Protein 1B9H (pdb70)

CATH classification: 3.40.640.10 (+1 more: 3.90.1150.10)

Foldseek 3Di:
DFQDFDDFPDDDVLLVVLLVVCVVLVDKFVLSDCLQVVLFVVQQVLQVAPTKDKFFWLLVLLLLQCVLLPQAAQAEEEEALFDDLSNQVSSQVRNAAYAHFAADLFQRWGDLVRVLVVDDPRYAEYEIECPQQADHPLVSNVVSCVVVVHYYEYACQNHRSWAFQNHGPNARQHKYKYGQDRLHLHHLNGIMMITHHPPPVVSVVVSVCQQCQNDDSPDDPPDRDDGHYHGTDISSRSSSRVRSSVCQVVLQVLLVVLLVLLQVLQVVFVQKHWRDHDVRRVGGSRQKGKIFRFPAFLVLVVVLQVLLVVSPFQKDQGGARSLPDVVSVPGNYDPDDSVRSCVRHVSRNRSNRTMMIGRSSNSNGDPVSSVVSSVSSSVSSVVD

Organism: Amycolatopsis mediterranei (strain S699) (NCBI:txid713604)

Structure (mmCIF, N/CA/C/O backbone):
data_1B9H
#
_entry.id   1B9H
#
_cell.length_a   89.700
_cell.length_b   89.700
_cell.length_c   127.700
_cell.angle_alpha   90.00
_cell.angle_beta   90.00
_cell.angle_gamma   120.00
#
_symmetry.space_group_name_H-M   'P 32 2 1'
#
loop_
_entity.id
_entity.type
_entity.pdbx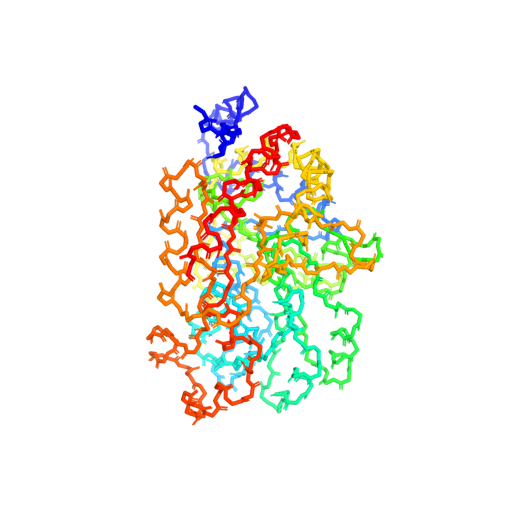_description
1 polymer 'PROTEIN (3-AMINO-5-HYDROXYBENZOIC ACID SYNTHASE)'
2 non-polymer "PYRIDOXAL-5'-PHOSPHATE"
3 water water
#
loop_
_atom_site.group_PDB
_atom_site.id
_atom_site.type_symbol
_atom_site.label_atom_id
_atom_site.label_alt_id
_atom_site.label_comp_id
_atom_site.label_asym_id
_atom_site.label_entity_id
_atom_site.label_seq_id
_atom_site.pdbx_PDB_ins_code
_atom_site.Cartn_x
_atom_site.Cartn_y
_atom_site.Cartn_z
_atom_site.occupancy
_atom_site.B_iso_or_equiv
_atom_site.auth_seq_id
_atom_site.auth_comp_id
_atom_site.auth_asym_id
_atom_site.auth_atom_id
_atom_site.pdbx_PDB_model_num
ATOM 1 N N . LYS A 1 5 ? 13.696 63.898 29.550 1.00 56.98 5 LYS A N 1
ATOM 2 C CA . LYS A 1 5 ? 13.862 63.092 30.802 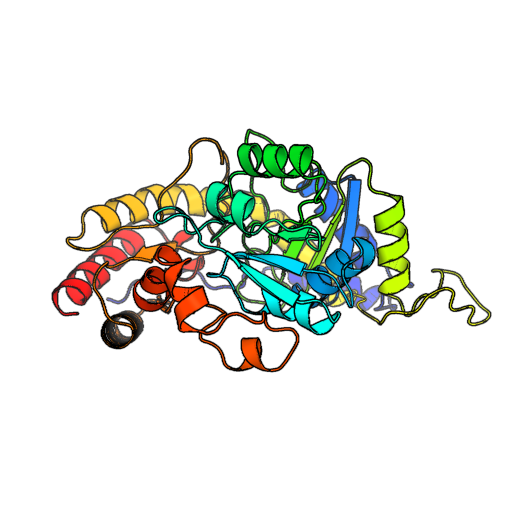1.00 57.77 5 LYS A CA 1
ATOM 3 C C . LYS A 1 5 ? 14.293 61.686 30.377 1.00 50.32 5 LYS A C 1
ATOM 4 O O . LYS A 1 5 ? 15.119 61.061 31.034 1.00 52.18 5 LYS A O 1
ATOM 10 N N . ALA A 1 6 ? 13.667 61.296 29.264 1.00 45.98 6 ALA A N 1
ATOM 11 C CA . ALA A 1 6 ? 13.905 59.957 28.692 1.00 42.68 6 ALA A CA 1
ATOM 12 C C . ALA A 1 6 ? 15.384 59.722 28.469 1.00 38.27 6 ALA A C 1
ATOM 13 O O . ALA A 1 6 ? 16.112 60.529 27.879 1.00 41.44 6 ALA A O 1
ATOM 15 N N . PRO A 1 7 ? 15.896 58.642 29.017 1.00 37.36 7 PRO A N 1
ATOM 16 C CA . PRO A 1 7 ? 17.292 58.255 28.866 1.00 40.00 7 PRO A CA 1
ATOM 17 C C . PRO A 1 7 ? 17.606 57.961 27.402 1.00 44.46 7 PRO A C 1
ATOM 18 O O . PRO A 1 7 ? 16.780 57.413 26.662 1.00 45.35 7 PRO A O 1
ATOM 22 N N . GLU A 1 8 ? 18.692 58.524 26.877 1.00 45.72 8 GLU A N 1
ATOM 23 C CA . GLU A 1 8 ? 19.045 58.220 25.477 1.00 45.60 8 GLU A CA 1
ATOM 24 C C . GLU A 1 8 ? 20.115 57.152 25.383 1.00 41.64 8 GLU A C 1
ATOM 25 O O . GLU A 1 8 ? 20.992 57.043 26.253 1.00 46.56 8 GLU A O 1
ATOM 31 N N . PHE A 1 9 ? 20.042 56.278 24.346 1.00 37.61 9 PHE A N 1
ATOM 32 C CA . PHE A 1 9 ? 21.051 55.195 24.261 1.00 32.35 9 PHE A CA 1
ATOM 33 C C . PHE A 1 9 ? 21.854 55.324 22.976 1.00 33.55 9 PHE A C 1
ATOM 34 O O . PHE A 1 9 ? 21.397 56.005 22.014 1.00 29.41 9 PHE A O 1
ATOM 42 N N . PRO A 1 10 ? 23.020 54.704 22.930 1.00 30.34 10 PRO A N 1
ATOM 43 C CA . PRO A 1 10 ? 23.818 54.767 21.694 1.00 29.21 10 PRO A CA 1
ATOM 44 C C . PRO A 1 10 ? 23.041 54.120 20.540 1.00 33.55 10 PRO A C 1
ATOM 45 O O . PRO A 1 10 ? 22.105 53.297 20.687 1.00 28.05 10 PRO A O 1
ATOM 49 N N . ALA A 1 11 ? 23.222 54.676 19.346 1.00 29.75 11 ALA A N 1
ATOM 50 C CA . ALA A 1 11 ? 22.668 54.195 18.079 1.00 30.60 11 ALA A CA 1
ATOM 51 C C . ALA A 1 11 ? 23.120 52.787 17.745 1.00 25.90 11 ALA A C 1
ATOM 52 O O . ALA A 1 11 ? 24.102 52.247 18.246 1.00 28.88 11 ALA A O 1
ATOM 54 N N . TRP A 1 12 ? 22.371 52.103 16.863 1.00 23.35 12 TRP A N 1
ATOM 55 C CA . TRP A 1 12 ? 22.685 50.811 16.315 1.00 22.16 12 TRP A CA 1
ATOM 56 C C . TRP A 1 12 ? 21.957 50.632 14.969 1.00 25.74 12 TRP A C 1
ATOM 57 O O . TRP A 1 12 ? 20.768 50.983 14.943 1.00 23.36 12 TRP A O 1
ATOM 68 N N . PRO A 1 13 ? 22.671 50.142 13.947 1.00 27.29 13 PRO A N 1
ATOM 69 C CA . PRO A 1 13 ? 24.077 49.871 14.014 1.00 22.34 13 PRO A CA 1
ATOM 70 C C . PRO A 1 13 ? 24.966 51.122 14.174 1.00 24.06 13 PRO A C 1
ATOM 71 O O . PRO A 1 13 ? 24.559 52.270 14.098 1.00 28.37 13 PRO A O 1
ATOM 75 N N . GLN A 1 14 ? 26.285 50.930 14.339 1.00 29.97 14 GLN A N 1
ATOM 76 C CA . GLN A 1 14 ? 27.313 51.939 14.416 1.00 26.35 14 GLN A CA 1
ATOM 77 C C . GLN A 1 14 ? 28.311 51.760 13.260 1.00 25.23 14 GLN A C 1
ATOM 78 O O . GLN A 1 14 ? 28.580 50.662 12.743 1.00 27.03 14 GLN A O 1
ATOM 84 N N . TYR A 1 15 ? 28.900 52.858 12.867 1.00 26.30 15 TYR A N 1
ATOM 85 C CA . TYR A 1 15 ? 29.951 52.780 11.849 1.00 27.13 15 TYR A CA 1
ATOM 86 C C . TYR A 1 15 ? 30.826 54.025 11.971 1.00 25.60 15 TYR A C 1
ATOM 87 O O . TYR A 1 15 ? 30.320 54.982 12.582 1.00 29.98 15 TYR A O 1
ATOM 96 N N . ASP A 1 16 ? 31.908 54.028 11.221 1.00 24.06 16 ASP A N 1
ATOM 97 C CA . ASP A 1 16 ? 32.717 55.256 11.127 1.00 28.74 16 ASP A CA 1
ATOM 98 C C . ASP A 1 16 ? 33.490 55.142 9.812 1.00 31.92 16 ASP A C 1
ATOM 99 O O . ASP A 1 16 ? 33.010 54.526 8.848 1.00 29.50 16 ASP A O 1
ATOM 104 N N . ASP A 1 17 ? 34.709 55.612 9.726 1.00 29.71 17 ASP A N 1
ATOM 105 C CA . ASP A 1 17 ? 35.505 55.642 8.510 1.00 34.79 17 ASP A CA 1
ATOM 106 C C . ASP A 1 17 ? 35.890 54.221 8.106 1.00 29.68 17 ASP A C 1
ATOM 107 O O . ASP A 1 17 ? 36.287 54.004 6.968 1.00 28.74 17 ASP A O 1
ATOM 112 N N . ALA A 1 18 ? 35.927 53.287 9.062 1.00 25.06 18 ALA A N 1
ATOM 113 C CA . ALA A 1 18 ? 36.275 51.956 8.679 1.00 26.56 18 ALA A CA 1
ATOM 114 C C . ALA A 1 18 ? 35.262 51.446 7.618 1.00 29.40 18 ALA A C 1
ATOM 115 O O . ALA A 1 18 ? 35.636 50.812 6.627 1.00 24.97 18 ALA A O 1
ATOM 117 N N . GLU A 1 19 ? 33.970 51.636 7.850 1.00 25.07 19 GLU A N 1
ATOM 118 C CA . GLU A 1 19 ? 32.907 51.247 6.984 1.00 30.26 19 GLU A CA 1
ATOM 119 C C . GLU A 1 19 ? 33.060 51.999 5.633 1.00 28.80 19 GLU A C 1
ATOM 120 O O . GLU A 1 19 ? 32.816 51.404 4.551 1.00 24.75 19 GLU A O 1
ATOM 126 N N . ARG A 1 20 ? 33.218 53.294 5.726 1.00 26.08 20 ARG A N 1
ATOM 127 C CA . ARG A 1 20 ? 33.390 54.152 4.563 1.00 34.18 20 ARG A CA 1
ATOM 128 C C . ARG A 1 20 ? 34.521 53.677 3.652 1.00 33.52 20 ARG A C 1
ATOM 129 O O . ARG A 1 20 ? 34.265 53.331 2.493 1.00 33.34 20 ARG A O 1
ATOM 137 N N . ASN A 1 21 ? 35.719 53.552 4.203 1.00 30.18 21 ASN A N 1
ATOM 138 C CA . ASN A 1 21 ? 36.845 53.083 3.407 1.00 32.36 21 ASN A CA 1
ATOM 139 C C . ASN A 1 21 ? 36.565 51.703 2.825 1.00 28.41 21 ASN A C 1
ATOM 140 O O . ASN A 1 21 ? 37.174 51.312 1.824 1.00 27.77 21 ASN A O 1
ATOM 145 N N . GLY A 1 22 ? 35.875 50.875 3.646 1.00 29.44 22 GLY A N 1
ATOM 146 C CA . GLY A 1 22 ? 35.635 49.487 3.298 1.00 15.39 22 GLY A CA 1
ATOM 147 C C . GLY A 1 22 ? 34.808 49.369 2.005 1.00 20.48 22 GLY A C 1
ATOM 148 O O . GLY A 1 22 ? 35.100 48.602 1.091 1.00 22.58 22 GLY A O 1
ATOM 149 N N . LEU A 1 23 ? 33.750 50.151 1.932 1.00 20.53 23 LEU A N 1
ATOM 150 C CA . LEU A 1 23 ? 32.800 50.163 0.854 1.00 22.70 23 LEU A CA 1
ATOM 151 C C . LEU A 1 23 ? 33.500 50.656 -0.413 1.00 27.98 23 LEU A C 1
ATOM 152 O O . LEU A 1 23 ? 33.254 50.079 -1.461 1.00 26.70 23 LEU A O 1
ATOM 157 N N . VAL A 1 24 ? 34.317 51.681 -0.298 1.00 27.47 24 VAL A N 1
ATOM 158 C CA . VAL A 1 24 ? 35.148 52.174 -1.378 1.00 29.14 24 VAL A CA 1
ATOM 159 C C . VAL A 1 24 ? 36.137 51.121 -1.862 1.00 28.13 24 VAL A C 1
ATOM 160 O O . VAL A 1 24 ? 36.257 50.864 -3.065 1.00 27.77 24 VAL A O 1
ATOM 164 N N . ARG A 1 25 ? 36.818 50.460 -0.907 1.00 24.59 25 ARG A N 1
ATOM 165 C CA . ARG A 1 25 ? 37.758 49.429 -1.272 1.00 25.39 25 ARG A CA 1
ATOM 166 C C . ARG A 1 25 ? 37.021 48.347 -2.051 1.00 29.24 25 ARG A C 1
ATOM 167 O O . ARG A 1 25 ? 37.539 47.804 -3.026 1.00 30.68 25 ARG A O 1
ATOM 175 N N . ALA A 1 26 ? 35.841 47.929 -1.570 1.00 27.50 26 ALA A N 1
ATOM 176 C CA . ALA A 1 26 ? 35.104 46.901 -2.249 1.00 25.01 26 ALA A CA 1
ATOM 177 C C . ALA A 1 26 ? 34.724 47.403 -3.636 1.00 22.41 26 ALA A C 1
ATOM 178 O O . ALA A 1 26 ? 34.822 46.675 -4.625 1.00 22.79 26 ALA A O 1
ATOM 180 N N . LEU A 1 27 ? 34.125 48.584 -3.697 1.00 25.39 27 LEU A N 1
ATOM 181 C CA . LEU A 1 27 ? 33.782 49.138 -4.995 1.00 28.38 27 LEU A CA 1
ATOM 182 C C . LEU A 1 27 ? 34.965 49.151 -5.967 1.00 27.04 27 LEU A C 1
ATOM 183 O O . LEU A 1 27 ? 34.800 48.674 -7.101 1.00 27.82 27 LEU A O 1
ATOM 188 N N . GLU A 1 28 ? 36.112 49.615 -5.542 1.00 26.62 28 GLU A N 1
ATOM 189 C CA . GLU A 1 28 ? 37.259 49.855 -6.400 1.00 27.93 28 GLU A CA 1
ATOM 190 C C . GLU A 1 28 ? 38.048 48.658 -6.863 1.00 32.69 28 GLU A C 1
ATOM 191 O O . GLU A 1 28 ? 38.863 48.742 -7.799 1.00 30.18 28 GLU A O 1
ATOM 197 N N . GLN A 1 29 ? 37.758 47.479 -6.337 1.00 27.60 29 GLN A N 1
ATOM 198 C CA . GLN A 1 29 ? 38.211 46.213 -6.811 1.00 30.52 29 GLN A CA 1
ATOM 199 C C . GLN A 1 29 ? 37.629 46.018 -8.233 1.00 28.64 29 GLN A C 1
ATOM 200 O O . GLN A 1 29 ? 38.193 45.256 -9.014 1.00 28.32 29 GLN A O 1
ATOM 206 N N . GLY A 1 30 ? 36.506 46.636 -8.571 1.00 28.52 30 GLY A N 1
ATOM 207 C CA . GLY A 1 30 ? 35.863 46.511 -9.881 1.00 27.88 30 GLY A CA 1
ATOM 208 C C . GLY A 1 30 ? 35.117 45.187 -10.040 1.00 31.01 30 GLY A C 1
ATOM 209 O O . GLY A 1 30 ? 34.681 44.822 -11.139 1.00 29.93 30 GLY A O 1
ATOM 210 N N . GLN A 1 31 ? 35.106 44.297 -9.041 1.00 28.33 31 GLN A N 1
ATOM 211 C CA . GLN A 1 31 ? 34.516 42.974 -9.075 1.00 26.48 31 GLN A CA 1
ATOM 212 C C . GLN A 1 31 ? 33.799 42.802 -7.729 1.00 26.86 31 GLN A C 1
ATOM 213 O O . GLN A 1 31 ? 34.377 43.199 -6.694 1.00 27.69 31 GLN A O 1
ATOM 219 N N . TRP A 1 32 ? 32.502 42.536 -7.756 1.00 21.69 32 TRP A N 1
ATOM 220 C CA . TRP A 1 32 ? 31.689 42.703 -6.554 1.00 18.71 32 TRP A CA 1
ATOM 221 C C . TRP A 1 32 ? 31.135 41.426 -6.011 1.00 19.40 32 TRP A C 1
ATOM 222 O O . TRP A 1 32 ? 30.278 41.468 -5.088 1.00 21.81 32 TRP A O 1
ATOM 233 N N . TRP A 1 33 ? 31.538 40.281 -6.540 1.00 21.64 33 TRP A N 1
ATOM 234 C CA . TRP A 1 33 ? 31.083 39.011 -6.041 1.00 17.99 33 TRP A CA 1
ATOM 235 C C . TRP A 1 33 ? 32.376 38.355 -5.514 1.00 20.19 33 TRP A C 1
ATOM 236 O O . TRP A 1 33 ? 33.464 38.833 -5.875 1.00 26.64 33 TRP A O 1
ATOM 247 N N . ARG A 1 34 ? 32.214 37.334 -4.664 1.00 23.87 34 ARG A N 1
ATOM 248 C CA . ARG A 1 34 ? 33.368 36.676 -4.039 1.00 19.02 34 ARG A CA 1
ATOM 249 C C . ARG A 1 34 ? 34.341 36.050 -5.020 1.00 26.97 34 ARG A C 1
ATOM 250 O O . ARG A 1 34 ? 35.518 35.903 -4.700 1.00 26.54 34 ARG A O 1
ATOM 258 N N . MET A 1 35 ? 33.940 35.626 -6.230 1.00 22.35 35 MET A N 1
ATOM 259 C CA . MET A 1 35 ? 34.875 35.008 -7.146 1.00 25.93 35 MET A CA 1
ATOM 260 C C . MET A 1 35 ? 35.803 36.031 -7.774 1.00 30.10 35 MET A C 1
ATOM 261 O O . MET A 1 35 ? 36.864 35.633 -8.242 1.00 33.84 35 MET A O 1
ATOM 266 N N . GLY A 1 36 ? 35.508 37.334 -7.769 1.00 25.55 36 GLY A N 1
ATOM 267 C CA . GLY A 1 36 ? 36.473 38.249 -8.370 1.00 21.40 36 GLY A CA 1
ATOM 268 C C . GLY A 1 36 ? 37.111 39.166 -7.337 1.00 28.15 36 GLY A C 1
ATOM 269 O O . GLY A 1 36 ? 37.994 39.950 -7.691 1.00 30.97 36 GLY A O 1
ATOM 270 N N . GLY A 1 37 ? 36.567 39.261 -6.120 1.00 24.76 37 GLY A N 1
ATOM 271 C CA . GLY A 1 37 ? 37.151 40.206 -5.157 1.00 25.18 37 GLY A CA 1
ATOM 272 C C . GLY A 1 37 ? 37.835 39.403 -4.028 1.00 22.31 37 GLY A C 1
ATOM 273 O O . GLY A 1 37 ? 38.038 38.199 -4.214 1.00 20.79 37 GLY A O 1
ATOM 274 N N . ASP A 1 38 ? 38.261 40.139 -2.992 1.00 20.91 38 ASP A N 1
ATOM 275 C CA . ASP A 1 38 ? 38.832 39.470 -1.847 1.00 20.75 38 ASP A CA 1
ATOM 276 C C . ASP A 1 38 ? 38.210 39.790 -0.490 1.00 24.86 38 ASP A C 1
ATOM 277 O O . ASP A 1 38 ? 38.712 39.318 0.569 1.00 26.04 38 ASP A O 1
ATOM 282 N N . GLU A 1 39 ? 37.165 40.600 -0.475 1.00 21.87 39 GLU A N 1
ATOM 283 C CA . GLU A 1 39 ? 36.560 40.941 0.813 1.00 22.09 39 GLU A CA 1
ATOM 284 C C . GLU A 1 39 ? 35.875 39.786 1.488 1.00 24.15 39 GLU A C 1
ATOM 285 O O . GLU A 1 39 ? 36.049 39.656 2.698 1.00 25.73 39 GLU A O 1
ATOM 291 N N . VAL A 1 40 ? 35.082 38.970 0.767 1.00 19.74 40 VAL A N 1
ATOM 292 C CA . VAL A 1 40 ? 34.423 37.870 1.377 1.00 18.01 40 VAL A CA 1
ATOM 293 C C . VAL A 1 40 ? 35.497 36.887 1.850 1.00 28.45 40 VAL A C 1
ATOM 294 O O . VAL A 1 40 ? 35.383 36.372 2.974 1.00 24.16 40 VAL A O 1
ATOM 298 N N . ASN A 1 41 ? 36.485 36.665 0.978 1.00 24.40 41 ASN A N 1
ATOM 299 C CA . ASN A 1 41 ? 37.517 35.688 1.329 1.00 23.98 41 ASN A CA 1
ATOM 300 C C . ASN A 1 41 ? 38.234 36.060 2.624 1.00 27.37 41 ASN A C 1
ATOM 301 O O . ASN A 1 41 ? 38.466 35.205 3.474 1.00 27.78 41 ASN A O 1
ATOM 306 N N . SER A 1 42 ? 38.663 37.276 2.770 1.00 25.53 42 SER A N 1
ATOM 307 C CA . SER A 1 42 ? 39.282 37.894 3.901 1.00 26.72 42 SER A CA 1
ATOM 308 C C . SER A 1 42 ? 38.345 37.932 5.126 1.00 32.06 42 SER A C 1
ATOM 309 O O . SER A 1 42 ? 38.770 37.557 6.224 1.00 31.80 42 SER A O 1
ATOM 312 N N . PHE A 1 43 ? 37.084 38.300 4.985 1.00 27.14 43 PHE A N 1
ATOM 313 C CA . PHE A 1 43 ? 36.154 38.298 6.103 1.00 23.82 43 PHE A CA 1
ATOM 314 C C . PHE A 1 43 ? 36.028 36.888 6.624 1.00 25.42 43 PHE A C 1
ATOM 315 O O . PHE A 1 43 ? 36.022 36.690 7.853 1.00 29.28 43 PHE A O 1
ATOM 323 N N . GLU A 1 44 ? 36.038 35.875 5.729 1.00 26.21 44 GLU A N 1
ATOM 324 C CA . GLU A 1 44 ? 35.868 34.515 6.208 1.00 26.13 44 GLU A CA 1
ATOM 325 C C . GLU A 1 44 ? 37.015 34.086 7.121 1.00 30.54 44 GLU A C 1
ATOM 326 O O . GLU A 1 44 ? 36.728 33.509 8.180 1.00 25.74 44 GLU A O 1
ATOM 332 N N . ARG A 1 45 ? 38.254 34.343 6.703 1.00 28.70 45 ARG A N 1
ATOM 333 C CA . ARG A 1 45 ? 39.394 34.011 7.549 1.00 28.55 45 ARG A CA 1
ATOM 334 C C . ARG A 1 45 ? 39.407 34.797 8.852 1.00 22.95 45 ARG A C 1
ATOM 335 O O . ARG A 1 45 ? 39.679 34.212 9.927 1.00 25.03 45 ARG A O 1
ATOM 343 N N . GLU A 1 46 ? 39.167 36.095 8.832 1.00 20.78 46 GLU A N 1
ATOM 344 C CA . GLU A 1 46 ? 39.087 36.879 10.028 1.00 24.22 46 GLU A CA 1
ATOM 345 C C . GLU A 1 46 ? 37.973 36.347 10.943 1.00 29.04 46 GLU A C 1
ATOM 346 O O . GLU A 1 46 ? 38.182 36.338 12.182 1.00 27.08 46 GLU A O 1
ATOM 352 N N . PHE A 1 47 ? 36.798 36.048 10.344 1.00 21.11 47 PHE A N 1
ATOM 353 C CA . PHE A 1 47 ? 35.694 35.664 11.203 1.00 22.84 47 PHE A CA 1
ATOM 354 C C . PHE A 1 47 ? 35.981 34.341 11.878 1.00 22.08 47 PHE A C 1
ATOM 355 O O . PHE A 1 47 ? 35.642 34.186 13.042 1.00 25.06 47 PHE A O 1
ATOM 363 N N . ALA A 1 48 ? 36.499 33.404 11.107 1.00 27.69 48 ALA A N 1
ATOM 364 C CA . ALA A 1 48 ? 36.823 32.088 11.557 1.00 26.50 48 ALA A CA 1
ATOM 365 C C . ALA A 1 48 ? 37.940 32.085 12.621 1.00 29.47 48 ALA A C 1
ATOM 366 O O . ALA A 1 48 ? 37.765 31.537 13.713 1.00 27.55 48 ALA A O 1
ATOM 368 N N . ALA A 1 49 ? 39.027 32.779 12.365 1.00 31.22 49 ALA A N 1
ATOM 369 C CA . ALA A 1 49 ? 40.060 32.997 13.374 1.00 28.84 49 ALA A CA 1
ATOM 370 C C . ALA A 1 49 ? 39.439 33.564 14.643 1.00 30.34 49 ALA A C 1
ATOM 371 O O . ALA A 1 49 ? 39.693 33.062 15.749 1.00 30.20 49 ALA A O 1
ATOM 373 N N . HIS A 1 50 ? 38.615 34.602 14.550 1.00 25.84 50 HIS A N 1
ATOM 374 C CA . HIS A 1 50 ? 38.014 35.211 15.721 1.00 23.84 50 HIS A CA 1
ATOM 375 C C . HIS A 1 50 ? 37.182 34.273 16.582 1.00 28.10 50 HIS A C 1
ATOM 376 O O . HIS A 1 50 ? 37.229 34.434 17.823 1.00 32.61 50 HIS A O 1
ATOM 383 N N . HIS A 1 51 ? 36.658 33.209 15.961 1.00 20.98 51 HIS A N 1
ATOM 384 C CA . HIS A 1 51 ? 35.895 32.245 16.687 1.00 25.66 51 HIS A CA 1
ATOM 385 C C . HIS A 1 51 ? 36.679 30.958 16.887 1.00 28.76 51 HIS A C 1
ATOM 386 O O . HIS A 1 51 ? 36.040 29.889 17.086 1.00 24.87 51 HIS A O 1
ATOM 393 N N . GLY A 1 52 ? 37.999 31.014 16.654 1.00 30.10 52 GLY A N 1
ATOM 394 C CA . GLY A 1 52 ? 38.803 29.786 16.671 1.00 24.58 52 GLY A CA 1
ATOM 395 C C . GLY A 1 52 ? 38.297 28.665 15.803 1.00 29.86 52 GLY A C 1
ATOM 396 O O . GLY A 1 52 ? 38.521 27.455 16.109 1.00 30.74 52 GLY A O 1
ATOM 397 N N . ALA A 1 53 ? 37.612 28.941 14.666 1.00 25.84 53 ALA A N 1
ATOM 398 C CA . ALA A 1 53 ? 37.134 27.809 13.845 1.00 26.73 53 ALA A CA 1
ATOM 399 C C . ALA A 1 53 ? 38.156 27.406 12.787 1.00 24.88 53 ALA A C 1
ATOM 400 O O . ALA A 1 53 ? 38.993 28.245 12.517 1.00 27.61 53 ALA A O 1
ATOM 402 N N . ALA A 1 54 ? 38.142 26.194 12.243 1.00 22.88 54 ALA A N 1
ATOM 403 C CA . ALA A 1 54 ? 38.980 25.862 11.129 1.00 28.67 54 ALA A CA 1
ATOM 404 C C . ALA A 1 54 ? 38.543 26.615 9.858 1.00 32.14 54 ALA A C 1
ATOM 405 O O . ALA A 1 54 ? 39.403 26.863 9.005 1.00 32.73 54 ALA A O 1
ATOM 407 N N . HIS A 1 55 ? 37.226 26.736 9.623 1.00 28.38 55 HIS A N 1
ATOM 408 C CA . HIS A 1 55 ? 36.773 27.399 8.412 1.00 28.60 55 HIS A CA 1
ATOM 409 C C . HIS A 1 55 ? 35.511 28.227 8.655 1.00 30.21 55 HIS A C 1
ATOM 410 O O . HIS A 1 55 ? 34.674 27.757 9.444 1.00 26.28 55 HIS A O 1
ATOM 417 N N . ALA A 1 56 ? 35.364 29.332 7.924 1.00 26.90 56 ALA A N 1
ATOM 418 C CA . ALA A 1 56 ? 34.116 30.096 7.956 1.00 25.11 56 ALA A CA 1
ATOM 419 C C . ALA A 1 56 ? 33.518 30.288 6.550 1.00 26.31 56 ALA A C 1
ATOM 420 O O . ALA A 1 56 ? 34.189 30.439 5.525 1.00 24.21 56 ALA A O 1
ATOM 422 N N . LEU A 1 57 ? 32.215 30.053 6.396 1.00 28.40 57 LEU A N 1
ATOM 423 C CA . LEU A 1 57 ? 31.553 30.226 5.094 1.00 27.03 57 LEU A CA 1
ATOM 424 C C . LEU A 1 57 ? 30.560 31.382 5.181 1.00 23.45 57 LEU A C 1
ATOM 425 O O . LEU A 1 57 ? 29.499 31.260 5.814 1.00 24.48 57 LEU A O 1
ATOM 430 N N . ALA A 1 58 ? 30.920 32.557 4.671 1.00 21.28 58 ALA A N 1
ATOM 431 C CA . ALA A 1 58 ? 29.985 33.688 4.733 1.00 24.90 58 ALA A CA 1
ATOM 432 C C . ALA A 1 58 ? 28.864 33.498 3.713 1.00 26.12 58 ALA A C 1
ATOM 433 O O . ALA A 1 58 ? 29.063 33.119 2.554 1.00 25.98 58 ALA A O 1
ATOM 435 N N . VAL A 1 59 ? 27.620 33.712 4.124 1.00 23.09 59 VAL A N 1
ATOM 436 C CA . VAL A 1 59 ? 26.435 33.491 3.292 1.00 24.61 59 VAL A CA 1
ATOM 437 C C . VAL A 1 59 ? 25.449 34.647 3.324 1.00 22.39 59 VAL A C 1
ATOM 438 O O . VAL A 1 59 ? 25.672 35.628 4.033 1.00 24.81 59 VAL A O 1
ATOM 442 N N . THR A 1 60 ? 24.354 34.556 2.524 1.00 23.85 60 THR A N 1
ATOM 443 C CA . THR A 1 60 ? 23.373 35.618 2.474 1.00 21.15 60 THR A CA 1
ATOM 444 C C . THR A 1 60 ? 22.768 36.046 3.790 1.00 17.84 60 THR A C 1
ATOM 445 O O . THR A 1 60 ? 22.603 37.252 4.027 1.00 22.08 60 THR A O 1
ATOM 449 N N . ASN A 1 61 ? 22.416 35.140 4.716 1.00 22.19 61 ASN A N 1
ATOM 450 C CA . ASN A 1 61 ? 21.742 35.504 5.956 1.00 19.52 61 ASN A CA 1
ATOM 451 C C . ASN A 1 61 ? 21.805 34.298 6.916 1.00 24.45 61 ASN A C 1
ATOM 452 O O . ASN A 1 61 ? 22.245 33.214 6.521 1.00 22.76 61 ASN A O 1
ATOM 457 N N . GLY A 1 62 ? 21.485 34.593 8.184 1.00 22.67 62 GLY A N 1
ATOM 458 C CA . GLY A 1 62 ? 21.547 33.507 9.196 1.00 17.71 62 GLY A CA 1
ATOM 459 C C . GLY A 1 62 ? 20.549 32.427 9.011 1.00 17.20 62 GLY A C 1
ATOM 460 O O . GLY A 1 62 ? 20.780 31.235 9.322 1.00 21.70 62 GLY A O 1
ATOM 461 N N . THR A 1 63 ? 19.430 32.712 8.314 1.00 21.59 63 THR A N 1
ATOM 462 C CA . THR A 1 63 ? 18.432 31.695 7.996 1.00 21.93 63 THR A CA 1
ATOM 463 C C . THR A 1 63 ? 19.012 30.724 6.964 1.00 22.02 63 THR A C 1
ATOM 464 O O . THR A 1 63 ? 18.976 29.475 7.127 1.00 24.50 63 THR A O 1
ATOM 468 N N . HIS A 1 64 ? 19.702 31.249 5.949 1.00 22.63 64 HIS A N 1
ATOM 469 C CA . HIS A 1 64 ? 20.293 30.300 4.986 1.00 24.34 64 HIS A CA 1
ATOM 470 C C . HIS A 1 64 ? 21.510 29.621 5.577 1.00 20.35 64 HIS A C 1
ATOM 471 O O . HIS A 1 64 ? 21.816 28.534 5.167 1.00 21.56 64 HIS A O 1
ATOM 478 N N . ALA A 1 65 ? 22.252 30.283 6.486 1.00 20.95 65 ALA A N 1
ATOM 479 C CA . ALA A 1 65 ? 23.345 29.563 7.183 1.00 20.06 65 ALA A CA 1
ATOM 480 C C . ALA A 1 65 ? 22.777 28.345 7.921 1.00 24.67 65 ALA A C 1
ATOM 481 O O . ALA A 1 65 ? 23.335 27.268 7.647 1.00 24.54 65 ALA A O 1
ATOM 483 N N . LEU A 1 66 ? 21.586 28.470 8.595 1.00 21.73 66 LEU A N 1
ATOM 484 C CA . LEU A 1 66 ? 21.052 27.255 9.180 1.00 21.38 66 LEU A CA 1
ATOM 485 C C . LEU A 1 66 ? 20.619 26.212 8.179 1.00 28.00 66 LEU A C 1
ATOM 486 O O . LEU A 1 66 ? 20.850 25.000 8.399 1.00 23.72 66 LEU A O 1
ATOM 491 N N . GLU A 1 67 ? 19.991 26.659 7.081 1.00 26.62 67 GLU A N 1
ATOM 492 C CA . GLU A 1 67 ? 19.519 25.744 6.066 1.00 27.12 67 GLU A CA 1
ATOM 493 C C . GLU A 1 67 ? 20.699 24.994 5.459 1.00 21.36 67 GLU A C 1
ATOM 494 O O . GLU A 1 67 ? 20.596 23.761 5.250 1.00 29.82 67 GLU A O 1
ATOM 500 N N . LEU A 1 68 ? 21.768 25.684 5.127 1.00 24.89 68 LEU A N 1
ATOM 501 C CA . LEU A 1 68 ? 22.929 25.036 4.550 1.00 22.97 68 LEU A CA 1
ATOM 502 C C . LEU A 1 68 ? 23.601 24.095 5.556 1.00 25.58 68 LEU A C 1
ATOM 503 O O . LEU A 1 68 ? 24.039 22.979 5.200 1.00 25.95 68 LEU A O 1
ATOM 508 N N . ALA A 1 69 ? 23.836 24.551 6.789 1.00 29.18 69 ALA A N 1
ATOM 509 C CA . ALA A 1 69 ? 24.388 23.653 7.810 1.00 29.64 69 ALA A CA 1
ATOM 510 C C . ALA A 1 69 ? 23.473 22.443 7.984 1.00 32.74 69 ALA A C 1
ATOM 511 O O . ALA A 1 69 ? 24.053 21.355 7.785 1.00 34.81 69 ALA A O 1
ATOM 513 N N . LEU A 1 70 ? 22.160 22.529 8.256 1.00 30.46 70 LEU A N 1
ATOM 514 C CA . LEU A 1 70 ? 21.344 21.330 8.400 1.00 28.38 70 LEU A CA 1
ATOM 515 C C . LEU A 1 70 ? 21.460 20.420 7.180 1.00 36.61 70 LEU A C 1
ATOM 516 O O . LEU A 1 70 ? 21.559 19.190 7.255 1.00 36.84 70 LEU A O 1
ATOM 521 N N . GLN A 1 71 ? 21.537 20.963 5.954 1.00 36.19 71 GLN A N 1
ATOM 522 C CA . GLN A 1 71 ? 21.634 20.146 4.759 1.00 33.48 71 GLN A CA 1
ATOM 523 C C . GLN A 1 71 ? 22.950 19.399 4.677 1.00 34.50 71 GLN A C 1
ATOM 524 O O . GLN A 1 71 ? 22.938 18.198 4.393 1.00 35.99 71 GLN A O 1
ATOM 530 N N . VAL A 1 72 ? 24.113 19.977 4.973 1.00 35.09 72 VAL A N 1
ATOM 531 C CA . VAL A 1 72 ? 25.343 19.200 4.905 1.00 27.21 72 VAL A CA 1
ATOM 532 C C . VAL A 1 72 ? 25.404 18.261 6.105 1.00 35.71 72 VAL A C 1
ATOM 533 O O . VAL A 1 72 ? 26.318 17.444 6.056 1.00 36.33 72 VAL A O 1
ATOM 537 N N . MET A 1 73 ? 24.589 18.351 7.144 1.00 34.67 73 MET A N 1
ATOM 538 C CA . MET A 1 73 ? 24.597 17.478 8.289 1.00 34.63 73 MET A CA 1
ATOM 539 C C . MET A 1 73 ? 23.497 16.408 8.154 1.00 42.29 73 MET A C 1
ATOM 540 O O . MET A 1 73 ? 23.112 15.718 9.114 1.00 46.55 73 MET A O 1
ATOM 545 N N . GLY A 1 74 ? 22.965 16.249 6.956 1.00 36.33 74 GLY A N 1
ATOM 546 C CA . GLY A 1 74 ? 22.015 15.247 6.591 1.00 37.31 74 GLY A CA 1
ATOM 547 C C . GLY A 1 74 ? 20.562 15.586 6.813 1.00 39.77 74 GLY A C 1
ATOM 548 O O . GLY A 1 74 ? 19.773 14.652 6.700 1.00 45.71 74 GLY A O 1
ATOM 549 N N . VAL A 1 75 ? 20.171 16.818 7.142 1.00 38.12 75 VAL A N 1
ATOM 550 C CA . VAL A 1 75 ? 18.743 17.008 7.397 1.00 36.37 75 VAL A CA 1
ATOM 551 C C . VAL A 1 75 ? 17.982 16.852 6.104 1.00 36.49 75 VAL A C 1
ATOM 552 O O . VAL A 1 75 ? 18.430 17.228 5.026 1.00 38.53 75 VAL A O 1
ATOM 556 N N . GLY A 1 76 ? 16.824 16.195 6.178 1.00 38.85 76 GLY A N 1
ATOM 557 C CA . GLY A 1 76 ? 16.011 16.053 4.968 1.00 42.92 76 GLY A CA 1
ATOM 558 C C . GLY A 1 76 ? 14.776 15.207 5.267 1.00 44.66 76 GLY A C 1
ATOM 559 O O . GLY A 1 76 ? 14.413 14.985 6.419 1.00 42.80 76 GLY A O 1
ATOM 560 N N . PRO A 1 77 ? 14.025 14.899 4.218 1.00 41.84 77 PRO A N 1
ATOM 561 C CA . PRO A 1 77 ? 12.851 14.067 4.354 1.00 45.68 77 PRO A CA 1
ATOM 562 C C . PRO A 1 77 ? 13.180 12.802 5.138 1.00 46.97 77 PRO A C 1
ATOM 563 O O . PRO A 1 77 ? 14.144 12.050 4.954 1.00 48.83 77 PRO A O 1
ATOM 567 N N . GLY A 1 78 ? 12.319 12.667 6.160 1.00 40.24 78 GLY A N 1
ATOM 568 C CA . GLY A 1 78 ? 12.457 11.535 7.030 1.00 40.30 78 GLY A CA 1
ATOM 569 C C . GLY A 1 78 ? 13.216 11.829 8.284 1.00 44.08 78 GLY A C 1
ATOM 570 O O . GLY A 1 78 ? 13.219 10.885 9.072 1.00 48.58 78 GLY A O 1
ATOM 571 N N . THR A 1 79 ? 13.710 13.029 8.533 1.00 44.41 79 THR A N 1
ATOM 572 C CA . THR A 1 79 ? 14.486 13.254 9.740 1.00 42.46 79 THR A CA 1
ATOM 573 C C . THR A 1 79 ? 13.731 14.191 10.670 1.00 36.68 79 THR A C 1
ATOM 574 O O . THR A 1 79 ? 12.774 14.830 10.284 1.00 41.48 79 THR A O 1
ATOM 578 N N . GLU A 1 80 ? 14.267 14.251 11.867 1.00 34.52 80 GLU A N 1
ATOM 579 C CA . GLU A 1 80 ? 13.736 15.085 12.916 1.00 37.53 80 GLU A CA 1
ATOM 580 C C . GLU A 1 80 ? 14.847 15.988 13.394 1.00 35.25 80 GLU A C 1
ATOM 581 O O . GLU A 1 80 ? 15.980 15.521 13.572 1.00 39.55 80 GLU A O 1
ATOM 587 N N . VAL A 1 81 ? 14.550 17.240 13.616 1.00 35.70 81 VAL A N 1
ATOM 588 C CA . VAL A 1 81 ? 15.550 18.150 14.175 1.00 34.83 81 VAL A CA 1
ATOM 589 C C . VAL A 1 81 ? 14.992 18.667 15.506 1.00 34.58 81 VAL A C 1
ATOM 590 O O . VAL A 1 81 ? 13.870 19.190 15.528 1.00 35.80 81 VAL A O 1
ATOM 594 N N . ILE A 1 82 ? 15.747 18.549 16.583 1.00 33.67 82 ILE A N 1
ATOM 595 C CA . ILE A 1 82 ? 15.350 19.002 17.901 1.00 34.53 82 ILE A CA 1
ATOM 596 C C . ILE A 1 82 ? 15.734 20.459 18.073 1.00 33.20 82 ILE A C 1
ATOM 597 O O . ILE A 1 82 ? 16.895 20.745 17.802 1.00 36.46 82 ILE A O 1
ATOM 602 N N . VAL A 1 83 ? 14.840 21.368 18.403 1.00 27.20 83 VAL A N 1
ATOM 603 C CA . VAL A 1 83 ? 15.244 22.772 18.500 1.00 27.35 83 VAL A CA 1
ATOM 604 C C . VAL A 1 83 ? 14.567 23.285 19.743 1.00 25.66 83 VAL A C 1
ATOM 605 O O . VAL A 1 83 ? 13.473 22.801 20.097 1.00 29.62 83 VAL A O 1
ATOM 609 N N . PRO A 1 84 ? 15.058 24.318 20.384 1.00 24.89 84 PRO A N 1
ATOM 610 C CA . PRO A 1 84 ? 14.338 24.893 21.518 1.00 23.25 84 PRO A CA 1
ATOM 611 C C . PRO A 1 84 ? 13.040 25.482 21.008 1.00 34.58 84 PRO A C 1
ATOM 612 O O . PRO A 1 84 ? 13.039 26.159 19.953 1.00 33.53 84 PRO A O 1
ATOM 616 N N . ALA A 1 85 ? 11.979 25.304 21.787 1.00 34.29 85 ALA A N 1
ATOM 617 C CA . ALA A 1 85 ? 10.654 25.792 21.469 1.00 35.05 85 ALA A CA 1
ATOM 618 C C . ALA A 1 85 ? 10.603 27.295 21.683 1.00 31.88 85 ALA A C 1
ATOM 619 O O . ALA A 1 85 ? 9.684 27.916 21.118 1.00 34.28 85 ALA A O 1
ATOM 621 N N . PHE A 1 86 ? 11.506 27.887 22.468 1.00 29.48 86 PHE A N 1
ATOM 622 C CA . PHE A 1 86 ? 11.598 29.339 22.565 1.00 26.35 86 PHE A CA 1
ATOM 623 C C . PHE A 1 86 ? 12.832 29.855 21.798 1.00 30.26 86 PHE A C 1
ATOM 624 O O . PHE A 1 86 ? 13.961 29.786 22.291 1.00 28.37 86 PHE A O 1
ATOM 632 N N . THR A 1 87 ? 12.654 30.348 20.580 1.00 29.00 87 THR A N 1
ATOM 633 C CA . THR A 1 87 ? 13.690 30.866 19.688 1.00 25.89 87 THR A CA 1
ATOM 634 C C . THR A 1 87 ? 13.016 31.658 18.571 1.00 28.32 87 THR A C 1
ATOM 635 O O . THR A 1 87 ? 11.797 31.741 18.484 1.00 25.87 87 THR A O 1
ATOM 639 N N . PHE A 1 88 ? 13.759 32.211 17.651 1.00 29.30 88 PHE A N 1
ATOM 640 C CA . PHE A 1 88 ? 13.298 32.899 16.456 1.00 27.19 88 PHE A CA 1
ATOM 641 C C . PHE A 1 88 ? 12.840 31.813 15.504 1.00 28.40 88 PHE A C 1
ATOM 642 O O . PHE A 1 88 ? 13.507 30.785 15.486 1.00 24.12 88 PHE A O 1
ATOM 650 N N . ILE A 1 89 ? 11.748 32.010 14.723 1.00 27.25 89 ILE A N 1
ATOM 651 C CA . ILE A 1 89 ? 11.238 30.989 13.835 1.00 24.57 89 ILE A CA 1
ATOM 652 C C . ILE A 1 89 ? 12.222 30.410 12.861 1.00 21.62 89 ILE A C 1
ATOM 653 O O . ILE A 1 89 ? 12.169 29.235 12.445 1.00 24.57 89 ILE A O 1
ATOM 658 N N . SER A 1 90 ? 13.273 31.142 12.468 1.00 22.09 90 SER A N 1
ATOM 659 C CA . SER A 1 90 ? 14.224 30.556 11.493 1.00 21.27 90 SER A CA 1
ATOM 660 C C . SER A 1 90 ? 14.817 29.233 11.914 1.00 22.64 90 SER A C 1
ATOM 661 O O . SER A 1 90 ? 15.169 28.373 11.060 1.00 23.79 90 SER A O 1
ATOM 664 N N . SER A 1 91 ? 15.010 29.048 13.228 1.00 28.24 91 SER A N 1
ATOM 665 C CA . SER A 1 91 ? 15.583 27.826 13.791 1.00 25.62 91 SER A CA 1
ATOM 666 C C . SER A 1 91 ? 14.743 26.621 13.398 1.00 28.49 91 SER A C 1
ATOM 667 O O . SER A 1 91 ? 15.387 25.626 13.000 1.00 33.17 91 SER A O 1
ATOM 670 N N . SER A 1 92 ? 13.407 26.666 13.437 1.00 30.40 92 SER A N 1
ATOM 671 C CA . SER A 1 92 ? 12.647 25.502 12.972 1.00 29.88 92 SER A CA 1
ATOM 672 C C . SER A 1 92 ? 12.436 25.579 11.483 1.00 30.61 92 SER A C 1
ATOM 673 O O . SER A 1 92 ? 12.484 24.566 10.761 1.00 37.48 92 SER A O 1
ATOM 676 N N . GLN A 1 93 ? 12.133 26.815 11.053 1.00 31.48 93 GLN A N 1
ATOM 677 C CA . GLN A 1 93 ? 11.818 27.023 9.627 1.00 29.95 93 GLN A CA 1
ATOM 678 C C . GLN A 1 93 ? 12.827 26.395 8.687 1.00 32.39 93 GLN A C 1
ATOM 679 O O . GLN A 1 93 ? 12.444 25.773 7.678 1.00 31.86 93 GLN A O 1
ATOM 685 N N . ALA A 1 94 ? 14.115 26.552 9.022 1.00 31.12 94 ALA A N 1
ATOM 686 C CA . ALA A 1 94 ? 15.175 25.957 8.241 1.00 29.06 94 ALA A CA 1
ATOM 687 C C . ALA A 1 94 ? 15.050 24.451 8.133 1.00 32.76 94 ALA A C 1
ATOM 688 O O . ALA A 1 94 ? 15.391 23.867 7.088 1.00 34.30 94 ALA A O 1
ATOM 690 N N . ALA A 1 95 ? 14.668 23.769 9.203 1.00 33.30 95 ALA A N 1
ATOM 691 C CA . ALA A 1 95 ? 14.577 22.313 9.123 1.00 35.60 95 ALA A CA 1
ATOM 692 C C . ALA A 1 95 ? 13.357 21.994 8.250 1.00 37.25 95 ALA A C 1
ATOM 693 O O . ALA A 1 95 ? 13.419 21.194 7.305 1.00 39.77 95 ALA A O 1
ATOM 695 N N . GLN A 1 96 ? 12.265 22.700 8.545 1.00 42.10 96 GLN A N 1
ATOM 696 C CA . GLN A 1 96 ? 11.012 22.495 7.823 1.00 41.37 96 GLN A CA 1
ATOM 697 C C . GLN A 1 96 ? 11.147 22.805 6.365 1.00 42.99 96 GLN A C 1
ATOM 698 O O . GLN A 1 96 ? 10.672 21.995 5.566 1.00 43.11 96 GLN A O 1
ATOM 704 N N . ARG A 1 97 ? 12.033 23.710 5.939 1.00 43.12 97 ARG A N 1
ATOM 705 C CA . ARG A 1 97 ? 12.239 23.980 4.509 1.00 37.79 97 ARG A CA 1
ATOM 706 C C . ARG A 1 97 ? 12.976 22.848 3.802 1.00 42.93 97 ARG A C 1
ATOM 707 O O . ARG A 1 97 ? 12.990 22.694 2.563 1.00 38.54 97 ARG A O 1
ATOM 715 N N . LEU A 1 98 ? 13.683 21.999 4.565 1.00 39.29 98 LEU A N 1
ATOM 716 C CA . LEU A 1 98 ? 14.428 20.882 4.074 1.00 40.31 98 LEU A CA 1
ATOM 717 C C . LEU A 1 98 ? 13.565 19.609 4.016 1.00 44.55 98 LEU A C 1
ATOM 718 O O . LEU A 1 98 ? 14.098 18.604 3.515 1.00 42.39 98 LEU A O 1
ATOM 723 N N . GLY A 1 99 ? 12.344 19.623 4.543 1.00 39.62 99 GLY A N 1
ATOM 724 C CA . GLY A 1 99 ? 11.494 18.432 4.459 1.00 41.01 99 GLY A CA 1
ATOM 725 C C . GLY A 1 99 ? 11.564 17.583 5.706 1.00 40.23 99 GLY A C 1
ATOM 726 O O . GLY A 1 99 ? 11.052 16.466 5.750 1.00 40.95 99 GLY A O 1
ATOM 727 N N . ALA A 1 100 ? 12.156 18.184 6.752 1.00 41.51 100 ALA A N 1
ATOM 728 C CA . ALA A 1 100 ? 12.391 17.434 7.983 1.00 34.89 100 ALA A CA 1
ATOM 729 C C . ALA A 1 100 ? 11.266 17.786 8.936 1.00 32.29 100 ALA A C 1
ATOM 730 O O . ALA A 1 100 ? 10.504 18.659 8.557 1.00 40.04 100 ALA A O 1
ATOM 732 N N . VAL A 1 101 ? 11.183 17.139 10.072 1.00 34.30 101 VAL A N 1
ATOM 733 C CA . VAL A 1 101 ? 10.148 17.467 11.038 1.00 35.34 101 VAL A CA 1
ATOM 734 C C . VAL A 1 101 ? 10.840 18.223 12.163 1.00 36.84 101 VAL A C 1
ATOM 735 O O . VAL A 1 101 ? 11.889 17.734 12.609 1.00 39.27 101 VAL A O 1
ATOM 739 N N . THR A 1 102 ? 10.243 19.290 12.649 1.00 34.92 102 THR A N 1
ATOM 740 C CA . THR A 1 102 ? 10.879 20.024 13.735 1.00 35.28 102 THR A CA 1
ATOM 741 C C . THR A 1 102 ? 10.245 19.562 15.039 1.00 38.92 102 THR A C 1
ATOM 742 O O . THR A 1 102 ? 9.034 19.614 15.198 1.00 42.93 102 THR A O 1
ATOM 746 N N . VAL A 1 103 ? 11.080 19.133 15.982 1.00 41.47 103 VAL A N 1
ATOM 747 C CA . VAL A 1 103 ? 10.560 18.663 17.275 1.00 35.55 103 VAL A CA 1
ATOM 748 C C . VAL A 1 103 ? 10.936 19.675 18.326 1.00 34.94 103 VAL A C 1
ATOM 749 O O . VAL A 1 103 ? 12.078 19.673 18.796 1.00 40.18 103 VAL A O 1
ATOM 753 N N . PRO A 1 104 ? 10.040 20.556 18.726 1.00 34.05 104 PRO A N 1
ATOM 754 C CA . PRO A 1 104 ? 10.313 21.579 19.707 1.00 34.61 104 PRO A CA 1
ATOM 755 C C . PRO A 1 104 ? 10.511 21.019 21.102 1.00 39.47 104 PRO A C 1
ATOM 756 O O . PRO A 1 104 ? 9.738 20.160 21.511 1.00 38.90 104 PRO A O 1
ATOM 760 N N . VAL A 1 105 ? 11.513 21.499 21.834 1.00 39.40 105 VAL A N 1
ATOM 761 C CA . VAL A 1 105 ? 11.819 20.910 23.160 1.00 34.13 105 VAL A CA 1
ATOM 762 C C . VAL A 1 105 ? 11.907 22.031 24.170 1.00 32.47 105 VAL A C 1
ATOM 763 O O . VAL A 1 105 ? 12.095 23.202 23.790 1.00 33.05 105 VAL A O 1
ATOM 767 N N . ASP A 1 106 ? 11.592 21.788 25.436 1.00 29.02 106 ASP A N 1
ATOM 768 C CA . ASP A 1 106 ? 11.590 22.850 26.412 1.00 25.86 106 ASP A CA 1
ATOM 769 C C . ASP A 1 106 ? 12.966 23.439 26.670 1.00 28.09 106 ASP A C 1
ATOM 770 O O . ASP A 1 106 ? 14.020 22.938 26.275 1.00 32.48 106 ASP A O 1
ATOM 775 N N . VAL A 1 107 ? 13.020 24.585 27.328 1.00 31.45 107 VAL A N 1
ATOM 776 C CA . VAL A 1 107 ? 14.202 25.339 27.697 1.00 32.43 107 VAL A CA 1
ATOM 777 C C . VAL A 1 107 ? 14.245 25.549 29.205 1.00 39.61 107 VAL A C 1
ATOM 778 O O . VAL A 1 107 ? 13.221 25.546 29.892 1.00 43.00 107 VAL A O 1
ATOM 782 N N . ASP A 1 108 ? 15.426 25.917 29.711 1.00 39.25 108 ASP A N 1
ATOM 783 C CA . ASP A 1 108 ? 15.579 26.239 31.111 1.00 33.78 108 ASP A CA 1
ATOM 784 C C . ASP A 1 108 ? 14.694 27.394 31.528 1.00 33.00 108 ASP A C 1
ATOM 785 O O . ASP A 1 108 ? 14.540 28.431 30.877 1.00 35.69 108 ASP A O 1
ATOM 790 N N . ALA A 1 109 ? 14.216 27.411 32.783 1.00 30.09 109 ALA A N 1
ATOM 791 C CA . ALA A 1 109 ? 13.357 28.477 33.272 1.00 26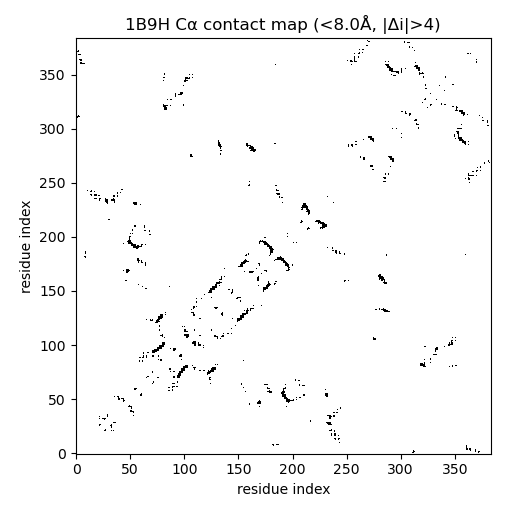.26 109 ALA A CA 1
ATOM 792 C C . ALA A 1 109 ? 14.110 29.765 33.485 1.00 28.41 109 ALA A C 1
ATOM 793 O O . ALA A 1 109 ? 13.485 30.853 33.493 1.00 31.05 109 ALA A O 1
ATOM 795 N N . ALA A 1 110 ? 15.412 29.566 33.731 1.00 32.14 110 ALA A N 1
ATOM 796 C CA . ALA A 1 110 ? 16.236 30.717 34.057 1.00 33.95 110 ALA A CA 1
ATOM 797 C C . ALA A 1 110 ? 17.057 31.335 32.937 1.00 27.23 110 ALA A C 1
ATOM 798 O O . ALA A 1 110 ? 17.143 32.577 32.913 1.00 36.04 110 ALA A O 1
ATOM 800 N N . THR A 1 111 ? 17.706 30.571 32.120 1.00 29.40 111 THR A N 1
ATOM 801 C CA . THR A 1 111 ? 18.579 30.979 31.031 1.00 29.11 111 THR A CA 1
ATOM 802 C C . THR A 1 111 ? 17.822 30.982 29.699 1.00 34.37 111 THR A C 1
ATOM 803 O O . THR A 1 111 ? 18.143 31.783 28.833 1.00 34.60 111 THR A O 1
ATOM 807 N N . TYR A 1 112 ? 16.716 30.242 29.580 1.00 31.80 112 TYR A N 1
ATOM 808 C CA . TYR A 1 112 ? 15.841 30.180 28.430 1.00 33.59 112 TYR A CA 1
ATOM 809 C C . TYR A 1 112 ? 16.571 29.420 27.318 1.00 34.56 112 TYR A C 1
ATOM 810 O O . TYR A 1 112 ? 16.242 29.494 26.133 1.00 33.21 112 TYR A O 1
ATOM 819 N N . ASN A 1 113 ? 17.528 28.595 27.752 1.00 33.26 113 ASN A N 1
ATOM 820 C CA . ASN A 1 113 ? 18.323 27.762 26.888 1.00 31.19 113 ASN A CA 1
ATOM 821 C C . ASN A 1 113 ? 17.834 26.335 26.829 1.00 30.94 113 ASN A C 1
ATOM 822 O O . ASN A 1 113 ? 17.414 25.807 27.845 1.00 32.81 113 ASN A O 1
ATOM 827 N N . LEU A 1 114 ? 18.096 25.664 25.715 1.00 33.74 114 LEU A N 1
ATOM 828 C CA . LEU A 1 114 ? 17.554 24.349 25.465 1.00 34.12 114 LEU A CA 1
ATOM 829 C C . LEU A 1 114 ? 17.879 23.422 26.647 1.00 40.66 114 LEU A C 1
ATOM 830 O O . LEU A 1 114 ? 19.053 23.190 26.952 1.00 38.49 114 LEU A O 1
ATOM 835 N N . ASP A 1 115 ? 16.825 22.900 27.279 1.00 37.33 115 ASP A N 1
ATOM 836 C CA . ASP A 1 115 ? 16.954 22.038 28.458 1.00 34.76 115 ASP A CA 1
ATOM 837 C C . ASP A 1 115 ? 17.516 20.684 28.087 1.00 29.75 115 ASP A C 1
ATOM 838 O O . ASP A 1 115 ? 16.968 19.900 27.297 1.00 36.53 115 ASP A O 1
ATOM 843 N N . PRO A 1 116 ? 18.689 20.353 28.641 1.00 32.03 116 PRO A N 1
ATOM 844 C CA . PRO A 1 116 ? 19.367 19.102 28.328 1.00 35.24 116 PRO A CA 1
ATOM 845 C C . PRO A 1 116 ? 18.577 17.844 28.589 1.00 36.88 116 PRO A C 1
ATOM 846 O O . PRO A 1 116 ? 18.549 16.864 27.815 1.00 41.48 116 PRO A O 1
ATOM 850 N N . GLU A 1 117 ? 17.833 17.763 29.702 1.00 37.98 117 GLU A N 1
ATOM 851 C CA . GLU A 1 117 ? 17.003 16.584 29.956 1.00 39.17 117 GLU A CA 1
ATOM 852 C C . GLU A 1 117 ? 15.825 16.481 29.020 1.00 38.30 117 GLU A C 1
ATOM 853 O O . GLU A 1 117 ? 15.530 15.406 28.459 1.00 40.70 117 GLU A O 1
ATOM 859 N N . ALA A 1 118 ? 15.168 17.633 28.752 1.00 34.95 118 ALA A N 1
ATOM 860 C CA . ALA A 1 118 ? 14.091 17.579 27.744 1.00 35.29 118 ALA A CA 1
ATOM 861 C C . ALA A 1 118 ? 14.619 17.052 26.423 1.00 38.97 118 ALA A C 1
ATOM 862 O O . ALA A 1 118 ? 13.841 16.357 25.763 1.00 40.69 118 ALA A O 1
ATOM 864 N N . VAL A 1 119 ? 15.903 17.365 26.047 1.00 39.87 119 VAL A N 1
ATOM 865 C CA . VAL A 1 119 ? 16.292 16.859 24.725 1.00 37.59 119 VAL A CA 1
ATOM 866 C C . VAL A 1 119 ? 16.530 15.378 24.814 1.00 36.85 119 VAL A C 1
ATOM 867 O O . VAL A 1 119 ? 16.048 14.632 23.947 1.00 39.54 119 VAL A O 1
ATOM 871 N N . ALA A 1 120 ? 17.137 14.907 25.923 1.00 40.41 120 ALA A N 1
ATOM 872 C CA . ALA A 1 120 ? 17.378 13.441 25.998 1.00 41.52 120 ALA A CA 1
ATOM 873 C C . ALA A 1 120 ? 16.101 12.646 25.746 1.00 38.85 120 ALA A C 1
ATOM 874 O O . ALA A 1 120 ? 16.040 11.648 25.032 1.00 42.63 120 ALA A O 1
ATOM 876 N N . ALA A 1 121 ? 14.946 13.106 26.205 1.00 36.57 121 ALA A N 1
ATOM 877 C CA . ALA A 1 121 ? 13.692 12.436 25.936 1.00 43.19 121 ALA A CA 1
ATOM 878 C C . ALA A 1 121 ? 13.061 12.613 24.574 1.00 45.61 121 ALA A C 1
ATOM 879 O O . ALA A 1 121 ? 12.247 11.719 24.270 1.00 45.19 121 ALA A O 1
ATOM 881 N N . ALA A 1 122 ? 13.456 13.646 23.807 1.00 41.46 122 ALA A N 1
ATOM 882 C CA . ALA A 1 122 ? 12.740 13.842 22.531 1.00 37.53 122 ALA A CA 1
ATOM 883 C C . ALA A 1 122 ? 13.504 13.091 21.450 1.00 36.24 122 ALA A C 1
ATOM 884 O O . ALA A 1 122 ? 13.090 12.831 20.326 1.00 38.79 122 ALA A O 1
ATOM 886 N N . VAL A 1 123 ? 14.721 12.762 21.916 1.00 42.20 123 VAL A N 1
ATOM 887 C CA . VAL A 1 123 ? 15.660 12.028 21.096 1.00 42.10 123 VAL A CA 1
ATOM 888 C C . VAL A 1 123 ? 14.891 10.759 20.705 1.00 50.21 123 VAL A C 1
ATOM 889 O O . VAL A 1 123 ? 14.191 10.131 21.503 1.00 53.53 123 VAL A O 1
ATOM 893 N N . THR A 1 124 ? 15.115 10.431 19.453 1.00 48.42 124 THR A N 1
ATOM 894 C CA . THR A 1 124 ? 14.362 9.405 18.748 1.00 49.72 124 THR A CA 1
ATOM 895 C C . THR A 1 124 ? 15.296 8.776 17.746 1.00 51.35 124 THR A C 1
ATOM 896 O O . THR A 1 124 ? 16.222 9.429 17.269 1.00 55.33 124 THR A O 1
ATOM 900 N N . PRO A 1 125 ? 14.895 7.691 17.109 1.00 55.64 125 PRO A N 1
ATOM 901 C CA . PRO A 1 125 ? 15.668 7.026 16.078 1.00 54.28 125 PRO A CA 1
ATOM 902 C C . PRO A 1 125 ? 15.691 7.781 14.755 1.00 55.72 125 PRO A C 1
ATOM 903 O O . PRO A 1 125 ? 16.309 7.398 13.756 1.00 53.18 125 PRO A O 1
ATOM 907 N N . ARG A 1 126 ? 14.950 8.868 14.662 1.00 53.21 126 ARG A N 1
ATOM 908 C CA . ARG A 1 126 ? 14.840 9.715 13.497 1.00 49.66 126 ARG A CA 1
ATOM 909 C C . ARG A 1 126 ? 15.696 10.973 13.654 1.00 49.64 126 ARG A C 1
ATOM 910 O O . ARG A 1 126 ? 16.115 11.603 12.677 1.00 50.18 126 ARG A O 1
ATOM 918 N N . THR A 1 127 ? 16.014 11.338 14.887 1.00 43.87 127 THR A N 1
ATOM 919 C CA . THR A 1 127 ? 16.738 12.568 15.188 1.00 42.94 127 THR A CA 1
ATOM 920 C C . THR A 1 127 ? 18.053 12.691 14.441 1.00 47.02 127 THR A C 1
ATOM 921 O O . THR A 1 127 ? 18.989 11.882 14.632 1.00 48.90 127 THR A O 1
ATOM 925 N N . LYS A 1 128 ? 18.145 13.718 13.571 1.00 40.70 128 LYS A N 1
ATOM 926 C CA . LYS A 1 128 ? 19.372 13.957 12.846 1.00 37.14 128 LYS A CA 1
ATOM 927 C C . LYS A 1 128 ? 20.235 15.011 13.519 1.00 37.27 128 LYS A C 1
ATOM 928 O O . LYS A 1 128 ? 21.456 14.939 13.339 1.00 39.61 128 LYS A O 1
ATOM 934 N N . VAL A 1 129 ? 19.675 16.064 14.128 1.00 31.88 129 VAL A N 1
ATOM 935 C CA . VAL A 1 129 ? 20.499 17.150 14.654 1.00 30.18 129 VAL A CA 1
ATOM 936 C C . VAL A 1 129 ? 19.833 17.677 15.897 1.00 30.00 129 VAL A C 1
ATOM 937 O O . VAL A 1 129 ? 18.606 17.795 15.930 1.00 38.45 129 VAL A O 1
ATOM 941 N N . ILE A 1 130 ? 20.581 17.989 16.920 1.00 29.09 130 ILE A N 1
ATOM 942 C CA . ILE A 1 130 ? 20.065 18.681 18.093 1.00 26.61 130 ILE A CA 1
ATOM 943 C C . ILE A 1 130 ? 20.601 20.115 17.955 1.00 34.29 130 ILE A C 1
ATOM 944 O O . ILE A 1 130 ? 21.823 20.236 17.691 1.00 34.49 130 ILE A O 1
ATOM 949 N N . MET A 1 131 ? 19.734 21.134 18.055 1.00 29.21 131 MET A N 1
ATOM 950 C CA . MET A 1 131 ? 20.197 22.494 17.840 1.00 25.46 131 MET A CA 1
ATOM 951 C C . MET A 1 131 ? 20.056 23.480 18.944 1.00 28.23 131 MET A C 1
ATOM 952 O O . MET A 1 131 ? 19.107 24.286 19.047 1.00 35.18 131 MET A O 1
ATOM 957 N N . PRO A 1 132 ? 21.009 23.548 19.893 1.00 30.99 132 PRO A N 1
ATOM 958 C CA . PRO A 1 132 ? 20.949 24.551 20.943 1.00 25.99 132 PRO A CA 1
ATOM 959 C C . PRO A 1 132 ? 20.977 25.921 20.243 1.00 29.74 132 PRO A C 1
ATOM 960 O O . PRO A 1 132 ? 21.739 26.152 19.281 1.00 27.62 132 PRO A O 1
ATOM 964 N N . VAL A 1 133 ? 20.412 26.912 20.891 1.00 25.16 133 VAL A N 1
ATOM 965 C CA . VAL A 1 133 ? 20.479 28.300 20.585 1.00 29.07 133 VAL A CA 1
ATOM 966 C C . VAL A 1 133 ? 21.086 28.985 21.819 1.00 31.70 133 VAL A C 1
ATOM 967 O O . VAL A 1 133 ? 20.700 28.629 22.937 1.00 37.29 133 VAL A O 1
ATOM 971 N N . HIS A 1 134 ? 22.085 29.838 21.687 1.00 28.04 134 HIS A N 1
ATOM 972 C CA . HIS A 1 134 ? 22.686 30.533 22.804 1.00 26.76 134 HIS A CA 1
ATOM 973 C C . HIS A 1 134 ? 21.867 31.771 23.050 1.00 26.63 134 HIS A C 1
ATOM 974 O O . HIS A 1 134 ? 22.251 32.852 22.598 1.00 29.11 134 HIS A O 1
ATOM 981 N N . MET A 1 135 ? 20.806 31.573 23.851 1.00 26.50 135 MET A N 1
ATOM 982 C CA . MET A 1 135 ? 19.866 32.641 24.082 1.00 22.99 135 MET A CA 1
ATOM 983 C C . MET A 1 135 ? 20.447 33.913 24.575 1.00 28.29 135 MET A C 1
ATOM 984 O O . MET A 1 135 ? 21.028 33.948 25.640 1.00 32.15 135 MET A O 1
ATOM 989 N N . ALA A 1 136 ? 20.292 35.020 2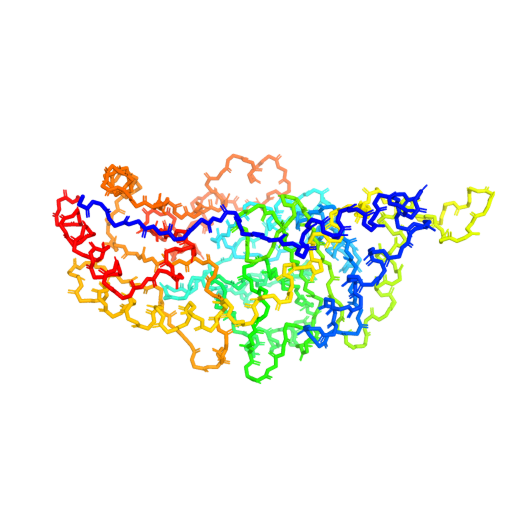3.843 1.00 27.26 136 ALA A N 1
ATOM 990 C CA . ALA A 1 136 ? 20.761 36.345 24.166 1.00 22.80 136 ALA A CA 1
ATOM 991 C C . ALA A 1 136 ? 22.272 36.468 24.332 1.00 17.24 136 ALA A C 1
ATOM 992 O O . ALA A 1 136 ? 22.752 37.420 24.950 1.00 26.06 136 ALA A O 1
ATOM 994 N N . GLY A 1 137 ? 23.017 35.515 23.895 1.00 20.92 137 GLY A N 1
ATOM 995 C CA . GLY A 1 137 ? 24.469 35.579 23.969 1.00 25.96 137 GLY A CA 1
ATOM 996 C C . GLY A 1 137 ? 24.968 34.658 25.076 1.00 28.79 137 GLY A C 1
ATOM 997 O O . GLY A 1 137 ? 26.195 34.552 25.164 1.00 30.48 137 GLY A O 1
ATOM 998 N N . LEU A 1 138 ? 24.051 34.095 25.864 1.00 27.01 138 LEU A N 1
ATOM 999 C CA . LEU A 1 138 ? 24.472 33.178 26.941 1.00 25.34 138 LEU A CA 1
ATOM 1000 C C . LEU A 1 138 ? 24.492 31.781 26.414 1.00 20.70 138 LEU A C 1
ATOM 1001 O O . LEU A 1 138 ? 23.438 31.214 26.088 1.00 27.42 138 LEU A O 1
ATOM 1006 N N . MET A 1 139 ? 25.684 31.152 26.308 1.00 26.31 139 MET A N 1
ATOM 1007 C CA . MET A 1 139 ? 25.759 29.797 25.798 1.00 25.50 139 MET A CA 1
ATOM 1008 C C . MET A 1 139 ? 24.862 28.833 26.571 1.00 34.86 139 MET A C 1
ATOM 1009 O O . MET A 1 139 ? 24.800 28.862 27.792 1.00 33.89 139 MET A O 1
ATOM 1014 N N . ALA A 1 140 ? 24.380 27.850 25.847 1.00 30.23 140 ALA A N 1
ATOM 1015 C CA . ALA A 1 140 ? 23.615 26.723 26.280 1.00 33.11 140 ALA A CA 1
ATOM 1016 C C . ALA A 1 140 ? 24.599 25.739 26.916 1.00 36.58 140 ALA A C 1
ATOM 1017 O O . ALA A 1 140 ? 25.807 25.996 26.813 1.00 40.49 140 ALA A O 1
ATOM 1019 N N . ASP A 1 141 ? 24.089 24.678 27.538 1.00 39.31 141 ASP A N 1
ATOM 1020 C CA . ASP A 1 141 ? 24.954 23.750 28.288 1.00 30.11 141 ASP A CA 1
ATOM 1021 C C . ASP A 1 141 ? 25.611 22.783 27.352 1.00 29.34 141 ASP A C 1
ATOM 1022 O O . ASP A 1 141 ? 25.116 21.674 27.139 1.00 35.27 141 ASP A O 1
ATOM 1027 N N . MET A 1 142 ? 26.737 23.249 26.787 1.00 33.24 142 MET A N 1
ATOM 1028 C CA . MET A 1 142 ? 27.420 22.473 25.742 1.00 33.06 142 MET A CA 1
ATOM 1029 C C . MET A 1 142 ? 28.072 21.236 26.334 1.00 35.60 142 MET A C 1
ATOM 1030 O O . MET A 1 142 ? 28.200 20.191 25.669 1.00 37.01 142 MET A O 1
ATOM 1035 N N . ASP A 1 143 ? 28.412 21.286 27.645 1.00 39.38 143 ASP A N 1
ATOM 1036 C CA . ASP A 1 143 ? 28.925 20.046 28.280 1.00 37.25 143 ASP A CA 1
ATOM 1037 C C . ASP A 1 143 ? 27.887 18.934 28.341 1.00 34.56 143 ASP A C 1
ATOM 1038 O O . ASP A 1 143 ? 28.050 17.847 27.763 1.00 37.35 143 ASP A O 1
ATOM 1043 N N . ALA A 1 144 ? 26.696 19.284 28.902 1.00 36.22 144 ALA A N 1
ATOM 1044 C CA . ALA A 1 144 ? 25.655 18.247 28.967 1.00 31.39 144 ALA A CA 1
ATOM 1045 C C . ALA A 1 144 ? 25.107 17.873 27.611 1.00 36.93 144 ALA A C 1
ATOM 1046 O O . ALA A 1 144 ? 24.746 16.705 27.301 1.00 31.64 144 ALA A O 1
ATOM 1048 N N . LEU A 1 145 ? 25.030 18.950 26.770 1.00 36.33 145 LEU A N 1
ATOM 1049 C CA . LEU A 1 145 ? 24.536 18.647 25.396 1.00 36.67 145 LEU A CA 1
ATOM 1050 C C . LEU A 1 145 ? 25.532 17.764 24.666 1.00 32.90 145 LEU A C 1
ATOM 1051 O O . LEU A 1 145 ? 25.147 16.871 23.882 1.00 38.59 145 LEU A O 1
ATOM 1056 N N . ALA A 1 146 ? 26.852 17.972 24.832 1.00 34.89 146 ALA A N 1
ATOM 1057 C CA . ALA A 1 146 ? 27.814 17.106 24.130 1.00 39.98 146 ALA A CA 1
ATOM 1058 C C . ALA A 1 146 ? 27.795 15.657 24.625 1.00 41.44 146 ALA A C 1
ATOM 1059 O O . ALA A 1 146 ? 27.875 14.711 23.824 1.00 41.18 146 ALA A O 1
ATOM 1061 N N . LYS A 1 147 ? 27.465 15.481 25.912 1.00 41.26 147 LYS A N 1
ATOM 1062 C CA . LYS A 1 147 ? 27.326 14.095 26.420 1.00 38.78 147 LYS A CA 1
ATOM 1063 C C . LYS A 1 147 ? 26.189 13.372 25.750 1.00 39.02 147 LYS A C 1
ATOM 1064 O O . LYS A 1 147 ? 26.304 12.251 25.226 1.00 42.07 147 LYS A O 1
ATOM 1070 N N . ILE A 1 148 ? 25.028 14.034 25.618 1.00 43.61 148 ILE A N 1
ATOM 1071 C CA . ILE A 1 148 ? 23.820 13.462 24.992 1.00 36.58 148 ILE A CA 1
ATOM 1072 C C . ILE A 1 148 ? 24.140 13.100 23.561 1.00 37.49 148 ILE A C 1
ATOM 1073 O O . ILE A 1 148 ? 23.795 12.091 22.956 1.00 39.47 148 ILE A O 1
ATOM 1078 N N . SER A 1 149 ? 24.927 14.023 22.971 1.00 41.96 149 SER A N 1
ATOM 1079 C CA . SER A 1 149 ? 25.394 13.903 21.599 1.00 40.69 149 SER A CA 1
ATOM 1080 C C . SER A 1 149 ? 26.234 12.646 21.438 1.00 39.52 149 SER A C 1
ATOM 1081 O O . SER A 1 149 ? 25.999 11.857 20.516 1.00 42.96 149 SER A O 1
ATOM 1084 N N . ALA A 1 150 ? 27.176 12.489 22.364 1.00 43.16 150 ALA A N 1
ATOM 1085 C CA . ALA A 1 150 ? 28.007 11.265 22.377 1.00 47.95 150 ALA A CA 1
ATOM 1086 C C . ALA A 1 150 ? 27.185 10.006 22.602 1.00 45.06 150 ALA A C 1
ATOM 1087 O O . ALA A 1 150 ? 27.151 9.121 21.724 1.00 46.82 150 ALA A O 1
ATOM 1089 N N . ASP A 1 151 ? 26.320 10.031 23.627 1.00 45.76 151 ASP A N 1
ATOM 1090 C CA . ASP A 1 151 ? 25.465 8.843 23.842 1.00 46.68 151 ASP A CA 1
ATOM 1091 C C . ASP A 1 151 ? 24.518 8.548 22.705 1.00 48.11 151 ASP A C 1
ATOM 1092 O O . ASP A 1 151 ? 24.431 7.359 22.315 1.00 48.78 151 ASP A O 1
ATOM 1097 N N . THR A 1 152 ? 23.853 9.553 22.098 1.00 47.10 152 THR A N 1
ATOM 1098 C CA . THR A 1 152 ? 22.924 9.141 21.014 1.00 45.01 152 THR A CA 1
ATOM 1099 C C . THR A 1 152 ? 23.603 9.008 19.666 1.00 44.08 152 THR A C 1
ATOM 1100 O O . THR A 1 152 ? 23.007 8.416 18.744 1.00 39.79 152 THR A O 1
ATOM 1104 N N . GLY A 1 153 ? 24.746 9.721 19.518 1.00 43.27 153 GLY A N 1
ATOM 1105 C CA . GLY A 1 153 ? 25.340 9.767 18.173 1.00 45.73 153 GLY A CA 1
ATOM 1106 C C . GLY A 1 153 ? 24.559 10.754 17.278 1.00 45.02 153 GLY A C 1
ATOM 1107 O O . GLY A 1 153 ? 24.529 10.585 16.051 1.00 42.68 153 GLY A O 1
ATOM 1108 N N . VAL A 1 154 ? 23.947 11.748 17.919 1.00 42.41 154 VAL A N 1
ATOM 1109 C CA . VAL A 1 154 ? 23.199 12.766 17.178 1.00 41.02 154 VAL A CA 1
ATOM 1110 C C . VAL A 1 154 ? 24.033 14.029 17.284 1.00 38.11 154 VAL A C 1
ATOM 1111 O O . VAL A 1 154 ? 24.295 14.552 18.376 1.00 40.14 154 VAL A O 1
ATOM 1115 N N . PRO A 1 155 ? 24.577 14.513 16.170 1.00 34.10 155 PRO A N 1
ATOM 1116 C CA . PRO A 1 155 ? 25.404 15.718 16.179 1.00 34.01 155 PRO A CA 1
ATOM 1117 C C . PRO A 1 155 ? 24.672 16.976 16.594 1.00 32.96 155 PRO A C 1
ATOM 1118 O O . PRO A 1 155 ? 23.458 17.142 16.424 1.00 36.74 155 PRO A O 1
ATOM 1122 N N . LEU A 1 156 ? 25.368 17.924 17.181 1.00 34.95 156 LEU A N 1
ATOM 1123 C CA . LEU A 1 156 ? 24.855 19.206 17.591 1.00 35.31 156 LEU A CA 1
ATOM 1124 C C . LEU A 1 156 ? 25.101 20.290 16.533 1.00 32.77 156 LEU A C 1
ATOM 1125 O O . LEU A 1 156 ? 26.179 20.251 15.938 1.00 36.50 156 LEU A O 1
ATOM 1130 N N . LEU A 1 157 ? 24.183 21.242 16.416 1.00 32.89 157 LEU A N 1
ATOM 1131 C CA . LEU A 1 157 ? 24.438 22.388 15.493 1.00 28.26 157 LEU A CA 1
ATOM 1132 C C . LEU A 1 157 ? 24.164 23.618 16.345 1.00 21.87 157 LEU A C 1
ATOM 1133 O O . LEU A 1 157 ? 23.116 23.628 17.007 1.00 29.03 157 LEU A O 1
ATOM 1138 N N . GLN A 1 158 ? 25.081 24.524 16.559 1.00 22.10 158 GLN A N 1
ATOM 1139 C CA . GLN A 1 158 ? 24.842 25.692 17.368 1.00 24.55 158 GLN A CA 1
ATOM 1140 C C . GLN A 1 158 ? 24.214 26.830 16.545 1.00 27.42 158 GLN A C 1
ATOM 1141 O O . GLN A 1 158 ? 24.776 27.316 15.572 1.00 29.17 158 GLN A O 1
ATOM 1147 N N . ASP A 1 159 ? 23.060 27.264 17.016 1.00 25.40 159 ASP A N 1
ATOM 1148 C CA . ASP A 1 159 ? 22.482 28.441 16.385 1.00 23.55 159 ASP A CA 1
ATOM 1149 C C . ASP A 1 159 ? 23.053 29.585 17.197 1.00 22.78 159 ASP A C 1
ATOM 1150 O O . ASP A 1 159 ? 22.473 30.004 18.192 1.00 28.39 159 ASP A O 1
ATOM 1155 N N . ALA A 1 160 ? 24.131 30.196 16.712 1.00 24.55 160 ALA A N 1
ATOM 1156 C CA . ALA A 1 160 ? 24.900 31.174 17.424 1.00 20.54 160 ALA A CA 1
ATOM 1157 C C . ALA A 1 160 ? 24.647 32.576 16.905 1.00 23.46 160 ALA A C 1
ATOM 1158 O O . ALA A 1 160 ? 25.458 33.466 17.191 1.00 24.52 160 ALA A O 1
ATOM 1160 N N . ALA A 1 161 ? 23.434 32.808 16.375 1.00 24.23 161 ALA A N 1
ATOM 1161 C CA . ALA A 1 161 ? 23.066 34.144 15.913 1.00 28.72 161 ALA A CA 1
ATOM 1162 C C . ALA A 1 161 ? 23.107 35.202 16.987 1.00 21.42 161 ALA A C 1
ATOM 1163 O O . ALA A 1 161 ? 23.175 36.415 16.669 1.00 22.32 161 ALA A O 1
ATOM 1165 N N . HIS A 1 162 ? 22.966 34.869 18.261 1.00 25.88 162 HIS A N 1
ATOM 1166 C CA . HIS A 1 162 ? 23.007 35.860 19.335 1.00 26.00 162 HIS A CA 1
ATOM 1167 C C . HIS A 1 162 ? 24.390 35.897 20.045 1.00 23.65 162 HIS A C 1
ATOM 1168 O O . HIS A 1 162 ? 24.589 36.735 20.931 1.00 23.74 162 HIS A O 1
ATOM 1175 N N . ALA A 1 163 ? 25.269 35.003 19.639 1.00 20.23 163 ALA A N 1
ATOM 1176 C CA . ALA A 1 163 ? 26.501 34.769 20.317 1.00 26.03 163 ALA A CA 1
ATOM 1177 C C . ALA A 1 163 ? 27.818 34.998 19.599 1.00 28.70 163 ALA A C 1
ATOM 1178 O O . ALA A 1 163 ? 28.827 34.321 19.848 1.00 26.85 163 ALA A O 1
ATOM 1180 N N . HIS A 1 164 ? 27.855 36.105 18.834 1.00 26.21 164 HIS A N 1
ATOM 1181 C CA . HIS A 1 164 ? 29.129 36.484 18.245 1.00 24.10 164 HIS A CA 1
ATOM 1182 C C . HIS A 1 164 ? 30.111 36.745 19.424 1.00 26.94 164 HIS A C 1
ATOM 1183 O O . HIS A 1 164 ? 29.811 37.472 20.379 1.00 23.95 164 HIS A O 1
ATOM 1190 N N . GLY A 1 165 ? 31.336 36.236 19.262 1.00 26.44 165 GLY A N 1
ATOM 1191 C CA . GLY A 1 165 ? 32.377 36.456 20.269 1.00 27.35 165 GLY A CA 1
ATOM 1192 C C . GLY A 1 165 ? 32.092 35.783 21.614 1.00 28.18 165 GLY A C 1
ATOM 1193 O O . GLY A 1 165 ? 32.779 36.185 22.565 1.00 30.80 165 GLY A O 1
ATOM 1194 N N . ALA A 1 166 ? 31.308 34.728 21.750 1.00 25.44 166 ALA A N 1
ATOM 1195 C CA . ALA A 1 166 ? 30.950 34.204 23.061 1.00 32.87 166 ALA A CA 1
ATOM 1196 C C . ALA A 1 166 ? 31.871 33.063 23.493 1.00 31.14 166 ALA A C 1
ATOM 1197 O O . ALA A 1 166 ? 32.531 32.449 22.647 1.00 33.07 166 ALA A O 1
ATOM 1199 N N . ARG A 1 167 ? 31.851 32.724 24.799 1.00 27.10 167 ARG A N 1
ATOM 1200 C CA . ARG A 1 167 ? 32.748 31.608 25.179 1.00 28.15 167 ARG A CA 1
ATOM 1201 C C . ARG A 1 167 ? 32.109 30.715 26.242 1.00 26.09 167 ARG A C 1
ATOM 1202 O O . ARG A 1 167 ? 31.362 31.149 27.115 1.00 28.37 167 ARG A O 1
ATOM 1210 N N . TRP A 1 168 ? 32.375 29.445 26.071 1.00 28.31 168 TRP A N 1
ATOM 1211 C CA . TRP A 1 168 ? 31.977 28.393 26.952 1.00 29.66 168 TRP A CA 1
ATOM 1212 C C . TRP A 1 168 ? 33.240 27.658 27.444 1.00 35.27 168 TRP A C 1
ATOM 1213 O O . TRP A 1 168 ? 34.018 27.035 26.717 1.00 33.89 168 TRP A O 1
ATOM 1224 N N . GLN A 1 169 ? 33.429 27.736 28.760 1.00 37.02 169 GLN A N 1
ATOM 1225 C CA . GLN A 1 169 ? 34.563 27.060 29.421 1.00 37.05 169 GLN A CA 1
ATOM 1226 C C . GLN A 1 169 ? 35.874 27.480 28.770 1.00 34.26 169 GLN A C 1
ATOM 1227 O O . GLN A 1 169 ? 36.587 26.585 28.307 1.00 36.00 169 GLN A O 1
ATOM 1233 N N . GLY A 1 170 ? 36.110 28.790 28.652 1.00 37.61 170 GLY A N 1
ATOM 1234 C CA . GLY A 1 170 ? 37.264 29.302 27.975 1.00 34.73 170 GLY A CA 1
ATOM 1235 C C . GLY A 1 170 ? 37.313 29.001 26.469 1.00 39.71 170 GLY A C 1
ATOM 1236 O O . GLY A 1 170 ? 38.302 29.419 25.845 1.00 37.88 170 GLY A O 1
ATOM 1237 N N . LYS A 1 171 ? 36.366 28.306 25.860 1.00 31.82 171 LYS A N 1
ATOM 1238 C CA . LYS A 1 171 ? 36.407 27.934 24.460 1.00 30.17 171 LYS A CA 1
ATOM 1239 C C . LYS A 1 171 ? 35.501 28.810 23.585 1.00 31.36 171 LYS A C 1
ATOM 1240 O O . LYS A 1 171 ? 34.409 29.240 23.999 1.00 29.64 171 LYS A O 1
ATOM 1246 N N . ARG A 1 172 ? 35.963 29.054 22.368 1.00 32.11 172 ARG A N 1
ATOM 1247 C CA . ARG A 1 172 ? 35.219 29.890 21.409 1.00 25.08 172 ARG A CA 1
ATOM 1248 C C . ARG A 1 172 ? 34.163 29.134 20.674 1.00 22.22 172 ARG A C 1
ATOM 1249 O O . ARG A 1 172 ? 34.236 27.898 20.568 1.00 26.36 172 ARG A O 1
ATOM 1257 N N . VAL A 1 173 ? 33.173 29.842 20.053 1.00 24.19 173 VAL A N 1
ATOM 1258 C CA . VAL A 1 173 ? 32.075 29.090 19.385 1.00 19.62 173 VAL A CA 1
ATOM 1259 C C . VAL A 1 173 ? 32.620 28.039 18.506 1.00 20.19 173 VAL A C 1
ATOM 1260 O O . VAL A 1 173 ? 32.114 26.903 18.339 1.00 27.58 173 VAL A O 1
ATOM 1264 N N . GLY A 1 174 ? 33.727 28.396 17.781 1.00 25.01 174 GLY A N 1
ATOM 1265 C CA . GLY A 1 174 ? 34.289 27.448 16.830 1.00 26.65 174 GLY A CA 1
ATOM 1266 C C . GLY A 1 174 ? 35.254 26.423 17.448 1.00 33.56 174 GLY A C 1
ATOM 1267 O O . GLY A 1 174 ? 35.834 25.626 16.705 1.00 29.38 174 GLY A O 1
ATOM 1268 N N . GLU A 1 175 ? 35.371 26.373 18.774 1.00 35.46 175 GLU A N 1
ATOM 1269 C CA . GLU A 1 175 ? 36.279 25.422 19.428 1.00 36.20 175 GLU A CA 1
ATOM 1270 C C . GLU A 1 175 ? 35.586 24.381 20.277 1.00 38.54 175 GLU A C 1
ATOM 1271 O O . GLU A 1 175 ? 36.148 23.951 21.291 1.00 36.50 175 GLU A O 1
ATOM 1277 N N . LEU A 1 176 ? 34.303 24.169 20.037 1.00 32.83 176 LEU A N 1
ATOM 1278 C CA . LEU A 1 176 ? 33.463 23.155 20.696 1.00 29.30 176 LEU A CA 1
ATOM 1279 C C . LEU A 1 176 ? 33.531 22.069 19.674 1.00 36.47 176 LEU A C 1
ATOM 1280 O O . LEU A 1 176 ? 34.516 22.286 18.887 1.00 47.01 176 LEU A O 1
ATOM 1285 N N . ASP A 1 177 ? 32.776 21.043 19.422 1.00 38.77 177 ASP A N 1
ATOM 1286 C CA . ASP A 1 177 ? 33.332 20.236 18.254 1.00 34.81 177 ASP A CA 1
ATOM 1287 C C . ASP A 1 177 ? 32.204 20.197 17.242 1.00 37.45 177 ASP A C 1
ATOM 1288 O O . ASP A 1 177 ? 31.825 19.170 16.671 1.00 39.88 177 ASP A O 1
ATOM 1293 N N . SER A 1 178 ? 31.483 21.331 17.192 1.00 34.02 178 SER A N 1
ATOM 1294 C CA . SER A 1 178 ? 30.283 21.379 16.350 1.00 31.69 178 SER A CA 1
ATOM 1295 C C . SER A 1 178 ? 30.305 22.546 15.362 1.00 27.89 178 SER A C 1
ATOM 1296 O O . SER A 1 178 ? 30.807 23.646 15.653 1.00 28.56 178 SER A O 1
ATOM 1299 N N . ILE A 1 179 ? 29.597 22.332 14.250 1.00 28.42 179 ILE A N 1
ATOM 1300 C CA . ILE A 1 179 ? 29.305 23.422 13.297 1.00 25.17 179 ILE A CA 1
ATOM 1301 C C . ILE A 1 179 ? 28.446 24.445 13.997 1.00 22.83 179 ILE A C 1
ATOM 1302 O O . ILE A 1 179 ? 27.587 24.127 14.870 1.00 25.87 179 ILE A O 1
ATOM 1307 N N . ALA A 1 180 ? 28.644 25.732 13.738 1.00 22.53 180 ALA A N 1
ATOM 1308 C CA . ALA A 1 180 ? 27.749 26.744 14.286 1.00 20.13 180 ALA A CA 1
ATOM 1309 C C . ALA A 1 180 ? 27.316 27.789 13.200 1.00 23.81 180 ALA A C 1
ATOM 1310 O O . ALA A 1 180 ? 28.034 27.946 12.211 1.00 29.48 180 ALA A O 1
ATOM 1312 N N . THR A 1 181 ? 26.187 28.466 13.413 1.00 20.94 181 THR A N 1
ATOM 1313 C CA . THR A 1 181 ? 25.723 29.434 12.429 1.00 21.71 181 THR A CA 1
ATOM 1314 C C . THR A 1 181 ? 25.558 30.790 13.042 1.00 22.43 181 THR A C 1
ATOM 1315 O O . THR A 1 181 ? 25.416 30.885 14.265 1.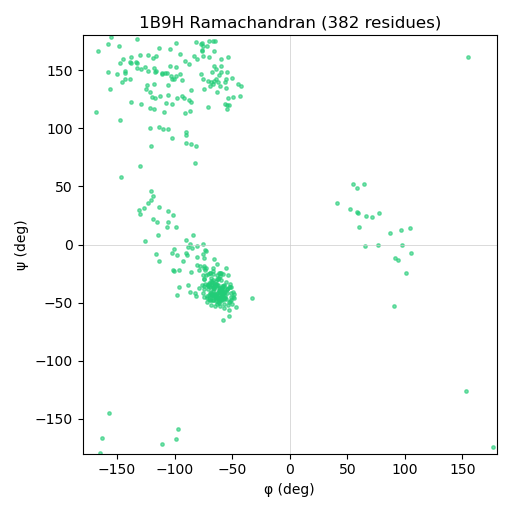00 29.53 181 THR A O 1
ATOM 1319 N N . PHE A 1 182 ? 25.764 31.845 12.244 1.00 21.09 182 PHE A N 1
ATOM 1320 C CA . PHE A 1 182 ? 25.545 33.171 12.798 1.00 16.40 182 PHE A CA 1
ATOM 1321 C C . PHE A 1 182 ? 24.647 33.993 11.880 1.00 21.65 182 PHE A C 1
ATOM 1322 O O . PHE A 1 182 ? 24.699 33.810 10.669 1.00 23.49 182 PHE A O 1
ATOM 1330 N N . SER A 1 183 ? 24.065 35.068 12.355 1.00 22.25 183 SER A N 1
ATOM 1331 C CA . SER A 1 183 ? 23.351 36.054 11.570 1.00 26.34 183 SER A CA 1
ATOM 1332 C C . SER A 1 183 ? 24.097 37.372 11.678 1.00 27.22 183 SER A C 1
ATOM 1333 O O . SER A 1 183 ? 24.734 37.632 12.716 1.00 18.68 183 SER A O 1
ATOM 1336 N N . PHE A 1 184 ? 24.033 38.208 10.631 1.00 23.10 184 PHE A N 1
ATOM 1337 C CA . PHE A 1 184 ? 24.562 39.550 10.677 1.00 18.08 184 PHE A CA 1
ATOM 1338 C C . PHE A 1 184 ? 23.478 40.519 10.267 1.00 20.55 184 PHE A C 1
ATOM 1339 O O . PHE A 1 184 ? 23.725 41.549 9.634 1.00 21.69 184 PHE A O 1
ATOM 1347 N N . GLN A 1 185 ? 22.216 40.207 10.558 1.00 21.65 185 GLN A N 1
ATOM 1348 C CA . GLN A 1 185 ? 21.051 41.038 10.276 1.00 19.24 185 GLN A CA 1
ATOM 1349 C C . GLN A 1 185 ? 21.130 42.274 11.152 1.00 21.61 185 GLN A C 1
ATOM 1350 O O . GLN A 1 185 ? 21.828 42.287 12.163 1.00 22.55 185 GLN A O 1
ATOM 1356 N N . ASN A 1 186 ? 20.625 43.413 10.680 1.00 19.46 186 ASN A N 1
ATOM 1357 C CA . ASN A 1 186 ? 20.727 44.740 11.206 1.00 22.76 186 ASN A CA 1
ATOM 1358 C C . ASN A 1 186 ? 20.789 44.966 12.724 1.00 20.20 186 ASN A C 1
ATOM 1359 O O . ASN A 1 186 ? 21.543 45.840 13.146 1.00 20.18 186 ASN A O 1
ATOM 1364 N N . GLY A 1 187 ? 19.933 44.321 13.487 1.00 24.65 187 GLY A N 1
ATOM 1365 C CA . GLY A 1 187 ? 19.917 44.398 14.925 1.00 22.03 187 GLY A CA 1
ATOM 1366 C C . GLY A 1 187 ? 20.840 43.419 15.637 1.00 24.06 187 GLY A C 1
ATOM 1367 O O . GLY A 1 187 ? 20.938 43.520 16.869 1.00 24.40 187 GLY A O 1
ATOM 1368 N N . LYS A 1 188 ? 21.603 42.564 14.970 1.00 17.72 188 LYS A N 1
ATOM 1369 C CA . LYS A 1 188 ? 22.550 41.655 15.599 1.00 22.52 188 LYS A CA 1
ATOM 1370 C C . LYS A 1 188 ? 23.824 42.396 16.063 1.00 15.23 188 LYS A C 1
ATOM 1371 O O . LYS A 1 188 ? 23.974 43.601 15.834 1.00 23.37 188 LYS A O 1
ATOM 1377 N N . LEU A 1 189 ? 24.701 41.739 16.813 1.00 20.96 189 LEU A N 1
ATOM 1378 C CA . LEU A 1 189 ? 25.909 42.242 17.441 1.00 23.60 189 LEU A CA 1
ATOM 1379 C C . LEU A 1 189 ? 27.045 42.672 16.521 1.00 25.76 189 LEU A C 1
ATOM 1380 O O . LEU A 1 189 ? 27.736 43.637 16.836 1.00 22.43 189 LEU A O 1
ATOM 1385 N N . MET A 1 190 ? 27.126 42.133 15.301 1.00 29.48 190 MET A N 1
ATOM 1386 C CA . MET A 1 190 ? 27.793 42.847 14.193 1.00 23.58 190 MET A CA 1
ATOM 1387 C C . MET A 1 190 ? 26.963 42.677 12.903 1.00 25.96 190 MET A C 1
ATOM 1388 O O . MET A 1 190 ? 26.281 41.650 12.746 1.00 21.85 190 MET A O 1
ATOM 1393 N N . THR A 1 191 ? 26.859 43.693 12.057 1.00 25.68 191 THR A N 1
ATOM 1394 C CA . THR A 1 191 ? 25.897 43.660 10.950 1.00 23.62 191 THR A CA 1
ATOM 1395 C C . THR A 1 191 ? 26.301 44.365 9.674 1.00 17.78 191 THR A C 1
ATOM 1396 O O . THR A 1 191 ? 27.025 45.339 9.712 1.00 20.46 191 THR A O 1
ATOM 1400 N N . ALA A 1 192 ? 25.694 43.933 8.549 1.00 17.61 192 ALA A N 1
ATOM 1401 C CA . ALA A 1 192 ? 25.792 44.681 7.315 1.00 20.06 192 ALA A CA 1
ATOM 1402 C C . ALA A 1 192 ? 24.398 44.873 6.735 1.00 22.74 192 ALA A C 1
ATOM 1403 O O . ALA A 1 192 ? 24.156 44.967 5.501 1.00 23.16 192 ALA A O 1
ATOM 1405 N N . GLY A 1 193 ? 23.430 44.854 7.662 1.00 17.69 193 GLY A N 1
ATOM 1406 C CA . GLY A 1 193 ? 22.010 44.970 7.311 1.00 15.87 193 GLY A CA 1
ATOM 1407 C C . GLY A 1 193 ? 21.482 43.587 7.097 1.00 17.66 193 GLY A C 1
ATOM 1408 O O . GLY A 1 193 ? 20.589 43.129 7.803 1.00 21.29 1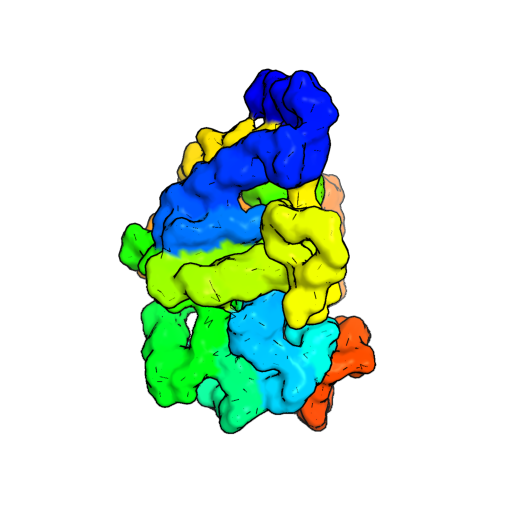93 GLY A O 1
ATOM 1409 N N . GLU A 1 194 ? 22.109 42.771 6.240 1.00 17.69 194 GLU A N 1
ATOM 1410 C CA . GLU A 1 194 ? 21.863 41.394 6.060 1.00 21.81 194 GLU A CA 1
ATOM 1411 C C . GLU A 1 194 ? 23.199 40.664 6.059 1.00 17.48 194 GLU A C 1
ATOM 1412 O O . GLU A 1 194 ? 24.203 41.239 5.651 1.00 25.88 194 GLU A O 1
ATOM 1418 N N . GLY A 1 195 ? 23.143 39.378 6.388 1.00 20.97 195 GLY A N 1
ATOM 1419 C CA . GLY A 1 195 ? 24.305 38.517 6.250 1.00 21.28 195 GLY A CA 1
ATOM 1420 C C . GLY A 1 195 ? 24.325 37.303 7.161 1.00 20.99 195 GLY A C 1
ATOM 1421 O O . GLY A 1 195 ? 23.574 37.306 8.128 1.00 20.00 195 GLY A O 1
ATOM 1422 N N . GLY A 1 196 ? 25.127 36.266 6.868 1.00 19.86 196 GLY A N 1
ATOM 1423 C CA . GLY A 1 196 ? 25.187 35.145 7.806 1.00 20.06 196 GLY A CA 1
ATOM 1424 C C . GLY A 1 196 ? 26.506 34.414 7.652 1.00 18.92 196 GLY A C 1
ATOM 1425 O O . GLY A 1 196 ? 27.360 34.846 6.875 1.00 20.80 196 GLY A O 1
ATOM 1426 N N . ALA A 1 197 ? 26.685 33.384 8.472 1.00 24.51 197 ALA A N 1
ATOM 1427 C CA . ALA A 1 197 ? 27.912 32.591 8.365 1.00 22.62 197 ALA A CA 1
ATOM 1428 C C . ALA A 1 197 ? 27.691 31.215 8.965 1.00 22.22 197 ALA A C 1
ATOM 1429 O O . ALA A 1 197 ? 26.961 30.987 9.922 1.00 22.47 197 ALA A O 1
ATOM 1431 N N . VAL A 1 198 ? 28.404 30.252 8.371 1.00 24.45 198 VAL A N 1
ATOM 1432 C CA . VAL A 1 198 ? 28.505 28.917 8.866 1.00 25.36 198 VAL A CA 1
ATOM 1433 C C . VAL A 1 198 ? 29.983 28.744 9.314 1.00 31.54 198 VAL A C 1
ATOM 1434 O O . VAL A 1 198 ? 30.848 29.024 8.481 1.00 26.89 198 VAL A O 1
ATOM 1438 N N . VAL A 1 199 ? 30.198 28.300 10.559 1.00 27.17 199 VAL A N 1
ATOM 1439 C CA . VAL A 1 199 ? 31.635 28.179 10.977 1.00 30.18 199 VAL A CA 1
ATOM 1440 C C . VAL A 1 199 ? 31.874 26.726 11.271 1.00 27.27 199 VAL A C 1
ATOM 1441 O O . VAL A 1 199 ? 30.942 26.036 11.728 1.00 30.72 199 VAL A O 1
ATOM 1445 N N . PHE A 1 200 ? 33.009 26.175 10.862 1.00 26.34 200 PHE A N 1
ATOM 1446 C CA . PHE A 1 200 ? 33.277 24.737 10.985 1.00 28.72 200 PHE A CA 1
ATOM 1447 C C . PHE A 1 200 ? 34.470 24.501 11.920 1.00 31.68 200 PHE A C 1
ATOM 1448 O O . PHE A 1 200 ? 35.452 25.248 11.799 1.00 30.07 200 PHE A O 1
ATOM 1456 N N . PRO A 1 201 ? 34.303 23.666 12.952 1.00 32.91 201 PRO A N 1
ATOM 1457 C CA . PRO A 1 201 ? 35.396 23.356 13.859 1.00 31.20 201 PRO A CA 1
ATOM 1458 C C . PRO A 1 201 ? 36.394 22.468 13.132 1.00 26.84 201 PRO A C 1
ATOM 1459 O O . PRO A 1 201 ? 36.203 21.875 12.071 1.00 31.71 201 PRO A O 1
ATOM 1463 N N . ASP A 1 202 ? 37.512 22.286 13.803 1.00 36.96 202 ASP A N 1
ATOM 1464 C CA . ASP A 1 202 ? 38.569 21.404 13.350 1.00 34.57 202 ASP A CA 1
ATOM 1465 C C . ASP A 1 202 ? 37.971 20.032 13.126 1.00 33.62 202 ASP A C 1
ATOM 1466 O O . ASP A 1 202 ? 37.187 19.625 14.012 1.00 34.67 202 ASP A O 1
ATOM 1471 N N . GLY A 1 203 ? 38.408 19.324 12.095 1.00 33.06 203 GLY A N 1
ATOM 1472 C CA . GLY A 1 203 ? 37.753 18.045 11.843 1.00 35.84 203 GLY A CA 1
ATOM 1473 C C . GLY A 1 203 ? 36.604 18.069 10.850 1.00 43.58 203 GLY A C 1
ATOM 1474 O O . GLY A 1 203 ? 36.208 16.980 10.365 1.00 44.28 203 GLY A O 1
ATOM 1475 N N . GLU A 1 204 ? 36.060 19.243 10.459 1.00 43.03 204 GLU A N 1
ATOM 1476 C CA . GLU A 1 204 ? 34.923 19.194 9.535 1.00 40.67 204 GLU A CA 1
ATOM 1477 C C . GLU A 1 204 ? 35.145 19.759 8.154 1.00 37.44 204 GLU A C 1
ATOM 1478 O O . GLU A 1 204 ? 34.203 20.255 7.527 1.00 41.43 204 GLU A O 1
ATOM 1484 N N . THR A 1 205 ? 36.336 19.657 7.623 1.00 37.01 205 THR A N 1
ATOM 1485 C CA . THR A 1 205 ? 36.641 20.137 6.283 1.00 38.08 205 THR A CA 1
ATOM 1486 C C . THR A 1 205 ? 35.767 19.497 5.234 1.00 38.39 205 THR A C 1
ATOM 1487 O O . THR A 1 205 ? 35.416 20.249 4.329 1.00 40.40 205 THR A O 1
ATOM 1491 N N . GLU A 1 206 ? 35.339 18.246 5.243 1.00 37.17 206 GLU A N 1
ATOM 1492 C CA . GLU A 1 206 ? 34.554 17.716 4.146 1.00 39.92 206 GLU A CA 1
ATOM 1493 C C . GLU A 1 206 ? 33.174 18.367 4.061 1.00 41.71 206 GLU A C 1
ATOM 1494 O O . GLU A 1 206 ? 32.577 18.580 3.008 1.00 38.46 206 GLU A O 1
ATOM 1500 N N . LYS A 1 207 ? 32.618 18.690 5.228 1.00 40.40 207 LYS A N 1
ATOM 1501 C CA . LYS A 1 207 ? 31.309 19.307 5.290 1.00 35.41 207 LYS A CA 1
ATOM 1502 C C . LYS A 1 207 ? 31.401 20.760 4.839 1.00 31.15 207 LYS A C 1
ATOM 1503 O O . LYS A 1 207 ? 30.525 21.294 4.155 1.00 29.40 207 LYS A O 1
ATOM 1509 N N . TYR A 1 208 ? 32.519 21.382 5.143 1.00 26.72 208 TYR A N 1
ATOM 1510 C CA . TYR A 1 208 ? 32.853 22.693 4.705 1.00 25.59 208 TYR A CA 1
ATOM 1511 C C . TYR A 1 208 ? 32.937 22.727 3.183 1.00 32.45 208 TYR A C 1
ATOM 1512 O O . TYR A 1 208 ? 32.383 23.668 2.584 1.00 30.67 208 TYR A O 1
ATOM 1521 N N . GLU A 1 209 ? 33.533 21.736 2.561 1.00 32.65 209 GLU A N 1
ATOM 1522 C CA . GLU A 1 209 ? 33.621 21.737 1.092 1.00 28.42 209 GLU A CA 1
ATOM 1523 C C . GLU A 1 209 ? 32.254 21.550 0.487 1.00 29.15 209 GLU A C 1
ATOM 1524 O O . GLU A 1 209 ? 32.020 22.172 -0.543 1.00 32.01 209 GLU A O 1
ATOM 1530 N N . THR A 1 210 ? 31.526 20.564 0.995 1.00 32.85 210 THR A N 1
ATOM 1531 C CA . THR A 1 210 ? 30.159 20.323 0.526 1.00 33.20 210 THR A CA 1
ATOM 1532 C C . THR A 1 210 ? 29.307 21.577 0.672 1.00 31.71 210 THR A C 1
ATOM 1533 O O . THR A 1 210 ? 28.677 21.979 -0.309 1.00 30.22 210 THR A O 1
ATOM 1537 N N . ALA A 1 211 ? 29.375 22.245 1.823 1.00 31.08 211 ALA A N 1
ATOM 1538 C CA . ALA A 1 211 ? 28.619 23.490 1.988 1.00 30.11 211 ALA A CA 1
ATOM 1539 C C . ALA A 1 211 ? 28.985 24.577 0.972 1.00 31.45 211 ALA A C 1
ATOM 1540 O O . ALA A 1 211 ? 28.093 25.211 0.400 1.00 28.16 211 ALA A O 1
ATOM 1542 N N . PHE A 1 212 ? 30.243 24.806 0.675 1.00 31.14 212 PHE A N 1
ATOM 1543 C CA . PHE A 1 212 ? 30.656 25.728 -0.366 1.00 34.01 212 PHE A CA 1
ATOM 1544 C C . PHE A 1 212 ? 29.983 25.410 -1.707 1.00 36.17 212 PHE A C 1
ATOM 1545 O O . PHE A 1 212 ? 29.410 26.302 -2.356 1.00 30.01 212 PHE A O 1
ATOM 1553 N N . LEU A 1 213 ? 30.096 24.138 -2.103 1.00 32.12 213 LEU A N 1
ATOM 1554 C CA . LEU A 1 213 ? 29.438 23.650 -3.300 1.00 34.14 213 LEU A CA 1
ATOM 1555 C C . LEU A 1 213 ? 27.938 23.854 -3.284 1.00 33.55 213 LEU A C 1
ATOM 1556 O O . LEU A 1 213 ? 27.395 24.458 -4.214 1.00 37.83 213 LEU A O 1
ATOM 1561 N N . ARG A 1 214 ? 27.219 23.447 -2.239 1.00 30.39 214 ARG A N 1
ATOM 1562 C CA . ARG A 1 214 ? 25.793 23.691 -2.161 1.00 28.64 214 ARG A CA 1
ATOM 1563 C C . ARG A 1 214 ? 25.354 25.155 -2.144 1.00 29.49 214 ARG A C 1
ATOM 1564 O O . ARG A 1 214 ? 24.199 25.398 -2.501 1.00 31.89 214 ARG A O 1
ATOM 1572 N N . HIS A 1 215 ? 26.207 26.075 -1.710 1.00 21.82 215 HIS A N 1
ATOM 1573 C CA . HIS A 1 215 ? 25.859 27.483 -1.622 1.00 26.21 215 HIS A CA 1
ATOM 1574 C C . HIS A 1 215 ? 26.159 28.261 -2.924 1.00 24.49 215 HIS A C 1
ATOM 1575 O O . HIS A 1 215 ? 25.971 29.504 -2.911 1.00 23.20 215 HIS A O 1
ATOM 1582 N N . SER A 1 216 ? 26.846 27.598 -3.839 1.00 23.39 216 SER A N 1
ATOM 1583 C CA . SER A 1 216 ? 27.187 28.254 -5.097 1.00 31.57 216 SER A CA 1
ATOM 1584 C C . SER A 1 216 ? 26.616 27.497 -6.298 1.00 33.72 216 SER A C 1
ATOM 1585 O O . SER A 1 216 ? 27.267 27.254 -7.297 1.00 33.88 216 SER A O 1
ATOM 1588 N N . CYS A 1 217 ? 25.354 27.086 -6.271 1.00 34.02 217 CYS A N 1
ATOM 1589 C CA . CYS A 1 217 ? 24.702 26.378 -7.374 1.00 37.02 217 CYS A CA 1
ATOM 1590 C C . CYS A 1 217 ? 25.396 25.078 -7.726 1.00 37.23 217 CYS A C 1
ATOM 1591 O O . CYS A 1 217 ? 25.413 24.628 -8.876 1.00 33.08 217 CYS A O 1
ATOM 1594 N N . GLY A 1 218 ? 26.067 24.470 -6.750 1.00 35.32 218 GLY A N 1
ATOM 1595 C CA . GLY A 1 218 ? 26.782 23.221 -6.875 1.00 30.91 218 GLY A CA 1
ATOM 1596 C C . GLY A 1 218 ? 27.872 23.238 -7.929 1.00 34.27 218 GLY A C 1
ATOM 1597 O O . GLY A 1 218 ? 28.227 22.184 -8.461 1.00 36.48 218 GLY A O 1
ATOM 1598 N N . ARG A 1 219 ? 28.448 24.384 -8.204 1.00 30.59 219 ARG A N 1
ATOM 1599 C CA . ARG A 1 219 ? 29.517 24.569 -9.151 1.00 32.13 219 ARG A CA 1
ATOM 1600 C C . ARG A 1 219 ? 30.891 24.853 -8.593 1.00 35.24 219 ARG A C 1
ATOM 1601 O O . ARG A 1 219 ? 31.173 25.822 -7.845 1.00 37.32 219 ARG A O 1
ATOM 1609 N N . PRO A 1 220 ? 31.878 24.008 -8.924 1.00 41.23 220 PRO A N 1
ATOM 1610 C CA . PRO A 1 220 ? 33.250 24.162 -8.442 1.00 42.72 220 PRO A CA 1
ATOM 1611 C C . PRO A 1 220 ? 33.712 25.581 -8.676 1.00 51.38 220 PRO A C 1
ATOM 1612 O O . PRO A 1 220 ? 33.443 26.139 -9.759 1.00 53.92 220 PRO A O 1
ATOM 1616 N N . ARG A 1 221 ? 34.503 26.155 -7.768 1.00 52.77 221 ARG A N 1
ATOM 1617 C CA . ARG A 1 221 ? 34.921 27.544 -7.928 1.00 54.40 221 ARG A CA 1
ATOM 1618 C C . ARG A 1 221 ? 35.536 27.847 -9.279 1.00 55.97 221 ARG A C 1
ATOM 1619 O O . ARG A 1 221 ? 35.308 28.970 -9.781 1.00 57.22 221 ARG A O 1
ATOM 1627 N N . ASP A 1 222 ? 36.311 26.925 -9.885 1.00 53.69 222 ASP A N 1
ATOM 1628 C CA . ASP A 1 222 ? 36.844 27.338 -11.200 1.00 54.90 222 ASP A CA 1
ATOM 1629 C C . ASP A 1 222 ? 36.414 26.407 -12.322 1.00 54.85 222 ASP A C 1
ATOM 1630 O O . ASP A 1 222 ? 37.131 26.169 -13.300 1.00 53.52 222 ASP A O 1
ATOM 1635 N N . ASP A 1 223 ? 35.154 25.956 -12.234 1.00 52.66 223 ASP A N 1
ATOM 1636 C CA . ASP A 1 223 ? 34.517 25.240 -13.326 1.00 49.41 223 ASP A CA 1
ATOM 1637 C C . ASP A 1 223 ? 34.377 26.287 -14.461 1.00 47.59 223 ASP A C 1
ATOM 1638 O O . ASP A 1 223 ? 34.045 27.439 -14.173 1.00 45.32 223 ASP A O 1
ATOM 1643 N N . ARG A 1 224 ? 34.661 25.857 -15.688 1.00 43.54 224 ARG A N 1
ATOM 1644 C CA . ARG A 1 224 ? 34.461 26.699 -16.865 1.00 41.14 224 ARG A CA 1
ATOM 1645 C C . ARG A 1 224 ? 33.411 26.144 -17.822 1.00 42.50 224 ARG A C 1
ATOM 1646 O O . ARG A 1 224 ? 33.083 26.701 -18.895 1.00 44.65 224 ARG A O 1
ATOM 1654 N N . ARG A 1 225 ? 32.915 24.915 -17.608 1.00 41.62 225 ARG A N 1
ATOM 1655 C CA . ARG A 1 225 ? 32.059 24.279 -18.618 1.00 39.61 225 ARG A CA 1
ATOM 1656 C C . ARG A 1 225 ? 30.682 23.982 -18.067 1.00 36.56 225 ARG A C 1
ATOM 1657 O O . ARG A 1 225 ? 29.932 23.170 -18.629 1.00 38.25 225 ARG A O 1
ATOM 1665 N N . TYR A 1 226 ? 30.293 24.699 -17.001 1.00 40.00 226 TYR A N 1
ATOM 1666 C CA . TYR A 1 226 ? 29.000 24.448 -16.338 1.00 36.62 226 TYR A CA 1
ATOM 1667 C C . TYR A 1 226 ? 28.825 23.031 -15.823 1.00 40.84 226 TYR A C 1
ATOM 1668 O O . TYR A 1 226 ? 27.777 22.397 -15.959 1.00 40.14 226 TYR A O 1
ATOM 1677 N N . PHE A 1 227 ? 29.810 22.484 -15.088 1.00 48.07 227 PHE A N 1
ATOM 1678 C CA . PHE A 1 227 ? 29.667 21.177 -14.462 1.00 50.34 227 PHE A CA 1
ATOM 1679 C C . PHE A 1 227 ? 29.078 21.320 -13.058 1.00 51.05 227 PHE A C 1
ATOM 1680 O O . PHE A 1 227 ? 29.819 21.393 -12.067 1.00 60.58 227 PHE A O 1
ATOM 1688 N N . HIS A 1 228 ? 27.764 21.203 -12.923 1.00 45.10 228 HIS A N 1
ATOM 1689 C CA . HIS A 1 228 ? 27.120 21.210 -11.613 1.00 43.46 228 HIS A CA 1
ATOM 1690 C C . HIS A 1 228 ? 27.111 19.788 -11.035 1.00 46.24 228 HIS A C 1
ATOM 1691 O O . HIS A 1 228 ? 26.471 18.868 -11.594 1.00 46.20 228 HIS A O 1
ATOM 1698 N N . LYS A 1 229 ? 27.846 19.590 -9.922 1.00 43.19 229 LYS A N 1
ATOM 1699 C CA . LYS A 1 229 ? 28.034 18.288 -9.305 1.00 42.79 229 LYS A CA 1
ATOM 1700 C C . LYS A 1 229 ? 26.834 17.901 -8.428 1.00 37.46 229 LYS A C 1
ATOM 1701 O O . LYS A 1 229 ? 26.318 16.774 -8.517 1.00 37.97 229 LYS A O 1
ATOM 1707 N N . ILE A 1 230 ? 26.395 18.883 -7.648 1.00 34.26 230 ILE A N 1
ATOM 1708 C CA . ILE A 1 230 ? 25.296 18.570 -6.731 1.00 38.16 230 ILE A CA 1
ATOM 1709 C C . ILE A 1 230 ? 24.304 19.718 -6.744 1.00 34.81 230 ILE A C 1
ATOM 1710 O O . ILE A 1 230 ? 24.582 20.823 -7.190 1.00 38.55 230 ILE A O 1
ATOM 1715 N N . ALA A 1 231 ? 23.114 19.424 -6.289 1.00 35.69 231 ALA A N 1
ATOM 1716 C CA . ALA A 1 231 ? 22.034 20.368 -6.135 1.00 41.73 231 ALA A CA 1
ATOM 1717 C C . ALA A 1 231 ? 22.344 21.351 -4.985 1.00 45.20 231 ALA A C 1
ATOM 1718 O O . ALA A 1 231 ? 23.314 21.236 -4.224 1.00 45.78 231 ALA A O 1
ATOM 1720 N N . GLY A 1 232 ? 21.436 22.313 -4.858 1.00 45.17 232 GLY A N 1
ATOM 1721 C CA . GLY A 1 232 ? 21.499 23.355 -3.874 1.00 45.11 232 GLY A CA 1
ATOM 1722 C C . GLY A 1 232 ? 20.813 24.683 -4.182 1.00 41.28 232 GLY A C 1
ATOM 1723 O O . GLY A 1 232 ? 19.595 24.796 -4.414 1.00 41.88 232 GLY A O 1
ATOM 1724 N N . SER A 1 233 ? 21.607 25.751 -4.068 1.00 31.53 233 SER A N 1
ATOM 1725 C CA . SER A 1 233 ? 21.080 27.086 -4.227 1.00 28.90 233 SER A CA 1
ATOM 1726 C C . SER A 1 233 ? 22.228 28.054 -4.456 1.00 22.63 233 SER A C 1
ATOM 1727 O O . SER A 1 233 ? 23.347 27.677 -4.726 1.00 26.10 233 SER A O 1
ATOM 1730 N N . ASN A 1 234 ? 21.924 29.343 -4.336 1.00 25.08 234 ASN A N 1
ATOM 1731 C CA . ASN A 1 234 ? 22.907 30.382 -4.368 1.00 18.57 234 ASN A CA 1
ATOM 1732 C C . ASN A 1 234 ? 22.794 31.024 -2.999 1.00 18.61 234 ASN A C 1
ATOM 1733 O O . ASN A 1 234 ? 21.719 31.590 -2.753 1.00 21.96 234 ASN A O 1
ATOM 1738 N N . MET A 1 235 ? 23.846 30.959 -2.178 1.00 23.78 235 MET A N 1
ATOM 1739 C CA . MET A 1 235 ? 23.702 31.672 -0.879 1.00 24.18 235 MET A CA 1
ATOM 1740 C C . MET A 1 235 ? 24.944 32.522 -0.709 1.00 23.27 235 MET A C 1
ATOM 1741 O O . MET A 1 235 ? 25.338 32.795 0.432 1.00 24.44 235 MET A O 1
ATOM 1746 N N . ARG A 1 236 ? 25.553 32.984 -1.820 1.00 22.75 236 ARG A N 1
ATOM 1747 C CA . ARG A 1 236 ? 26.796 33.752 -1.789 1.00 18.08 236 ARG A CA 1
ATOM 1748 C C . ARG A 1 236 ? 26.592 35.178 -1.236 1.00 20.85 236 ARG A C 1
ATOM 1749 O O . ARG A 1 236 ? 25.583 35.833 -1.470 1.00 21.66 236 ARG A O 1
ATOM 1757 N N . LEU A 1 237 ? 27.545 35.685 -0.428 1.00 17.79 237 LEU A N 1
ATOM 1758 C CA . LEU A 1 237 ? 27.580 37.000 0.156 1.00 18.74 237 LEU A CA 1
ATOM 1759 C C . LEU A 1 237 ? 28.405 37.848 -0.831 1.00 16.85 237 LEU A C 1
ATOM 1760 O O . LEU A 1 237 ? 29.351 37.385 -1.464 1.00 19.69 237 LEU A O 1
ATOM 1765 N N . ASN A 1 238 ? 28.043 39.087 -1.052 1.00 18.07 238 ASN A N 1
ATOM 1766 C CA . ASN A 1 238 ? 28.648 40.077 -1.897 1.00 22.25 238 ASN A CA 1
ATOM 1767 C C . ASN A 1 238 ? 29.742 40.860 -1.177 1.00 26.35 238 ASN A C 1
ATOM 1768 O O . ASN A 1 238 ? 29.743 40.786 0.072 1.00 21.88 238 ASN A O 1
ATOM 1773 N N . GLU A 1 239 ? 30.668 41.405 -1.985 1.00 16.98 239 GLU A N 1
ATOM 1774 C CA . GLU A 1 239 ? 31.815 42.120 -1.475 1.00 18.08 239 GLU A CA 1
ATOM 1775 C C . GLU A 1 239 ? 31.505 43.353 -0.684 1.00 21.73 239 GLU A C 1
ATOM 1776 O O . GLU A 1 239 ? 32.236 43.658 0.276 1.00 19.65 239 GLU A O 1
ATOM 1782 N N . PHE A 1 240 ? 30.455 44.123 -1.020 1.00 16.62 240 PHE A N 1
ATOM 1783 C CA . PHE A 1 240 ? 30.200 45.286 -0.195 1.00 18.09 240 PHE A CA 1
ATOM 1784 C C . PHE A 1 240 ? 29.810 44.829 1.227 1.00 23.72 240 PHE A C 1
ATOM 1785 O O . PHE A 1 240 ? 30.222 45.442 2.213 1.00 24.08 240 PHE A O 1
ATOM 1793 N N . SER A 1 241 ? 28.941 43.834 1.375 1.00 26.26 241 SER A N 1
ATOM 1794 C CA . SER A 1 241 ? 28.485 43.390 2.690 1.00 20.08 241 SER A CA 1
ATOM 1795 C C . SER A 1 241 ? 29.659 42.903 3.528 1.00 26.55 241 SER A C 1
ATOM 1796 O O . SER A 1 241 ? 29.837 43.347 4.686 1.00 20.88 241 SER A O 1
ATOM 1799 N N . ALA A 1 242 ? 30.500 42.068 2.880 1.00 22.78 242 ALA A N 1
ATOM 1800 C CA . ALA A 1 242 ? 31.675 41.560 3.564 1.00 20.98 242 ALA A CA 1
ATOM 1801 C C . ALA A 1 242 ? 32.569 42.649 4.115 1.00 24.29 242 ALA A C 1
ATOM 1802 O O . ALA A 1 242 ? 33.037 42.557 5.259 1.00 23.16 242 ALA A O 1
ATOM 1804 N N . SER A 1 243 ? 32.856 43.675 3.292 1.00 26.78 243 SER A N 1
ATOM 1805 C CA . SER A 1 243 ? 33.710 44.748 3.739 1.00 24.28 243 SER A CA 1
ATOM 1806 C C . SER A 1 243 ? 33.094 45.468 4.938 1.00 25.69 243 SER A C 1
ATOM 1807 O O . SER A 1 243 ? 33.864 45.790 5.840 1.00 21.91 243 SER A O 1
ATOM 1810 N N . VAL A 1 244 ? 31.786 45.715 5.044 1.00 22.98 244 VAL A N 1
ATOM 1811 C CA . VAL A 1 244 ? 31.223 46.354 6.237 1.00 23.35 244 VAL A CA 1
ATOM 1812 C C . VAL A 1 244 ? 31.338 45.415 7.448 1.00 25.06 244 VAL A C 1
ATOM 1813 O O . VAL A 1 244 ? 31.852 45.818 8.496 1.00 25.87 244 VAL A O 1
ATOM 1817 N N . LEU A 1 245 ? 31.262 44.114 7.227 1.00 20.74 245 LEU A N 1
ATOM 1818 C CA . LEU A 1 245 ? 31.390 43.150 8.295 1.00 24.29 245 LEU A CA 1
ATOM 1819 C C . LEU A 1 245 ? 32.812 43.120 8.838 1.00 30.19 245 LEU A C 1
ATOM 1820 O O . LEU A 1 245 ? 32.981 42.772 10.021 1.00 24.33 245 LEU A O 1
ATOM 1825 N N . ARG A 1 246 ? 33.838 43.291 7.976 1.00 27.53 246 ARG A N 1
ATOM 1826 C CA . ARG A 1 246 ? 35.227 43.316 8.468 1.00 23.05 246 ARG A CA 1
ATOM 1827 C C . ARG A 1 246 ? 35.479 44.462 9.447 1.00 22.77 246 ARG A C 1
ATOM 1828 O O . ARG A 1 246 ? 36.173 44.343 10.491 1.00 26.74 246 ARG A O 1
ATOM 1836 N N . ALA A 1 247 ? 34.914 45.630 9.179 1.00 21.77 247 ALA A N 1
ATOM 1837 C CA . ALA A 1 247 ? 34.938 46.755 10.080 1.00 26.07 247 ALA A CA 1
ATOM 1838 C C . ALA A 1 247 ? 34.094 46.517 11.331 1.00 26.75 247 ALA A C 1
ATOM 1839 O O . ALA A 1 247 ? 34.495 47.026 12.404 1.00 27.86 247 ALA A O 1
ATOM 1841 N N . GLN A 1 248 ? 33.010 45.756 11.254 1.00 27.89 248 GLN A N 1
ATOM 1842 C CA . GLN A 1 248 ? 32.175 45.515 12.445 1.00 25.38 248 GLN A CA 1
ATOM 1843 C C . GLN A 1 248 ? 32.838 44.525 13.404 1.00 28.17 248 GLN A C 1
ATOM 1844 O O . GLN A 1 248 ? 32.895 44.722 14.624 1.00 25.27 248 GLN A O 1
ATOM 1850 N N . LEU A 1 249 ? 33.423 43.476 12.853 1.00 22.10 249 LEU A N 1
ATOM 1851 C CA . LEU A 1 249 ? 34.142 42.489 13.599 1.00 26.32 249 LEU A CA 1
ATOM 1852 C C . LEU A 1 249 ? 35.191 43.131 14.526 1.00 31.68 249 LEU A C 1
ATOM 1853 O O . LEU A 1 249 ? 35.490 42.564 15.593 1.00 29.05 249 LEU A O 1
ATOM 1858 N N . ALA A 1 250 ? 35.888 44.130 14.022 1.00 26.94 250 ALA A N 1
ATOM 1859 C CA . ALA A 1 250 ? 37.019 44.741 14.715 1.00 34.16 250 ALA A CA 1
ATOM 1860 C C . ALA A 1 250 ? 36.619 45.471 15.987 1.00 35.83 250 ALA A C 1
ATOM 1861 O O . ALA A 1 250 ? 37.500 45.725 16.823 1.00 30.17 250 ALA A O 1
ATOM 1863 N N . ARG A 1 251 ? 35.348 45.856 16.175 1.00 33.72 251 ARG A N 1
ATOM 1864 C CA . ARG A 1 251 ? 34.906 46.485 17.417 1.00 27.36 251 ARG A CA 1
ATOM 1865 C C . ARG A 1 251 ? 34.156 45.483 18.306 1.00 30.02 251 ARG A C 1
ATOM 1866 O O . ARG A 1 251 ? 33.745 46.002 19.336 1.00 28.85 251 ARG A O 1
ATOM 1874 N N . LEU A 1 252 ? 33.866 44.269 17.841 1.00 26.34 252 LEU A N 1
ATOM 1875 C CA . LEU A 1 252 ? 33.024 43.383 18.586 1.00 30.40 252 LEU A CA 1
ATOM 1876 C C . LEU A 1 252 ? 33.465 43.150 20.043 1.00 33.99 252 LEU A C 1
ATOM 1877 O O . LEU A 1 252 ? 32.633 43.454 20.928 1.00 30.07 252 LEU A O 1
ATOM 1882 N N . ASP A 1 253 ? 34.631 42.609 20.324 1.00 34.31 253 ASP A N 1
ATOM 1883 C CA . ASP A 1 253 ? 35.102 42.321 21.689 1.00 31.33 253 ASP A CA 1
ATOM 1884 C C . ASP A 1 253 ? 35.044 43.420 22.718 1.00 30.22 253 ASP A C 1
ATOM 1885 O O . ASP A 1 253 ? 34.474 43.258 23.830 1.00 29.60 253 ASP A O 1
ATOM 1890 N N . GLU A 1 254 ? 35.303 44.651 22.282 1.00 28.97 254 GLU A N 1
ATOM 1891 C CA . GLU A 1 254 ? 35.212 45.760 23.187 1.00 30.54 254 GLU A CA 1
ATOM 1892 C C . GLU A 1 254 ? 33.769 46.159 23.376 1.00 37.92 254 GLU A C 1
ATOM 1893 O O . GLU A 1 254 ? 33.461 46.751 24.413 1.00 34.97 254 GLU A O 1
ATOM 1899 N N . GLN A 1 255 ? 32.907 45.798 22.400 1.00 31.32 255 GLN A N 1
ATOM 1900 C CA . GLN A 1 255 ? 31.502 46.153 22.591 1.00 26.54 255 GLN A CA 1
ATOM 1901 C C . GLN A 1 255 ? 30.893 45.141 23.554 1.00 21.59 255 GLN A C 1
ATOM 1902 O O . GLN A 1 255 ? 30.141 45.473 24.481 1.00 27.21 255 GLN A O 1
ATOM 1908 N N . ILE A 1 256 ? 31.251 43.884 23.493 1.00 21.83 256 ILE A N 1
ATOM 1909 C CA . ILE A 1 256 ? 30.844 42.849 24.402 1.00 26.00 256 ILE A CA 1
ATOM 1910 C C . ILE A 1 256 ? 31.358 43.105 25.836 1.00 33.01 256 ILE A C 1
ATOM 1911 O O . ILE A 1 256 ? 30.639 42.898 26.820 1.00 31.18 256 ILE A O 1
ATOM 1916 N N . ALA A 1 257 ? 32.506 43.728 25.992 1.00 32.02 257 ALA A N 1
ATOM 1917 C CA . ALA A 1 257 ? 33.091 44.070 27.270 1.00 34.61 257 ALA A CA 1
ATOM 1918 C C . ALA A 1 257 ? 32.322 45.241 27.859 1.00 29.21 257 ALA A C 1
ATOM 1919 O O . ALA A 1 257 ? 31.959 45.137 29.025 1.00 32.86 257 ALA A O 1
ATOM 1921 N N . VAL A 1 258 ? 31.996 46.284 27.113 1.00 24.10 258 VAL A N 1
ATOM 1922 C CA . VAL A 1 258 ? 31.183 47.330 27.698 1.00 24.13 258 VAL A CA 1
ATOM 1923 C C . VAL A 1 258 ? 29.845 46.721 28.117 1.00 36.21 258 VAL A C 1
ATOM 1924 O O . VAL A 1 258 ? 29.384 47.036 29.232 1.00 32.37 258 VAL A O 1
ATOM 1928 N N . ARG A 1 259 ? 29.202 45.888 27.274 1.00 35.22 259 ARG A N 1
ATOM 1929 C CA . ARG A 1 259 ? 27.897 45.353 27.601 1.00 32.03 259 ARG A CA 1
ATOM 1930 C C . ARG A 1 259 ? 27.894 44.514 28.874 1.00 33.73 259 ARG A C 1
ATOM 1931 O O . ARG A 1 259 ? 26.904 44.521 29.613 1.00 29.38 259 ARG A O 1
ATOM 1939 N N . ASP A 1 260 ? 28.928 43.729 29.147 1.00 34.13 260 ASP A N 1
ATOM 1940 C CA . ASP A 1 260 ? 29.062 42.861 30.302 1.00 39.18 260 ASP A CA 1
ATOM 1941 C C . ASP A 1 260 ? 29.153 43.625 31.635 1.00 34.79 260 ASP A C 1
ATOM 1942 O O . ASP A 1 260 ? 28.510 43.188 32.584 1.00 36.79 260 ASP A O 1
ATOM 1947 N N . GLU A 1 261 ? 29.816 44.762 31.611 1.00 30.60 261 GLU A N 1
ATOM 1948 C CA . GLU A 1 261 ? 29.831 45.615 32.788 1.00 36.53 261 GLU A CA 1
ATOM 1949 C C . GLU A 1 261 ? 28.460 46.257 32.988 1.00 38.08 261 GLU A C 1
ATOM 1950 O O . GLU A 1 261 ? 28.007 46.508 34.109 1.00 32.75 261 GLU A O 1
ATOM 1956 N N . ARG A 1 262 ? 27.769 46.589 31.888 1.00 30.82 262 ARG A N 1
ATOM 1957 C CA . ARG A 1 262 ? 26.460 47.196 32.053 1.00 30.51 262 ARG A CA 1
ATOM 1958 C C . ARG A 1 262 ? 25.424 46.153 32.440 1.00 30.31 262 ARG A C 1
ATOM 1959 O O . ARG A 1 262 ? 24.579 46.504 33.277 1.00 30.98 262 ARG A O 1
ATOM 1967 N N . TRP A 1 263 ? 25.515 44.917 31.940 1.00 26.69 263 TRP A N 1
ATOM 1968 C CA . TRP A 1 263 ? 24.492 43.942 32.335 1.00 31.45 263 TRP A CA 1
ATOM 1969 C C . TRP A 1 263 ? 24.594 43.654 33.839 1.00 39.03 263 TRP A C 1
ATOM 1970 O O . TRP A 1 263 ? 23.572 43.603 34.536 1.00 36.51 263 TRP A O 1
ATOM 1981 N N . THR A 1 264 ? 25.839 43.510 34.328 1.00 37.33 264 THR A N 1
ATOM 1982 C CA . THR A 1 264 ? 26.080 43.335 35.755 1.00 31.93 264 THR A CA 1
ATOM 1983 C C . THR A 1 264 ? 25.278 44.359 36.547 1.00 24.43 264 THR A C 1
ATOM 1984 O O . THR A 1 264 ? 24.616 43.990 37.514 1.00 34.73 264 THR A O 1
ATOM 1988 N N . LEU A 1 265 ? 25.414 45.631 36.236 1.00 26.96 265 LEU A N 1
ATOM 1989 C CA . LEU A 1 265 ? 24.582 46.633 36.860 1.00 26.75 265 LEU A CA 1
ATOM 1990 C C . LEU A 1 265 ? 23.093 46.371 36.618 1.00 37.57 265 LEU A C 1
ATOM 1991 O O . LEU A 1 265 ? 22.313 45.997 37.523 1.00 34.52 265 LEU A O 1
ATOM 1996 N N . LEU A 1 266 ? 22.591 46.431 35.380 1.00 36.29 266 LEU A N 1
ATOM 1997 C CA . LEU A 1 266 ? 21.163 46.351 35.059 1.00 33.12 266 LEU A CA 1
ATOM 1998 C C . LEU A 1 266 ? 20.538 45.072 35.585 1.00 28.19 266 LEU A C 1
ATOM 1999 O O . LEU A 1 266 ? 19.444 45.171 36.174 1.00 35.86 266 LEU A O 1
ATOM 2004 N N . SER A 1 267 ? 21.119 43.900 35.439 1.00 29.46 267 SER A N 1
ATOM 2005 C CA . SER A 1 267 ? 20.638 42.658 35.965 1.00 26.37 267 SER A CA 1
ATOM 2006 C C . SER A 1 267 ? 20.293 42.847 37.464 1.00 38.82 267 SER A C 1
ATOM 2007 O O . SER A 1 267 ? 19.295 42.290 37.961 1.00 33.67 267 SER A O 1
ATOM 2010 N N . ARG A 1 268 ? 21.180 43.512 38.214 1.00 37.30 268 ARG A N 1
ATOM 2011 C CA . ARG A 1 268 ? 20.917 43.643 39.659 1.00 37.18 268 ARG A CA 1
ATOM 2012 C C . ARG A 1 268 ? 19.833 44.656 39.931 1.00 35.51 268 ARG A C 1
ATOM 2013 O O . ARG A 1 268 ? 18.991 44.451 40.830 1.00 39.84 268 ARG A O 1
ATOM 2021 N N . LEU A 1 269 ? 19.726 45.754 39.187 1.00 33.97 269 LEU A N 1
ATOM 2022 C CA . LEU A 1 269 ? 18.654 46.710 39.346 1.00 32.07 269 LEU A CA 1
ATOM 2023 C C . LEU A 1 269 ? 17.313 46.045 39.004 1.00 36.41 269 LEU A C 1
ATOM 2024 O O . LEU A 1 269 ? 16.373 46.219 39.789 1.00 41.19 269 LEU A O 1
ATOM 2029 N N . LEU A 1 270 ? 17.323 45.125 38.044 1.00 36.62 270 LEU A N 1
ATOM 2030 C CA . LEU A 1 270 ? 16.109 44.461 37.590 1.00 37.27 270 LEU A CA 1
ATOM 2031 C C . LEU A 1 270 ? 15.637 43.489 38.661 1.00 37.40 270 LEU A C 1
ATOM 2032 O O . LEU A 1 270 ? 14.441 43.472 39.000 1.00 33.39 270 LEU A O 1
ATOM 2037 N N . GLY A 1 271 ? 16.548 42.651 39.163 1.00 34.35 271 GLY A N 1
ATOM 2038 C CA . GLY A 1 271 ? 16.249 41.662 40.182 1.00 36.00 271 GLY A CA 1
ATOM 2039 C C . GLY A 1 271 ? 15.789 42.268 41.508 1.00 35.25 271 GLY A C 1
ATOM 2040 O O . GLY A 1 271 ? 15.083 41.638 42.301 1.00 37.64 271 GLY A O 1
ATOM 2041 N N . ALA A 1 272 ? 16.028 43.541 41.715 1.00 31.79 272 ALA A N 1
ATOM 2042 C CA . ALA A 1 272 ? 15.554 44.263 42.877 1.00 36.59 272 ALA A CA 1
ATOM 2043 C C . ALA A 1 272 ? 14.123 44.767 42.679 1.00 41.72 272 ALA A C 1
ATOM 2044 O O . ALA A 1 272 ? 13.503 45.404 43.538 1.00 43.84 272 ALA A O 1
ATOM 2046 N N . ILE A 1 273 ? 13.556 44.536 41.501 1.00 40.82 273 ILE A N 1
ATOM 2047 C CA . ILE A 1 273 ? 12.209 44.927 41.186 1.00 41.40 273 ILE A CA 1
ATOM 2048 C C . ILE A 1 273 ? 11.300 43.745 41.537 1.00 40.32 273 ILE A C 1
ATOM 2049 O O . ILE A 1 273 ? 11.609 42.594 41.256 1.00 41.85 273 ILE A O 1
ATOM 2054 N N . ASP A 1 274 ? 10.298 44.068 42.352 1.00 39.24 274 ASP A N 1
ATOM 2055 C CA . ASP A 1 274 ? 9.260 43.119 42.708 1.00 40.44 274 ASP A CA 1
ATOM 2056 C C . ASP A 1 274 ? 8.537 42.543 41.490 1.00 36.73 274 ASP A C 1
ATOM 2057 O O . ASP A 1 274 ? 7.963 43.371 40.780 1.00 39.03 274 ASP A O 1
ATOM 2062 N N . GLY A 1 275 ? 8.584 41.234 41.360 1.00 36.30 275 GLY A N 1
ATOM 2063 C CA . GLY A 1 275 ? 7.983 40.547 40.239 1.00 42.77 275 GLY A CA 1
ATOM 2064 C C . GLY A 1 275 ? 8.874 40.300 39.014 1.00 40.20 275 GLY A C 1
ATOM 2065 O O . GLY A 1 275 ? 8.534 39.426 38.196 1.00 39.20 275 GLY A O 1
ATOM 2066 N N . VAL A 1 276 ? 10.038 40.952 38.995 1.00 39.54 276 VAL A N 1
ATOM 2067 C CA . VAL A 1 276 ? 10.960 40.916 37.867 1.00 35.32 276 VAL A CA 1
ATOM 2068 C C . VAL A 1 276 ? 12.165 39.999 38.035 1.00 37.52 276 VAL A C 1
ATOM 2069 O O . VAL A 1 276 ? 12.958 40.111 38.975 1.00 39.53 276 VAL A O 1
ATOM 2073 N N . VAL A 1 277 ? 12.329 39.024 37.150 1.00 31.79 277 VAL A N 1
ATOM 2074 C CA . VAL A 1 277 ? 13.419 38.075 37.141 1.00 33.47 277 VAL A CA 1
ATOM 2075 C C . VAL A 1 277 ? 14.222 38.126 35.826 1.00 33.12 277 VAL A C 1
ATOM 2076 O O . VAL A 1 277 ? 13.899 37.469 34.828 1.00 29.78 277 VAL A O 1
ATOM 2080 N N . PRO A 1 278 ? 15.361 38.797 35.867 1.00 32.80 278 PRO A N 1
ATOM 2081 C CA . PRO A 1 278 ? 16.236 38.952 34.700 1.00 30.78 278 PRO A CA 1
ATOM 2082 C C . PRO A 1 278 ? 16.798 37.615 34.289 1.00 32.60 278 PRO A C 1
ATOM 2083 O O . PRO A 1 278 ? 16.769 36.669 35.086 1.00 34.10 278 PRO A O 1
ATOM 2087 N N . GLN A 1 279 ? 17.135 37.476 32.985 1.00 32.42 279 GLN A N 1
ATOM 2088 C CA . GLN A 1 279 ? 17.744 36.186 32.591 1.00 29.80 279 GLN A CA 1
ATOM 2089 C C . GLN A 1 279 ? 18.825 35.766 33.609 1.00 30.05 279 GLN A C 1
ATOM 2090 O O . GLN A 1 279 ? 19.703 36.562 33.958 1.00 28.23 279 GLN A O 1
ATOM 2096 N N . GLY A 1 280 ? 18.851 34.480 33.955 1.00 32.08 280 GLY A N 1
ATOM 2097 C CA . GLY A 1 280 ? 19.893 33.992 34.868 1.00 34.70 280 GLY A CA 1
ATOM 2098 C C . GLY A 1 280 ? 21.228 33.856 34.111 1.00 39.03 280 GLY A C 1
ATOM 2099 O O . GLY A 1 280 ? 21.267 33.886 32.883 1.00 34.19 280 GLY A O 1
ATOM 2100 N N . GLY A 1 281 ? 22.324 33.692 34.844 1.00 31.27 281 GLY A N 1
ATOM 2101 C CA . GLY A 1 281 ? 23.628 33.459 34.318 1.00 29.73 281 GLY A CA 1
ATOM 2102 C C . GLY A 1 281 ? 23.997 31.987 34.340 1.00 32.75 281 GLY A C 1
ATOM 2103 O O . GLY A 1 281 ? 23.239 30.997 34.452 1.00 31.54 281 GLY A O 1
ATOM 2104 N N . ASP A 1 282 ? 25.321 31.835 34.100 1.00 35.32 282 ASP A N 1
ATOM 2105 C CA . ASP A 1 282 ? 25.947 30.505 34.141 1.00 34.96 282 ASP A CA 1
ATOM 2106 C C . ASP A 1 282 ? 27.452 30.722 34.113 1.00 43.10 282 ASP A C 1
ATOM 2107 O O . ASP A 1 282 ? 27.944 31.294 33.110 1.00 43.14 282 ASP A O 1
ATOM 2112 N N . VAL A 1 283 ? 28.109 30.358 35.235 1.00 38.50 283 VAL A N 1
ATOM 2113 C CA . VAL A 1 283 ? 29.544 30.649 35.372 1.00 33.30 283 VAL A CA 1
ATOM 2114 C C . VAL A 1 283 ? 30.430 29.962 34.349 1.00 30.24 283 VAL A C 1
ATOM 2115 O O . VAL A 1 283 ? 31.459 30.564 33.983 1.00 35.45 283 VAL A O 1
ATOM 2119 N N . ARG A 1 284 ? 30.062 28.812 33.850 1.00 32.34 284 ARG A N 1
ATOM 2120 C CA . ARG A 1 284 ? 30.665 28.106 32.745 1.00 37.14 284 ARG A CA 1
ATOM 2121 C C . ARG A 1 284 ? 30.654 28.861 31.406 1.00 40.49 284 ARG A C 1
ATOM 2122 O O . ARG A 1 284 ? 31.537 28.668 30.520 1.00 36.18 284 ARG A O 1
ATOM 2130 N N . ALA A 1 285 ? 29.713 29.793 31.235 1.00 38.01 285 ALA A N 1
ATOM 2131 C CA . ALA A 1 285 ? 29.750 30.620 30.014 1.00 35.15 285 ALA A CA 1
ATOM 2132 C C . ALA A 1 285 ? 30.602 31.800 30.437 1.00 31.36 285 ALA A C 1
ATOM 2133 O O . ALA A 1 285 ? 30.068 32.827 30.853 1.00 31.93 285 ALA A O 1
ATOM 2135 N N . ASP A 1 286 ? 31.912 31.682 30.292 1.00 35.02 286 ASP A N 1
ATOM 2136 C CA . ASP A 1 286 ? 32.810 32.762 30.734 1.00 36.96 286 ASP A CA 1
ATOM 2137 C C . ASP A 1 286 ? 32.684 34.060 29.958 1.00 40.42 286 ASP A C 1
ATOM 2138 O O . ASP A 1 286 ? 33.186 35.121 30.349 1.00 33.76 286 ASP A O 1
ATOM 2143 N N . ARG A 1 287 ? 31.976 34.040 28.799 1.00 39.04 287 ARG A N 1
ATOM 2144 C CA . ARG A 1 287 ? 31.805 35.243 28.000 1.00 34.36 287 ARG A CA 1
ATOM 2145 C C . ARG A 1 287 ? 30.438 35.251 27.286 1.00 32.91 287 ARG A C 1
ATOM 2146 O O . ARG A 1 287 ? 30.138 34.447 26.394 1.00 32.75 287 ARG A O 1
ATOM 2154 N N . ASN A 1 288 ? 29.585 36.098 27.803 1.00 30.25 288 ASN A N 1
ATOM 2155 C CA . ASN A 1 288 ? 28.235 36.288 27.365 1.00 31.69 288 ASN A CA 1
ATOM 2156 C C . ASN A 1 288 ? 28.293 37.439 26.367 1.00 26.31 288 ASN A C 1
ATOM 2157 O O . ASN A 1 288 ? 28.782 38.530 26.716 1.00 27.46 288 ASN A O 1
ATOM 2162 N N . SER A 1 289 ? 27.725 37.215 25.177 1.00 26.89 289 SER A N 1
ATOM 2163 C CA . SER A 1 289 ? 27.830 38.366 24.219 1.00 22.08 289 SER A CA 1
ATOM 2164 C C . SER A 1 289 ? 26.834 39.444 24.443 1.00 21.91 289 SER A C 1
ATOM 2165 O O . SER A 1 289 ? 27.088 40.607 24.059 1.00 25.56 289 SER A O 1
ATOM 2168 N N . HIS A 1 290 ? 25.751 39.144 25.196 1.00 23.72 290 HIS A N 1
ATOM 2169 C CA . HIS A 1 290 ? 24.759 40.171 25.533 1.00 21.62 290 HIS A CA 1
ATOM 2170 C C . HIS A 1 290 ? 24.041 40.691 24.280 1.00 19.50 290 HIS A C 1
ATOM 2171 O O . HIS A 1 290 ? 23.961 41.898 24.113 1.00 23.24 290 HIS A O 1
ATOM 2178 N N . TYR A 1 291 ? 23.495 39.805 23.469 1.00 25.69 291 TYR A N 1
ATOM 2179 C CA . TYR A 1 291 ? 22.655 40.237 22.292 1.00 24.43 291 TYR A CA 1
ATOM 2180 C C . TYR A 1 291 ? 21.372 40.891 22.736 1.00 24.58 291 TYR A C 1
ATOM 2181 O O . TYR A 1 291 ? 20.876 41.871 22.181 1.00 25.79 291 TYR A O 1
ATOM 2190 N N . MET A 1 292 ? 20.744 40.401 23.825 1.00 24.30 292 MET A N 1
ATOM 2191 C CA . MET A 1 292 ? 19.536 41.048 24.370 1.00 26.60 292 MET A CA 1
ATOM 2192 C C . MET A 1 292 ? 19.626 41.225 25.923 1.00 26.61 292 MET A C 1
ATOM 2193 O O . MET A 1 292 ? 20.286 40.394 26.577 1.00 25.73 292 MET A O 1
ATOM 2198 N N . ALA A 1 293 ? 18.955 42.223 26.461 1.00 21.64 293 ALA A N 1
ATOM 2199 C CA . ALA A 1 293 ? 18.842 42.401 27.906 1.00 23.03 293 ALA A CA 1
ATOM 2200 C C . ALA A 1 293 ? 17.427 41.898 28.305 1.00 22.47 293 ALA A C 1
ATOM 2201 O O . ALA A 1 293 ? 16.480 42.701 28.182 1.00 25.22 293 ALA A O 1
ATOM 2203 N N . MET A 1 294 ? 17.339 40.621 28.649 1.00 22.27 294 MET A N 1
ATOM 2204 C CA . MET A 1 294 ? 16.088 39.961 28.895 1.00 26.66 294 MET A CA 1
ATOM 2205 C C . MET A 1 294 ? 15.632 39.741 30.342 1.00 34.40 294 MET A C 1
ATOM 2206 O O . MET A 1 294 ? 16.422 39.447 31.258 1.00 34.35 294 MET A O 1
ATOM 2211 N N . PHE A 1 295 ? 14.294 39.898 30.527 1.00 33.28 295 PHE A N 1
ATOM 2212 C CA . PHE A 1 295 ? 13.707 39.662 31.860 1.00 28.56 295 PHE A CA 1
ATOM 2213 C C . PHE A 1 295 ? 12.272 39.160 31.762 1.00 33.35 295 PHE A C 1
ATOM 2214 O O . PHE A 1 295 ? 11.529 39.521 30.843 1.00 35.27 295 PHE A O 1
ATOM 2222 N N . ARG A 1 296 ? 11.866 38.305 32.693 1.00 33.02 296 ARG A N 1
ATOM 2223 C CA . ARG A 1 296 ? 10.536 37.784 32.860 1.00 29.59 296 ARG A CA 1
ATOM 2224 C C . ARG A 1 296 ? 9.836 38.462 34.020 1.00 34.21 296 ARG A C 1
ATOM 2225 O O . ARG A 1 296 ? 10.435 39.082 34.891 1.00 36.36 296 ARG A O 1
ATOM 2233 N N . ILE A 1 297 ? 8.494 38.487 33.945 1.00 37.10 297 ILE A N 1
ATOM 2234 C CA . ILE A 1 297 ? 7.627 39.048 34.990 1.00 29.70 297 ILE A CA 1
ATOM 2235 C C . ILE A 1 297 ? 6.596 37.948 35.247 1.00 32.71 297 ILE A C 1
ATOM 2236 O O . ILE A 1 297 ? 5.588 37.827 34.502 1.00 34.16 297 ILE A O 1
ATOM 2241 N N . PRO A 1 298 ? 7.041 36.821 35.807 1.00 32.57 298 PRO A N 1
ATOM 2242 C CA . PRO A 1 298 ? 6.233 35.602 35.951 1.00 35.40 298 PRO A CA 1
ATOM 2243 C C . PRO A 1 298 ? 4.800 35.897 36.392 1.00 34.12 298 PRO A C 1
ATOM 2244 O O . PRO A 1 298 ? 4.533 36.802 37.200 1.00 33.50 298 PRO A O 1
ATOM 2248 N N . GLY A 1 299 ? 3.890 35.199 35.719 1.00 36.49 299 GLY A N 1
ATOM 2249 C CA . GLY A 1 299 ? 2.472 35.408 35.975 1.00 35.71 299 GLY A CA 1
ATOM 2250 C C . GLY A 1 299 ? 1.737 36.284 34.969 1.00 34.53 299 GLY A C 1
ATOM 2251 O O . GLY A 1 299 ? 0.490 36.205 34.935 1.00 39.64 299 GLY A O 1
ATOM 2252 N N . LEU A 1 300 ? 2.400 37.168 34.266 1.00 28.68 300 LEU A N 1
ATOM 2253 C CA . LEU A 1 300 ? 1.775 38.015 33.252 1.00 31.61 300 LEU A CA 1
ATOM 2254 C C . LEU A 1 300 ? 1.186 37.207 32.101 1.00 29.91 300 LEU A C 1
ATOM 2255 O O . LEU A 1 300 ? 1.738 36.199 31.640 1.00 32.39 300 LEU A O 1
ATOM 2260 N N . THR A 1 301 ? -0.003 37.626 31.623 1.00 29.36 301 THR A N 1
ATOM 2261 C CA . THR A 1 301 ? -0.536 36.994 30.411 1.00 24.87 301 THR A CA 1
ATOM 2262 C C . THR A 1 301 ? 0.305 37.611 29.257 1.00 23.71 301 THR A C 1
ATOM 2263 O O . THR A 1 301 ? 0.767 38.760 29.412 1.00 21.30 301 THR A O 1
ATOM 2267 N N . GLU A 1 302 ? 0.160 37.145 28.017 1.00 28.64 302 GLU A N 1
ATOM 2268 C CA . GLU A 1 302 ? 0.702 37.846 26.857 1.00 29.01 302 GLU A CA 1
ATOM 2269 C C . GLU A 1 302 ? 0.189 39.268 26.760 1.00 28.44 302 GLU A C 1
ATOM 2270 O O . GLU A 1 302 ? 0.950 40.200 26.448 1.00 33.79 302 GLU A O 1
ATOM 2276 N N . GLU A 1 303 ? -1.125 39.465 26.966 1.00 30.92 303 GLU A N 1
ATOM 2277 C CA . GLU A 1 303 ? -1.665 40.835 26.844 1.00 25.27 303 GLU A CA 1
ATOM 2278 C C . GLU A 1 303 ? -1.149 41.775 27.896 1.00 26.24 303 GLU A C 1
ATOM 2279 O O . GLU A 1 303 ? -0.963 42.988 27.639 1.00 31.90 303 GLU A O 1
ATOM 2285 N N . ARG A 1 304 ? -0.952 41.310 29.152 1.00 31.89 304 ARG A N 1
ATOM 2286 C CA . ARG A 1 304 ? -0.353 42.275 30.118 1.00 30.73 304 ARG A CA 1
ATOM 2287 C C . ARG A 1 304 ? 1.107 42.556 29.717 1.00 19.99 304 ARG A C 1
ATOM 2288 O O . ARG A 1 304 ? 1.501 43.720 29.843 1.00 24.86 304 ARG A O 1
ATOM 2296 N N . ARG A 1 305 ? 1.819 41.519 29.351 1.00 25.31 305 ARG A N 1
ATOM 2297 C CA . ARG A 1 305 ? 3.229 41.688 28.916 1.00 24.84 305 ARG A CA 1
ATOM 2298 C C . ARG A 1 305 ? 3.341 42.669 27.741 1.00 30.67 305 ARG A C 1
ATOM 2299 O O . ARG A 1 305 ? 4.070 43.668 27.766 1.00 27.34 305 ARG A O 1
ATOM 2307 N N . ASN A 1 306 ? 2.458 42.508 26.698 1.00 27.60 306 ASN A N 1
ATOM 2308 C CA . ASN A 1 306 ? 2.532 43.372 25.533 1.00 26.77 306 ASN A CA 1
ATOM 2309 C C . ASN A 1 306 ? 2.198 44.781 25.914 1.00 24.43 306 ASN A C 1
ATOM 2310 O O . ASN A 1 306 ? 2.794 45.766 25.432 1.00 26.61 306 ASN A O 1
ATOM 2315 N N . ALA A 1 307 ? 1.250 44.939 26.871 1.00 26.31 307 ALA A N 1
ATOM 2316 C CA . ALA A 1 307 ? 0.883 46.272 27.319 1.00 27.57 307 ALA A CA 1
ATOM 2317 C C . ALA A 1 307 ? 2.016 46.914 28.135 1.00 25.17 307 ALA A C 1
ATOM 2318 O O . ALA A 1 307 ? 2.240 48.140 28.038 1.00 27.87 307 ALA A O 1
ATOM 2320 N N . LEU A 1 308 ? 2.742 46.075 28.850 1.00 28.98 308 LEU A N 1
ATOM 2321 C CA . LEU A 1 308 ? 3.898 46.619 29.615 1.00 31.91 308 LEU A CA 1
ATOM 2322 C C . LEU A 1 308 ? 4.993 47.048 28.618 1.00 26.54 308 LEU A C 1
ATOM 2323 O O . LEU A 1 308 ? 5.358 48.228 28.600 1.00 29.96 308 LEU A O 1
ATOM 2328 N N . VAL A 1 309 ? 5.274 46.152 27.654 1.00 28.03 309 VAL A N 1
ATOM 2329 C CA . VAL A 1 309 ? 6.130 46.600 26.534 1.00 27.40 309 VAL A CA 1
ATOM 2330 C C . VAL A 1 309 ? 5.661 47.897 25.923 1.00 27.07 309 VAL A C 1
ATOM 2331 O O . VAL A 1 309 ? 6.468 48.855 25.838 1.00 33.82 309 VAL A O 1
ATOM 2335 N N . ASP A 1 310 ? 4.384 48.063 25.526 1.00 26.19 310 ASP A N 1
ATOM 2336 C CA . ASP A 1 310 ? 4.000 49.329 24.881 1.00 27.19 310 ASP A CA 1
ATOM 2337 C C . ASP A 1 310 ? 4.261 50.530 25.762 1.00 30.63 310 ASP A C 1
ATOM 2338 O O . ASP A 1 310 ? 4.562 51.686 25.353 1.00 28.67 310 ASP A O 1
ATOM 2343 N N . ARG A 1 311 ? 3.999 50.350 27.057 1.00 28.20 311 ARG A N 1
ATOM 2344 C CA . ARG A 1 311 ? 4.228 51.466 27.985 1.00 32.89 311 ARG A CA 1
ATOM 2345 C C . ARG A 1 311 ? 5.727 51.780 28.116 1.00 31.00 311 ARG A C 1
ATOM 2346 O O . ARG A 1 311 ? 6.113 52.940 28.359 1.00 31.97 311 ARG A O 1
ATOM 2354 N N . LEU A 1 312 ? 6.574 50.776 28.002 1.00 24.73 312 LEU A N 1
ATOM 2355 C CA . LEU A 1 312 ? 8.019 50.967 28.104 1.00 28.35 312 LEU A CA 1
ATOM 2356 C C . LEU A 1 312 ? 8.582 51.698 26.887 1.00 30.27 312 LEU A C 1
ATOM 2357 O O . LEU A 1 312 ? 9.177 52.780 27.021 1.00 32.84 312 LEU A O 1
ATOM 2362 N N . VAL A 1 313 ? 8.001 51.411 25.709 1.00 30.25 313 VAL A N 1
ATOM 2363 C CA . VAL A 1 313 ? 8.294 52.117 24.466 1.00 26.19 313 VAL A CA 1
ATOM 2364 C C . VAL A 1 313 ? 7.837 53.549 24.577 1.00 27.18 313 VAL A C 1
ATOM 2365 O O . VAL A 1 313 ? 8.520 54.482 24.130 1.00 25.64 313 VAL A O 1
ATOM 2369 N N . GLU A 1 314 ? 6.729 53.799 25.292 1.00 28.46 314 GLU A N 1
ATOM 2370 C CA . GLU A 1 314 ? 6.260 55.185 25.407 1.00 29.05 314 GLU A CA 1
ATOM 2371 C C . GLU A 1 314 ? 7.143 55.992 26.350 1.00 29.90 314 GLU A C 1
ATOM 2372 O O . GLU A 1 314 ? 7.283 57.187 26.116 1.00 30.45 314 GLU A O 1
ATOM 2378 N N . ALA A 1 315 ? 7.868 55.334 27.240 1.00 30.70 315 ALA A N 1
ATOM 2379 C CA . ALA A 1 315 ? 8.809 56.112 28.063 1.00 33.16 315 ALA A CA 1
ATOM 2380 C C . ALA A 1 315 ? 10.190 56.244 27.454 1.00 36.05 315 ALA A C 1
ATOM 2381 O O . ALA A 1 315 ? 11.110 56.836 28.041 1.00 35.97 315 ALA A O 1
ATOM 2383 N N . GLY A 1 316 ? 10.378 55.735 26.231 1.00 37.24 316 GLY A N 1
ATOM 2384 C CA . GLY A 1 316 ? 11.655 55.940 25.512 1.00 31.12 316 GLY A CA 1
ATOM 2385 C C . GLY A 1 316 ? 12.507 54.703 25.514 1.00 23.01 316 GLY A C 1
ATOM 2386 O O . GLY A 1 316 ? 13.704 54.806 25.249 1.00 34.53 316 GLY A O 1
ATOM 2387 N N . LEU A 1 317 ? 11.973 53.523 25.857 1.00 26.86 317 LEU A N 1
ATOM 2388 C CA . LEU A 1 317 ? 12.861 52.379 25.902 1.00 28.56 317 LEU A CA 1
ATOM 2389 C C . LEU A 1 317 ? 12.647 51.540 24.650 1.00 33.57 317 LEU A C 1
ATOM 2390 O O . LEU A 1 317 ? 11.529 51.251 24.230 1.00 34.43 317 LEU A O 1
ATOM 2395 N N . PRO A 1 318 ? 13.735 50.983 24.120 1.00 31.62 318 PRO A N 1
ATOM 2396 C CA . PRO A 1 318 ? 13.675 50.038 23.029 1.00 27.61 318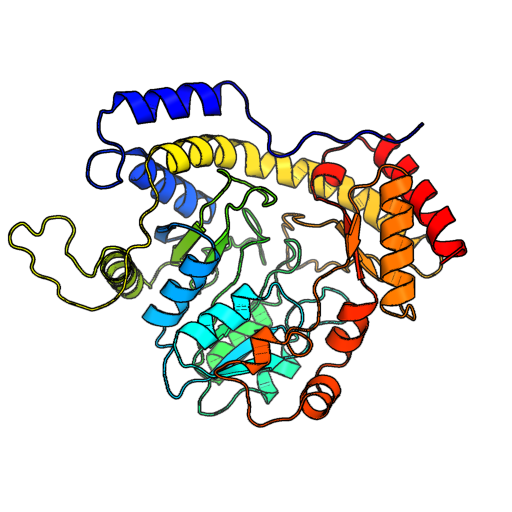 PRO A CA 1
ATOM 2397 C C . PRO A 1 318 ? 13.374 48.679 23.586 1.00 26.80 318 PRO A C 1
ATOM 2398 O O . PRO A 1 318 ? 14.107 47.685 23.572 1.00 25.66 318 PRO A O 1
ATOM 2402 N N . ALA A 1 319 ? 12.120 48.533 24.056 1.00 30.57 319 ALA A N 1
ATOM 2403 C CA . ALA A 1 319 ? 11.672 47.263 24.641 1.00 25.20 319 ALA A CA 1
ATOM 2404 C C . ALA A 1 319 ? 10.740 46.563 23.667 1.00 22.33 319 ALA A C 1
ATOM 2405 O O . ALA A 1 319 ? 10.183 47.220 22.790 1.00 24.33 319 ALA A O 1
ATOM 2407 N N . PHE A 1 320 ? 10.776 45.251 23.684 1.00 23.24 320 PHE A N 1
ATOM 2408 C CA . PHE A 1 320 ? 10.124 44.297 22.879 1.00 26.08 320 PHE A CA 1
ATOM 2409 C C . PHE A 1 320 ? 9.595 43.114 23.672 1.00 23.62 320 PHE A C 1
ATOM 2410 O O . PHE A 1 320 ? 10.145 42.599 24.667 1.00 29.49 320 PHE A O 1
ATOM 2418 N N . ALA A 1 321 ? 8.599 42.442 23.094 1.00 22.98 321 ALA A N 1
ATOM 2419 C CA . ALA A 1 321 ? 8.060 41.196 23.569 1.00 22.13 321 ALA A CA 1
ATOM 2420 C C . ALA A 1 321 ? 9.082 40.157 23.134 1.00 27.35 321 ALA A C 1
ATOM 2421 O O . ALA A 1 321 ? 9.607 40.342 22.038 1.00 28.73 321 ALA A O 1
ATOM 2423 N N . ALA A 1 322 ? 9.283 39.100 23.892 1.00 25.38 322 ALA A N 1
ATOM 2424 C CA . ALA A 1 322 ? 10.230 38.072 23.529 1.00 27.77 322 ALA A CA 1
ATOM 2425 C C . ALA A 1 322 ? 9.544 37.142 22.518 1.00 28.05 322 ALA A C 1
ATOM 2426 O O . ALA A 1 322 ? 8.326 37.191 22.280 1.00 29.27 322 ALA A O 1
ATOM 2428 N N . PHE A 1 323 ? 10.356 36.234 22.034 1.00 26.68 323 PHE A N 1
ATOM 2429 C CA . PHE A 1 323 ? 9.824 35.284 21.077 1.00 29.70 323 PHE A CA 1
ATOM 2430 C C . PHE A 1 323 ? 8.583 34.572 21.614 1.00 35.71 323 PHE A C 1
ATOM 2431 O O . PHE A 1 323 ? 8.333 34.208 22.793 1.00 28.97 323 PHE A O 1
ATOM 2439 N N . ARG A 1 324 ? 7.919 34.042 20.568 1.00 30.97 324 ARG A N 1
ATOM 2440 C CA . ARG A 1 324 ? 6.709 33.269 20.925 1.00 31.45 324 ARG A CA 1
ATOM 2441 C C . ARG A 1 324 ? 6.952 31.816 20.724 1.00 26.87 324 ARG A C 1
ATOM 2442 O O . ARG A 1 324 ? 7.794 31.413 19.905 1.00 28.87 324 ARG A O 1
ATOM 2450 N N . ALA A 1 325 ? 6.303 31.014 21.581 1.00 25.74 325 ALA A N 1
ATOM 2451 C CA . ALA A 1 325 ? 6.481 29.555 21.447 1.00 29.61 325 ALA A CA 1
ATOM 2452 C C . ALA A 1 325 ? 6.402 29.237 19.963 1.00 30.41 325 ALA A C 1
ATOM 2453 O O . ALA A 1 325 ? 5.378 29.661 19.391 1.00 32.52 325 ALA A O 1
ATOM 2455 N N . ILE A 1 326 ? 7.330 28.527 19.322 1.00 29.61 326 ILE A N 1
ATOM 2456 C CA . ILE A 1 326 ? 7.268 28.290 17.891 1.00 31.98 326 ILE A CA 1
ATOM 2457 C C . ILE A 1 326 ? 6.046 27.493 17.485 1.00 36.09 326 ILE A C 1
ATOM 2458 O O . ILE A 1 326 ? 5.476 27.725 16.407 1.00 38.13 326 ILE A O 1
ATOM 2463 N N . TYR A 1 327 ? 5.601 26.654 18.420 1.00 39.19 327 TYR A N 1
ATOM 2464 C CA . TYR A 1 327 ? 4.395 25.867 18.231 1.00 39.13 327 TYR A CA 1
ATOM 2465 C C . TYR A 1 327 ? 3.147 26.724 18.324 1.00 35.31 327 TYR A C 1
ATOM 2466 O O . TYR A 1 327 ? 2.033 26.217 18.122 1.00 44.14 327 TYR A O 1
ATOM 2475 N N . ARG A 1 328 ? 3.184 27.998 18.652 1.00 35.15 328 ARG A N 1
ATOM 2476 C CA . ARG A 1 328 ? 2.066 28.914 18.701 1.00 27.61 328 ARG A CA 1
ATOM 2477 C C . ARG A 1 328 ? 2.078 29.877 17.528 1.00 31.72 328 ARG A C 1
ATOM 2478 O O . ARG A 1 328 ? 1.429 30.922 17.535 1.00 37.42 328 ARG A O 1
ATOM 2486 N N . THR A 1 329 ? 2.797 29.543 16.461 1.00 32.95 329 THR A N 1
ATOM 2487 C CA . THR A 1 329 ? 2.846 30.340 15.239 1.00 34.20 329 THR A CA 1
ATOM 2488 C C . THR A 1 329 ? 2.123 29.503 14.176 1.00 33.35 329 THR A C 1
ATOM 2489 O O . THR A 1 329 ? 2.381 28.297 14.111 1.00 35.94 329 THR A O 1
ATOM 2493 N N . ASP A 1 330 ? 1.427 30.108 13.233 1.00 33.73 330 ASP A N 1
ATOM 2494 C CA . ASP A 1 330 ? 0.826 29.328 12.155 1.00 34.34 330 ASP A CA 1
ATOM 2495 C C . ASP A 1 330 ? 1.864 28.764 11.215 1.00 39.32 330 ASP A C 1
ATOM 2496 O O . ASP A 1 330 ? 1.779 27.652 10.678 1.00 39.10 330 ASP A O 1
ATOM 2501 N N . ALA A 1 331 ? 2.950 29.554 11.041 1.00 39.40 331 ALA A N 1
ATOM 2502 C CA . ALA A 1 331 ? 4.028 29.092 10.151 1.00 28.59 331 ALA A CA 1
ATOM 2503 C C . ALA A 1 331 ? 4.482 27.739 10.609 1.00 29.78 331 ALA A C 1
ATOM 2504 O O . ALA A 1 331 ? 4.884 26.929 9.733 1.00 37.69 331 ALA A O 1
ATOM 2506 N N . PHE A 1 332 ? 4.566 27.475 11.919 1.00 31.56 332 PHE A N 1
ATOM 2507 C CA . PHE A 1 332 ? 5.128 26.171 12.341 1.00 33.52 332 PHE A CA 1
ATOM 2508 C C . PHE A 1 332 ? 4.343 24.982 11.832 1.00 36.33 332 PHE A C 1
ATOM 2509 O O . PHE A 1 332 ? 4.862 23.950 11.450 1.00 39.09 332 PHE A O 1
ATOM 2517 N N . TRP A 1 333 ? 3.013 25.102 11.867 1.00 40.99 333 TRP A N 1
ATOM 2518 C CA . TRP A 1 333 ? 2.111 24.054 11.431 1.00 39.63 333 TRP A CA 1
ATOM 2519 C C . TRP A 1 333 ? 1.898 23.958 9.936 1.00 38.77 333 TRP A C 1
ATOM 2520 O O . TRP A 1 333 ? 1.450 22.902 9.461 1.00 42.01 333 TRP A O 1
ATOM 2531 N N . GLU A 1 334 ? 2.318 24.892 9.120 1.00 37.91 334 GLU A N 1
ATOM 2532 C CA . GLU A 1 334 ? 2.184 24.774 7.686 1.00 40.17 334 GLU A CA 1
ATOM 2533 C C . GLU A 1 334 ? 2.895 23.580 7.067 1.00 44.78 334 GLU A C 1
ATOM 2534 O O . GLU A 1 334 ? 2.294 22.969 6.157 1.00 44.05 334 GLU A O 1
ATOM 2540 N N . LEU A 1 335 ? 4.085 23.213 7.486 1.00 47.21 335 LEU A N 1
ATOM 2541 C CA . LEU A 1 335 ? 4.802 22.084 6.902 1.00 48.49 335 LEU A CA 1
ATOM 2542 C C . LEU A 1 335 ? 5.614 21.355 7.970 1.00 51.67 335 LEU A C 1
ATOM 2543 O O . LEU A 1 335 ? 5.982 22.003 8.952 1.00 52.09 335 LEU A O 1
ATOM 2548 N N . GLY A 1 336 ? 5.992 20.112 7.742 1.00 47.71 336 GLY A N 1
ATOM 2549 C CA . GLY A 1 336 ? 6.866 19.314 8.559 1.00 49.64 336 GLY A CA 1
ATOM 2550 C C . GLY A 1 336 ? 6.690 19.397 10.059 1.00 49.06 336 GLY A C 1
ATOM 2551 O O . GLY A 1 336 ? 7.622 19.377 10.865 1.00 52.55 336 GLY A O 1
ATOM 2552 N N . ALA A 1 337 ? 5.426 19.530 10.452 1.00 48.28 337 ALA A N 1
ATOM 2553 C CA . ALA A 1 337 ? 5.089 19.609 11.882 1.00 51.06 337 ALA A CA 1
ATOM 2554 C C . ALA A 1 337 ? 5.066 18.192 12.446 1.00 53.85 337 ALA A C 1
ATOM 2555 O O . ALA A 1 337 ? 4.871 17.205 11.721 1.00 56.61 337 ALA A O 1
ATOM 2557 N N . PRO A 1 338 ? 5.200 18.078 13.752 1.00 54.23 338 PRO A N 1
ATOM 2558 C CA . PRO A 1 338 ? 5.189 16.766 14.404 1.00 55.99 338 PRO A CA 1
ATOM 2559 C C . PRO A 1 338 ? 3.760 16.251 14.439 1.00 61.82 338 PRO A C 1
ATOM 2560 O O . PRO A 1 338 ? 2.814 17.052 14.268 1.00 62.37 338 PRO A O 1
ATOM 2564 N N . ASP A 1 339 ? 3.550 14.946 14.659 1.00 65.37 339 ASP A N 1
ATOM 2565 C CA . ASP A 1 339 ? 2.161 14.482 14.758 1.00 70.18 339 ASP A CA 1
ATOM 2566 C C . ASP A 1 339 ? 1.524 14.719 16.118 1.00 68.82 339 ASP A C 1
ATOM 2567 O O . ASP A 1 339 ? 0.331 14.465 16.332 1.00 74.90 339 ASP A O 1
ATOM 2572 N N . GLU A 1 340 ? 2.210 15.286 17.112 1.00 66.25 340 GLU A N 1
ATOM 2573 C CA . GLU A 1 340 ? 1.568 15.721 18.346 1.00 58.29 340 GLU A CA 1
ATOM 2574 C C . GLU A 1 340 ? 0.596 16.866 17.992 1.00 56.52 340 GLU A C 1
ATOM 2575 O O . GLU A 1 340 ? 0.544 17.384 16.876 1.00 53.56 340 GLU A O 1
ATOM 2581 N N . SER A 1 341 ? -0.140 17.294 19.014 1.00 52.08 341 SER A N 1
ATOM 2582 C CA . SER A 1 341 ? -1.080 18.407 18.899 1.00 49.04 341 SER A CA 1
ATOM 2583 C C . SER A 1 341 ? -0.482 19.654 19.547 1.00 49.23 341 SER A C 1
ATOM 2584 O O . SER A 1 341 ? 0.381 19.501 20.433 1.00 50.49 341 SER A O 1
ATOM 2587 N N . VAL A 1 342 ? -1.035 20.856 19.375 1.00 50.36 342 VAL A N 1
ATOM 2588 C CA . VAL A 1 342 ? -0.617 22.027 20.154 1.00 47.17 342 VAL A CA 1
ATOM 2589 C C . VAL A 1 342 ? -0.604 21.821 21.662 1.00 50.81 342 VAL A C 1
ATOM 2590 O O . VAL A 1 342 ? 0.346 22.288 22.321 1.00 55.51 342 VAL A O 1
ATOM 2594 N N . ASP A 1 343 ? -1.628 21.278 22.319 1.00 50.69 343 ASP A N 1
ATOM 2595 C CA . ASP A 1 343 ? -1.522 21.205 23.796 1.00 49.88 343 ASP A CA 1
ATOM 2596 C C . ASP A 1 343 ? -0.572 20.094 24.228 1.00 45.17 343 ASP A C 1
ATOM 2597 O O . ASP A 1 343 ? 0.054 20.223 25.275 1.00 45.19 343 ASP A O 1
ATOM 2602 N N . ALA A 1 344 ? -0.415 19.064 23.394 1.00 43.07 344 ALA A N 1
ATOM 2603 C CA . ALA A 1 344 ? 0.504 17.976 23.668 1.00 45.84 344 ALA A CA 1
ATOM 2604 C C . ALA A 1 344 ? 1.959 18.474 23.736 1.00 51.02 344 ALA A C 1
ATOM 2605 O O . ALA A 1 344 ? 2.758 18.053 24.592 1.00 49.34 344 ALA A O 1
ATOM 2607 N N . ILE A 1 345 ? 2.279 19.374 22.796 1.00 48.32 345 ILE A N 1
ATOM 2608 C CA . ILE A 1 345 ? 3.554 20.065 22.753 1.00 44.31 345 ILE A CA 1
ATOM 2609 C C . ILE A 1 345 ? 3.671 21.025 23.935 1.00 40.99 345 ILE A C 1
ATOM 2610 O O . ILE A 1 345 ? 4.637 20.965 24.715 1.00 37.70 345 ILE A O 1
ATOM 2615 N N . ALA A 1 346 ? 2.680 21.884 24.144 1.00 36.88 346 ALA A N 1
ATOM 2616 C CA . ALA A 1 346 ? 2.739 22.798 25.278 1.00 37.72 346 ALA A CA 1
ATOM 2617 C C . ALA A 1 346 ? 2.846 22.050 26.598 1.00 40.89 346 ALA A C 1
ATOM 2618 O O . ALA A 1 346 ? 3.618 22.440 27.475 1.00 39.19 346 ALA A O 1
ATOM 2620 N N . ARG A 1 347 ? 2.171 20.915 26.755 1.00 43.31 347 ARG A N 1
ATOM 2621 C CA . ARG A 1 347 ? 2.246 20.119 27.992 1.00 49.58 347 ARG A CA 1
ATOM 2622 C C . ARG A 1 347 ? 3.692 19.833 28.412 1.00 46.32 347 ARG A C 1
ATOM 2623 O O . ARG A 1 347 ? 4.090 19.952 29.571 1.00 43.37 347 ARG A O 1
ATOM 2631 N N . ARG A 1 348 ? 4.508 19.439 27.428 1.00 43.41 348 ARG A N 1
ATOM 2632 C CA . ARG A 1 348 ? 5.906 19.127 27.668 1.00 46.90 348 ARG A CA 1
ATOM 2633 C C . ARG A 1 348 ? 6.943 20.178 27.293 1.00 50.20 348 ARG A C 1
ATOM 2634 O O . ARG A 1 348 ? 8.169 19.977 27.214 1.00 48.19 348 ARG A O 1
ATOM 2642 N N . CYS A 1 349 ? 6.488 21.443 27.293 1.00 45.72 349 CYS A N 1
ATOM 2643 C CA . CYS A 1 349 ? 7.314 22.609 27.143 1.00 37.20 349 CYS A CA 1
ATOM 2644 C C . CYS A 1 349 ? 6.689 23.720 27.987 1.00 36.27 349 CYS A C 1
ATOM 2645 O O . CYS A 1 349 ? 6.568 24.878 27.576 1.00 37.72 349 CYS A O 1
ATOM 2648 N N . PRO A 1 350 ? 6.549 23.440 29.282 1.00 35.93 350 PRO A N 1
ATOM 2649 C CA . PRO A 1 350 ? 5.972 24.376 30.223 1.00 34.90 350 PRO A CA 1
ATOM 2650 C C . PRO A 1 350 ? 6.752 25.641 30.431 1.00 35.71 350 PRO A C 1
ATOM 2651 O O . PRO A 1 350 ? 6.217 26.705 30.800 1.00 36.05 350 PRO A O 1
ATOM 2655 N N . ASN A 1 351 ? 8.093 25.574 30.368 1.00 36.86 351 ASN A N 1
ATOM 2656 C CA . ASN A 1 351 ? 8.838 26.822 30.591 1.00 33.54 351 ASN A CA 1
ATOM 2657 C C . ASN A 1 351 ? 8.621 27.704 29.355 1.00 26.23 351 ASN A C 1
ATOM 2658 O O . ASN A 1 351 ? 8.322 28.884 29.532 1.00 31.10 351 ASN A O 1
ATOM 2663 N N . THR A 1 352 ? 8.716 27.078 28.182 1.00 28.97 352 THR A N 1
ATOM 2664 C CA . THR A 1 352 ? 8.508 27.905 26.976 1.00 32.12 352 THR A CA 1
ATOM 2665 C C . THR A 1 352 ? 7.150 28.570 27.001 1.00 32.84 352 THR A C 1
ATOM 2666 O O . THR A 1 352 ? 7.019 29.794 26.874 1.00 35.85 352 THR A O 1
ATOM 2670 N N . ASP A 1 353 ? 6.138 27.780 27.357 1.00 37.82 353 ASP A N 1
ATOM 2671 C CA . ASP A 1 353 ? 4.747 28.231 27.407 1.00 32.56 353 ASP A CA 1
ATOM 2672 C C . ASP A 1 353 ? 4.562 29.458 28.257 1.00 34.14 353 ASP A C 1
ATOM 2673 O O . ASP A 1 353 ? 3.797 30.362 27.819 1.00 31.43 353 ASP A O 1
ATOM 2678 N N . ALA A 1 354 ? 5.277 29.535 29.374 1.00 28.44 354 ALA A N 1
ATOM 2679 C CA . ALA A 1 354 ? 5.207 30.756 30.174 1.00 27.97 354 ALA A CA 1
ATOM 2680 C C . ALA A 1 354 ? 6.103 31.895 29.711 1.00 32.74 354 ALA A C 1
ATOM 2681 O O . ALA A 1 354 ? 5.743 33.047 29.887 1.00 28.34 354 ALA A O 1
ATOM 2683 N N . ILE A 1 355 ? 7.358 31.589 29.310 1.00 35.20 355 ILE A N 1
ATOM 2684 C CA . ILE A 1 355 ? 8.345 32.554 28.837 1.00 33.00 355 ILE A CA 1
ATOM 2685 C C . ILE A 1 355 ? 7.774 33.232 27.582 1.00 28.62 355 ILE A C 1
ATOM 2686 O O . ILE A 1 355 ? 7.714 34.453 27.502 1.00 27.53 355 ILE A O 1
ATOM 2691 N N . SER A 1 356 ? 7.118 32.500 26.698 1.00 31.09 356 SER A N 1
ATOM 2692 C CA . SER A 1 356 ? 6.406 32.968 25.505 1.00 25.97 356 SER A CA 1
ATOM 2693 C C . SER A 1 356 ? 5.433 34.080 25.817 1.00 30.92 356 SER A C 1
ATOM 2694 O O . SER A 1 356 ? 5.376 35.079 25.056 1.00 33.65 356 SER A O 1
ATOM 2697 N N . SER A 1 357 ? 4.800 34.061 27.005 1.00 28.80 357 SER A N 1
ATOM 2698 C CA . SER A 1 357 ? 3.939 35.142 27.433 1.00 24.42 357 SER A CA 1
ATOM 2699 C C . SER A 1 357 ? 4.532 36.112 28.400 1.00 23.38 357 SER A C 1
ATOM 2700 O O . SER A 1 357 ? 3.921 37.169 28.447 1.00 21.87 357 SER A O 1
ATOM 2703 N N . ASP A 1 358 ? 5.559 35.790 29.177 1.00 29.53 358 ASP A N 1
ATOM 2704 C CA . ASP A 1 358 ? 6.176 36.478 30.272 1.00 34.93 358 ASP A CA 1
ATOM 2705 C C . ASP A 1 358 ? 7.318 37.481 30.093 1.00 32.74 358 ASP A C 1
ATOM 2706 O O . ASP A 1 358 ? 7.725 38.248 30.965 1.00 29.72 358 ASP A O 1
ATOM 2711 N N . CYS A 1 359 ? 8.121 37.122 29.081 1.00 31.85 359 CYS A N 1
ATOM 2712 C CA . CYS A 1 359 ? 9.417 37.725 28.828 1.00 30.81 359 CYS A CA 1
ATOM 2713 C C . CYS A 1 359 ? 9.457 38.987 27.998 1.00 31.84 359 CYS A C 1
ATOM 2714 O O . CYS A 1 359 ? 8.741 39.160 27.005 1.00 28.73 359 CYS A O 1
ATOM 2717 N N . VAL A 1 360 ? 10.187 39.986 28.453 1.00 26.81 360 VAL A N 1
ATOM 2718 C CA . VAL A 1 360 ? 10.475 41.266 27.879 1.00 27.65 360 VAL A CA 1
ATOM 2719 C C . VAL A 1 360 ? 11.981 41.406 27.602 1.00 29.30 360 VAL A C 1
ATOM 2720 O O . VAL A 1 360 ? 12.760 40.765 28.279 1.00 26.98 360 VAL A O 1
ATOM 2724 N N . TRP A 1 361 ? 12.364 42.159 26.552 1.00 30.88 361 TRP A N 1
ATOM 2725 C CA . TRP A 1 361 ? 13.789 42.320 26.248 1.00 24.23 361 TRP A CA 1
ATOM 2726 C C . TRP A 1 361 ? 14.016 43.710 25.760 1.00 22.02 361 TRP A C 1
ATOM 2727 O O . TRP A 1 361 ? 13.159 44.421 25.207 1.00 25.54 361 TRP A O 1
ATOM 2738 N N . LEU A 1 362 ? 15.242 44.176 26.079 1.00 30.53 362 LEU A N 1
ATOM 2739 C CA . LEU A 1 362 ? 15.652 45.515 25.620 1.00 27.76 362 LEU A CA 1
ATOM 2740 C C . LEU A 1 362 ? 16.757 45.312 24.567 1.00 21.22 362 LEU A C 1
ATOM 2741 O O . LEU A 1 362 ? 17.449 44.321 24.702 1.00 24.99 362 LEU A O 1
ATOM 2746 N N . HIS A 1 363 ? 16.795 46.204 23.604 1.00 25.69 363 HIS A N 1
ATOM 2747 C CA . HIS A 1 363 ? 17.829 46.210 22.572 1.00 25.81 363 HIS A CA 1
ATOM 2748 C C . HIS A 1 363 ? 19.217 46.258 23.229 1.00 23.44 363 HIS A C 1
ATOM 2749 O O . HIS A 1 363 ? 19.386 47.068 24.146 1.00 24.47 363 HIS A O 1
ATOM 2756 N N . HIS A 1 364 ? 20.155 45.441 22.762 1.00 24.17 364 HIS A N 1
ATOM 2757 C CA . HIS A 1 364 ? 21.518 45.392 23.268 1.00 22.75 364 HIS A CA 1
ATOM 2758 C C . HIS A 1 364 ? 22.190 46.752 23.225 1.00 25.36 364 HIS A C 1
ATOM 2759 O O . HIS A 1 364 ? 23.138 46.872 23.995 1.00 26.49 364 HIS A O 1
ATOM 2766 N N . ARG A 1 365 ? 21.787 47.768 22.457 1.00 22.35 365 ARG A N 1
ATOM 2767 C CA . ARG A 1 365 ? 22.306 49.078 22.474 1.00 22.50 365 ARG A CA 1
ATOM 2768 C C . ARG A 1 365 ? 22.172 49.776 23.833 1.00 28.46 365 ARG A C 1
ATOM 2769 O O . ARG A 1 365 ? 22.865 50.774 24.094 1.00 24.52 365 ARG A O 1
ATOM 2777 N N . VAL A 1 366 ? 21.128 49.428 24.584 1.00 28.74 366 VAL A N 1
ATOM 2778 C CA . VAL A 1 366 ? 20.949 49.903 25.945 1.00 28.83 366 VAL A CA 1
ATOM 2779 C C . VAL A 1 366 ? 22.140 49.483 26.798 1.00 28.10 366 VAL A C 1
ATOM 2780 O O . VAL A 1 366 ? 22.502 50.254 27.697 1.00 34.87 366 VAL A O 1
ATOM 2784 N N . LEU A 1 367 ? 22.756 48.333 26.621 1.00 21.45 367 LEU A N 1
ATOM 2785 C CA . LEU A 1 367 ? 23.913 47.890 27.361 1.00 16.72 367 LEU A CA 1
ATOM 2786 C C . LEU A 1 367 ? 25.230 48.561 26.968 1.00 29.71 367 LEU A C 1
ATOM 2787 O O . LEU A 1 367 ? 26.255 48.323 27.630 1.00 27.03 367 LEU A O 1
ATOM 2792 N N . LEU A 1 368 ? 25.267 49.493 26.006 1.00 27.54 368 LEU A N 1
ATOM 2793 C CA . LEU A 1 368 ? 26.405 50.320 25.716 1.00 28.70 368 LEU A CA 1
ATOM 2794 C C . LEU A 1 368 ? 26.237 51.693 26.386 1.00 29.06 368 LEU A C 1
ATOM 2795 O O . LEU A 1 368 ? 27.132 52.559 26.220 1.00 29.80 368 LEU A O 1
ATOM 2800 N N . ALA A 1 369 ? 25.032 51.960 26.936 1.00 27.87 369 ALA A N 1
ATOM 2801 C CA . ALA A 1 369 ? 24.864 53.300 27.528 1.00 33.20 369 ALA A CA 1
ATOM 2802 C C . ALA A 1 369 ? 25.580 53.384 28.889 1.00 28.63 369 ALA A C 1
ATOM 2803 O O . ALA A 1 369 ? 26.097 52.379 29.400 1.00 28.09 369 ALA A O 1
ATOM 2805 N N . GLY A 1 370 ? 25.692 54.632 29.348 1.00 33.05 370 GLY A N 1
ATOM 2806 C CA . GLY A 1 370 ? 26.301 54.798 30.701 1.00 38.60 370 GLY A CA 1
ATOM 2807 C C . GLY A 1 370 ? 25.406 54.304 31.821 1.00 38.94 370 GLY A C 1
ATOM 2808 O O . GLY A 1 370 ? 24.167 54.306 31.720 1.00 37.35 370 GLY A O 1
ATOM 2809 N N . GLU A 1 371 ? 25.947 54.039 32.999 1.00 40.26 371 GLU A N 1
ATOM 2810 C CA . GLU A 1 371 ? 25.271 53.610 34.223 1.00 41.45 371 GLU A CA 1
ATOM 2811 C C . GLU A 1 371 ? 24.050 54.429 34.589 1.00 37.33 371 GLU A C 1
ATOM 2812 O O . GLU A 1 371 ? 22.882 54.048 34.796 1.00 42.07 371 GLU A O 1
ATOM 2818 N N . PRO A 1 372 ? 24.164 55.752 34.519 1.00 34.69 372 PRO A N 1
ATOM 2819 C CA . PRO A 1 372 ? 23.035 56.602 34.842 1.00 38.52 372 PRO A CA 1
ATOM 2820 C C . PRO A 1 372 ? 21.802 56.315 33.994 1.00 44.29 372 PRO A C 1
ATOM 2821 O O . PRO A 1 372 ? 20.655 56.422 34.475 1.00 45.56 372 PRO A O 1
ATOM 2825 N N . GLU A 1 373 ? 21.994 55.969 32.704 1.00 41.75 373 GLU A N 1
ATOM 2826 C CA . GLU A 1 373 ? 20.819 55.657 31.880 1.00 37.70 373 GLU A CA 1
ATOM 2827 C C . GLU A 1 373 ? 20.333 54.278 32.315 1.00 35.35 373 GLU A C 1
ATOM 2828 O O . GLU A 1 373 ? 19.128 54.097 32.202 1.00 46.42 373 GLU A O 1
ATOM 2834 N N . LEU A 1 374 ? 21.214 53.394 32.783 1.00 27.12 374 LEU A N 1
ATOM 2835 C CA . LEU A 1 374 ? 20.751 52.119 33.259 1.00 30.21 374 LEU A CA 1
ATOM 2836 C C . LEU A 1 374 ? 19.863 52.324 34.473 1.00 34.54 374 LEU A C 1
ATOM 2837 O O . LEU A 1 374 ? 18.786 51.732 34.570 1.00 34.45 374 LEU A O 1
ATOM 2842 N N . HIS A 1 375 ? 20.197 53.316 35.310 1.00 39.00 375 HIS A N 1
ATOM 2843 C CA . HIS A 1 375 ? 19.490 53.640 36.533 1.00 35.42 375 HIS A CA 1
ATOM 2844 C C . HIS A 1 375 ? 18.132 54.212 36.143 1.00 32.15 375 HIS A C 1
ATOM 2845 O O . HIS A 1 375 ? 17.158 53.739 36.721 1.00 32.44 375 HIS A O 1
ATOM 2852 N N . ALA A 1 376 ? 18.143 55.145 35.197 1.00 31.46 376 ALA A N 1
ATOM 2853 C CA . ALA A 1 376 ? 16.903 55.726 34.725 1.00 33.77 376 ALA A CA 1
ATOM 2854 C C . ALA A 1 376 ? 16.010 54.666 34.064 1.00 37.43 376 ALA A C 1
ATOM 2855 O O . ALA A 1 376 ? 14.789 54.765 34.217 1.00 40.30 376 ALA A O 1
ATOM 2857 N N . THR A 1 377 ? 16.620 53.698 33.389 1.00 33.97 377 THR A N 1
ATOM 2858 C CA . THR A 1 377 ? 15.943 52.657 32.682 1.00 33.43 377 THR A CA 1
ATOM 2859 C C . THR A 1 377 ? 15.223 51.759 33.670 1.00 36.39 377 THR A C 1
ATOM 2860 O O . THR A 1 377 ? 14.049 51.504 33.444 1.00 32.41 377 THR A O 1
ATOM 2864 N N . ALA A 1 378 ? 15.941 51.363 34.726 1.00 37.69 378 ALA A N 1
ATOM 2865 C CA . ALA A 1 378 ? 15.321 50.529 35.763 1.00 38.08 378 ALA A CA 1
ATOM 2866 C C . ALA A 1 378 ? 14.255 51.249 36.580 1.00 32.95 378 ALA A C 1
ATOM 2867 O O . ALA A 1 378 ? 13.229 50.582 36.859 1.00 40.88 378 ALA A O 1
ATOM 2869 N N . GLU A 1 379 ? 14.260 52.539 36.808 1.00 35.81 379 GLU A N 1
ATOM 2870 C CA . GLU A 1 379 ? 13.154 53.238 37.440 1.00 37.63 379 GLU A CA 1
ATOM 2871 C C . GLU A 1 379 ? 11.923 53.251 36.536 1.00 38.21 379 GLU A C 1
ATOM 2872 O O . GLU A 1 379 ? 10.808 53.080 37.023 1.00 37.93 379 GLU A O 1
ATOM 2878 N N . ILE A 1 380 ? 12.120 53.526 35.245 1.00 38.22 380 ILE A N 1
ATOM 2879 C CA . ILE A 1 380 ? 11.011 53.523 34.279 1.00 34.07 380 ILE A CA 1
ATOM 2880 C C . ILE A 1 380 ? 10.297 52.159 34.293 1.00 30.11 380 ILE A C 1
ATOM 2881 O O . ILE A 1 380 ? 9.075 51.943 34.355 1.00 31.76 380 ILE A O 1
ATOM 2886 N N . ILE A 1 381 ? 11.106 51.114 34.370 1.00 26.45 381 ILE A N 1
ATOM 2887 C CA . ILE A 1 381 ? 10.632 49.776 34.404 1.00 30.41 381 ILE A CA 1
ATOM 2888 C C . ILE A 1 381 ? 9.946 49.458 35.745 1.00 35.74 381 ILE A C 1
ATOM 2889 O O . ILE A 1 381 ? 9.085 48.558 35.820 1.00 35.24 381 ILE A O 1
ATOM 2894 N N . ALA A 1 382 ? 10.477 49.961 36.849 1.00 32.61 382 ALA A N 1
ATOM 2895 C CA . ALA A 1 382 ? 9.937 49.631 38.164 1.00 32.81 382 ALA A CA 1
ATOM 2896 C C . ALA A 1 382 ? 8.514 50.189 38.241 1.00 28.45 382 ALA A C 1
ATOM 2897 O O . ALA A 1 382 ? 7.557 49.625 38.736 1.00 29.08 382 ALA A O 1
ATOM 2899 N N . ASP A 1 383 ? 8.338 51.422 37.788 1.00 30.00 383 ASP A N 1
ATOM 2900 C CA . ASP A 1 383 ? 7.055 52.074 37.777 1.00 31.21 383 ASP A CA 1
ATOM 2901 C C . ASP A 1 383 ? 6.042 51.326 36.916 1.00 37.20 383 ASP A C 1
ATOM 2902 O O . ASP A 1 383 ? 4.957 50.902 37.322 1.00 39.24 383 ASP A O 1
ATOM 2907 N N . ALA A 1 384 ? 6.458 51.073 35.674 1.00 33.25 384 ALA A N 1
ATOM 2908 C CA . ALA A 1 384 ? 5.575 50.369 34.744 1.00 31.64 384 ALA A CA 1
ATOM 2909 C C . ALA A 1 384 ? 5.205 48.991 35.243 1.00 29.71 384 ALA A C 1
ATOM 2910 O O . ALA A 1 384 ? 4.066 48.559 35.021 1.00 31.68 384 ALA A O 1
ATOM 2912 N N . VAL A 1 385 ? 6.108 48.225 35.836 1.00 32.62 385 VAL A N 1
ATOM 2913 C CA . VAL A 1 385 ? 5.790 46.871 36.262 1.00 32.55 385 VAL A CA 1
ATOM 2914 C C . VAL A 1 385 ? 4.810 46.876 37.452 1.00 39.08 385 VAL A C 1
ATOM 2915 O O . VAL A 1 385 ? 3.907 46.041 37.505 1.00 33.56 385 VAL A O 1
ATOM 2919 N N . ALA A 1 386 ? 4.784 47.965 38.230 1.00 36.91 386 ALA A N 1
ATOM 2920 C CA . ALA A 1 386 ? 3.860 47.962 39.375 1.00 37.93 386 ALA A CA 1
ATOM 2921 C C . ALA A 1 386 ? 2.468 48.081 38.775 1.00 36.65 386 ALA A C 1
ATOM 2922 O O . ALA A 1 386 ? 1.528 47.519 39.292 1.00 33.82 386 ALA A O 1
ATOM 2924 N N . ARG A 1 387 ? 2.360 48.830 37.671 1.00 32.32 387 ARG A N 1
ATOM 2925 C CA . ARG A 1 387 ? 1.062 49.032 37.061 1.00 31.90 387 ARG A CA 1
ATOM 2926 C C . ARG A 1 387 ? 0.657 47.978 36.048 1.00 35.10 387 ARG A C 1
ATOM 2927 O O . ARG A 1 387 ? -0.476 48.138 35.570 1.00 41.50 387 ARG A O 1
ATOM 2935 N N . ALA A 1 388 ? 1.469 46.980 35.720 1.00 31.75 388 ALA A N 1
ATOM 2936 C CA . ALA A 1 388 ? 1.096 46.017 34.695 1.00 33.93 388 ALA A CA 1
ATOM 2937 C C . ALA A 1 388 ? -0.070 45.108 35.031 1.00 36.56 388 ALA A C 1
ATOM 2938 O O . ALA A 1 388 ? -0.147 44.524 36.149 1.00 44.84 388 ALA A O 1
#

Secondary structure (DSSP, 8-state):
-PPP---SS---HHHHHHHHHHHHTS--BTTT-SHHHHHHHHHHHHTT-SEEEEES-HHHHHHHHHHHTT--TT-EEEEESSS-THHHHHHHHTT-EEEEE-B-TTT-PBPHHHHHHH--TTEEEE--B-GGG----HHHHHHHHHHHT--B-EE-TT-TT-EETTEEGGGSSS-EEEE--TTSSS-SSS-EEEEE-TT-HHHHHHHHHHTBTT--TT-SS----S---B-BPBHHHHHHHHHHHTTHHHHHHHHHHHHHHHHHHHHTSTT-EE----TT--B---SEEEEE-TT--HHHHHHHHHHHHHTT--EEE----GGGSHHHHHSS--SS-HHHHHHT-HHHHHHHHHEEEEEGGGGGS-HHHHHHHHHHHHHHHHH-

Sequence (384 aa):
KAPEFPAWPQYDDAERNGLVRALEQGQWWRMGGDEVNSFEREFAAHHGAAHALAVTNGTHALELALQVMGVGPGTEVIVPAFTFISSSQAAQRLGAVTVPVDVDAATYNLDPEAVAAAVTPRTKVIMPVHMAGLMADMDALAKISADTGVPLLQDAAHAHGARWQGKRVGELDSIATFSFQNGKLMTAGEGGAVVFPDGETEKYETAFLRHSCGRPRDDRRYFHKIAGSNMRLNEFSASVLRAQLARLDEQIAVRDERWTLLSRLLGAIDGVVPQGGDVRADRNSHYMAMFRIPGLTEERRNALVDRLVEAGLPAFAAFRAIYRTDAFWELGAPDESVDAIARRCPNTDAISSDCVWLHHRVLLAGEPELHATAEIIADAVARA

InterPro domains:
  IPR000653 DegT/DnrJ/EryC1/StrS aminotransferase [PF01041] (16-371)
  IPR000653 DegT/DnrJ/EryC1/StrS aminotransferase [PIRSF000390] (10-368)
  IPR000653 DegT/DnrJ/EryC1/StrS aminotransferase [PTHR30244] (12-364)
  IPR000653 DegT/DnrJ/EryC1/StrS aminotransferase [cd00616] (19-381)
  IPR015421 Pyridoxal phosphate-dependent transferase, major domain [G3DSA:3.40.640.10] (16-249)
  IPR015422 Pyridoxal phosphate-dependent transferase, small domain [G3DSA:3.90.1150.10] (250-388)
  IPR015424 Pyridoxal phosphate-dependent transferase [SSF53383] (8-385)

Nearest PDB structur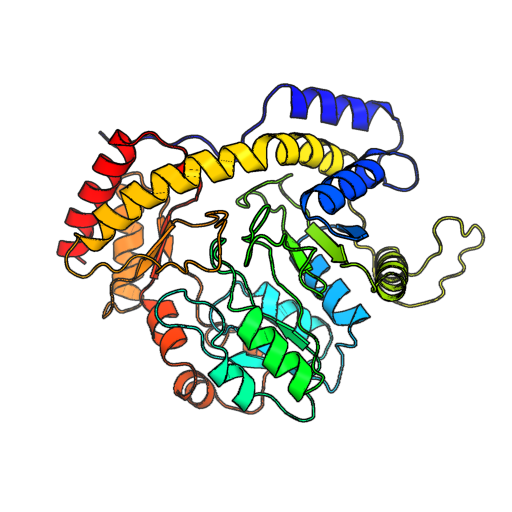es (foldseek):
  1b9h-assembly1_A-2  TM=1.003E+00  e=2.338E-81  Amycolatopsis mediterranei
  1b9i-assembly1_A-2  TM=1.002E+00  e=6.709E-78  Amycolatopsis mediterranei
  7b0m-assembly1_AAA-2  TM=9.310E-01  e=6.580E-34  uncultured bacterium
  3bn1-assembly1_A  TM=9.276E-01  e=1.517E-32  Caulobacter vibrioides CB15
  8gyi-assembly1_A  TM=8.746E-01  e=2.813E-33  Streptomyces ficellus

Solvent-accessible surface area: 15988 Å² total; per-residue (Å²): 248,58,12,150,24,42,66,34,50,52,140,73,90,46,9,129,91,0,69,76,104,0,86,133,59,46,93,129,115,9,54,39,13,79,6,0,53,25,0,11,193,67,0,6,65,50,0,22,13,44,45,7,0,1,0,41,37,8,34,57,0,6,23,0,0,0,52,16,17,40,10,10,120,44,18,30,0,0,0,2,0,0,4,102,40,10,1,0,75,0,0,12,188,37,39,0,45,0,15,0,0,8,0,50,50,48,19,2,8,1,31,29,143,26,0,53,89,18,34,43,148,150,12,85,0,0,0,0,4,0,1,1,0,4,2,1,26,9,62,33,0,52,136,21,20,79,106,59,60,10,64,13,0,0,10,0,12,8,0,0,8,1,72,1,78,55,78,77,0,2,63,22,126,10,3,0,1,1,8,0,71,69,19,24,0,0,3,29,26,109,0,0,1,0,0,0,2,117,75,42,63,146,67,40,95,44,0,29,43,49,0,6,60,0,69,42,147,106,22,183,156,155,120,97,123,56,77,46,55,73,10,62,7,62,0,62,18,0,1,24,0,58,12,8,13,88,36,0,58,118,17,3,58,61,0,69,120,42,32,94,17,0,28,157,27,0,45,85,20,132,47,6,82,18,11,28,59,40,147,84,10,77,74,23,0,4,22,7,0,0,0,25,8,71,70,18,76,43,127,112,8,57,42,5,13,71,123,0,81,120,38,36,4,19,2,84,40,8,40,100,0,1,1,80,32,134,60,0,78,137,107,28,30,14,154,68,65,56,85,24,0,11,177,84,0,80,47,0,43,41,0,2,23,3,0,0,42,0,28,2,58,0,0,28,4,30,69,95,50,0,86,30,0,8,117,37,0,39,79,10,15,89,180,37

Radius of gyration: 20.76 Å; Cα contacts (8 Å, |Δi|>4): 865; chains: 1; bounding box: 42×56×62 Å

B-factor: mean 34.05, std 11.7, range [12.2, 105.53]